Protein AF-0000000068026414 (afdb_homodimer)

Organism: Hordeum vulgare subsp. vulgare (NCBI:txid112509)

Radius of gyration: 39.89 Å; Cα contacts (8 Å, |Δi|>4): 552; chains: 2; bounding box: 56×125×92 Å

Structure (mmCIF, N/CA/C/O backbone):
data_AF-0000000068026414-model_v1
#
loop_
_entity.id
_entity.type
_entity.pdbx_description
1 polymer 'Uncharacterized protein'
#
loop_
_atom_site.group_PDB
_atom_site.id
_atom_site.type_symbol
_atom_site.label_atom_id
_atom_site.label_alt_id
_atom_site.label_comp_id
_atom_site.label_asym_id
_atom_site.label_entity_id
_atom_site.label_seq_id
_atom_site.pdbx_PDB_ins_code
_atom_site.Cartn_x
_atom_site.Cartn_y
_atom_site.Cartn_z
_atom_site.occupancy
_atom_site.B_iso_or_equiv
_atom_site.auth_seq_id
_atom_site.auth_comp_id
_atom_site.auth_asym_id
_atom_site.auth_atom_id
_atom_site.pdbx_PDB_model_num
ATOM 1 N N . MET A 1 1 ? 28.453 11.547 -13.594 1 27.73 1 MET A N 1
ATOM 2 C CA . MET A 1 1 ? 27.922 11.664 -12.25 1 27.73 1 MET A CA 1
ATOM 3 C C . MET A 1 1 ? 26.516 11.078 -12.172 1 27.73 1 MET A C 1
ATOM 5 O O . MET A 1 1 ? 25.609 11.5 -12.906 1 27.73 1 MET A O 1
ATOM 9 N N . VAL A 1 2 ? 26.312 9.836 -11.969 1 38.44 2 VAL A N 1
ATOM 10 C CA . VAL A 1 2 ? 25.062 9.086 -12 1 38.44 2 VAL A CA 1
ATOM 11 C C . VAL A 1 2 ? 23.969 9.852 -11.25 1 38.44 2 VAL A C 1
ATOM 13 O O . VAL A 1 2 ? 24.141 10.18 -10.07 1 38.44 2 VAL A O 1
ATOM 16 N N . ASP A 1 3 ? 23.25 10.727 -11.82 1 49.28 3 ASP A N 1
ATOM 17 C CA . ASP A 1 3 ? 22.219 11.602 -11.289 1 49.28 3 ASP A CA 1
ATOM 18 C C . ASP A 1 3 ? 21.312 10.852 -10.312 1 49.28 3 ASP A C 1
ATOM 20 O O . ASP A 1 3 ? 20.672 9.859 -10.68 1 49.28 3 ASP A O 1
ATOM 24 N N . LYS A 1 4 ? 21.672 10.961 -9.055 1 61.56 4 LYS A N 1
ATOM 25 C CA . LYS A 1 4 ? 21.047 10.344 -7.891 1 61.56 4 LYS A CA 1
ATOM 26 C C . LYS A 1 4 ? 19.516 10.406 -8 1 61.56 4 LYS A C 1
ATOM 28 O O . LYS A 1 4 ? 18.812 9.695 -7.281 1 61.56 4 LYS A O 1
ATOM 33 N N . ARG A 1 5 ? 19.172 11.133 -9.117 1 76.56 5 ARG A N 1
ATOM 34 C CA . ARG A 1 5 ? 17.75 11.391 -9.273 1 76.56 5 ARG A CA 1
ATOM 35 C C . ARG A 1 5 ? 17.141 10.484 -10.344 1 76.56 5 ARG A C 1
ATOM 37 O O . ARG A 1 5 ? 15.93 10.523 -10.586 1 76.56 5 ARG A O 1
ATOM 44 N N . SER A 1 6 ? 18.109 9.672 -10.938 1 84.25 6 SER A N 1
ATOM 45 C CA . SER A 1 6 ? 17.594 8.758 -11.961 1 84.25 6 SER A CA 1
ATOM 46 C C . SER A 1 6 ? 18.266 7.391 -11.859 1 84.25 6 SER A C 1
ATOM 48 O O . SER A 1 6 ? 19.438 7.289 -11.5 1 84.25 6 SER A O 1
ATOM 50 N N . LYS A 1 7 ? 17.547 6.324 -12.078 1 87 7 LYS A N 1
ATOM 51 C CA . LYS A 1 7 ? 18.031 4.945 -12.094 1 87 7 LYS A CA 1
ATOM 52 C C . LYS A 1 7 ? 17.578 4.223 -13.359 1 87 7 LYS A C 1
ATOM 54 O O . LYS A 1 7 ? 16.453 4.426 -13.828 1 87 7 LYS A O 1
ATOM 59 N N . LEU A 1 8 ? 18.5 3.535 -14.016 1 90.88 8 LEU A N 1
ATOM 60 C CA . LEU A 1 8 ? 18.219 2.676 -15.156 1 90.88 8 LEU A CA 1
ATOM 61 C C . LEU A 1 8 ? 18.672 1.245 -14.891 1 90.88 8 LEU A C 1
ATOM 63 O O . LEU A 1 8 ? 19.781 1.022 -14.414 1 90.88 8 LEU A O 1
ATOM 67 N N . THR A 1 9 ? 17.703 0.288 -15.172 1 90.5 9 THR A N 1
ATOM 68 C CA . THR A 1 9 ? 18.078 -1.106 -14.969 1 90.5 9 THR A CA 1
ATOM 69 C C . THR A 1 9 ? 17.344 -2.016 -15.945 1 90.5 9 THR A C 1
ATOM 71 O O . THR A 1 9 ? 16.297 -1.645 -16.469 1 90.5 9 THR A O 1
ATOM 74 N N . GLN A 1 10 ? 18.031 -3.078 -16.281 1 91.75 10 GLN A N 1
ATOM 75 C CA . GLN A 1 10 ? 17.422 -4.191 -17 1 91.75 10 GLN A CA 1
ATOM 76 C C . GLN A 1 10 ? 17.297 -5.426 -16.109 1 91.75 10 GLN A C 1
ATOM 78 O O . GLN A 1 10 ? 18.094 -5.605 -15.188 1 91.75 10 GLN A O 1
ATOM 83 N N . PRO A 1 11 ? 16.219 -6.184 -16.406 1 88.38 11 PRO A N 1
ATOM 84 C CA . PRO A 1 11 ? 16.047 -7.359 -15.555 1 88.38 11 PRO A CA 1
ATOM 85 C C . PRO A 1 11 ? 17.234 -8.305 -15.594 1 88.38 11 PRO A C 1
ATOM 87 O O . PRO A 1 11 ? 17.781 -8.562 -16.672 1 88.38 11 PRO A O 1
ATOM 90 N N . ASP A 1 12 ? 17.688 -8.68 -14.414 1 83.06 12 ASP A N 1
ATOM 91 C CA . ASP A 1 12 ? 18.703 -9.703 -14.25 1 83.06 12 ASP A CA 1
ATOM 92 C C . ASP A 1 12 ? 18.281 -10.742 -13.211 1 83.06 12 ASP A C 1
ATOM 94 O O . ASP A 1 12 ? 17.109 -10.82 -12.844 1 83.06 12 ASP A O 1
ATOM 98 N N . GLU A 1 13 ? 19.203 -11.609 -12.797 1 80.44 13 GLU A N 1
ATOM 99 C CA . GLU A 1 13 ? 18.859 -12.703 -11.898 1 80.44 13 GLU A CA 1
ATOM 100 C C . GLU A 1 13 ? 18.469 -12.18 -10.516 1 80.44 13 GLU A C 1
ATOM 102 O O . GLU A 1 13 ? 17.75 -12.852 -9.781 1 80.44 13 GLU A O 1
ATOM 107 N N . ASP A 1 14 ? 18.859 -10.922 -10.32 1 80.81 14 ASP A N 1
ATOM 108 C CA . ASP A 1 14 ? 18.609 -10.359 -9 1 80.81 14 ASP A CA 1
ATOM 109 C C . ASP A 1 14 ? 17.297 -9.555 -8.992 1 80.81 14 ASP A C 1
ATOM 111 O O . ASP A 1 14 ? 16.797 -9.188 -7.93 1 80.81 14 ASP A O 1
ATOM 115 N N . THR A 1 15 ? 16.828 -9.297 -10.203 1 83.5 15 THR A N 1
ATOM 116 C CA . THR A 1 15 ? 15.555 -8.609 -10.328 1 83.5 15 THR A CA 1
ATOM 117 C C . THR A 1 15 ? 14.391 -9.586 -10.148 1 83.5 15 THR A C 1
ATOM 119 O O . THR A 1 15 ? 14.391 -10.664 -10.742 1 83.5 15 THR A O 1
ATOM 122 N N . PRO A 1 16 ? 13.477 -9.125 -9.32 1 85.25 16 PRO A N 1
ATOM 123 C CA . PRO A 1 16 ? 12.289 -9.977 -9.273 1 85.25 16 PRO A CA 1
ATOM 124 C C . PRO A 1 16 ? 11.742 -10.297 -10.664 1 85.25 16 PRO A C 1
ATOM 126 O O . PRO A 1 16 ? 11.539 -9.398 -11.477 1 85.25 16 PRO A O 1
ATOM 129 N N . PHE A 1 17 ? 11.477 -11.547 -10.883 1 90.12 17 PHE A N 1
ATOM 130 C CA . PHE A 1 17 ? 10.953 -12.07 -12.141 1 90.12 17 PHE A CA 1
ATOM 131 C C . PHE A 1 17 ? 11.984 -11.945 -13.25 1 90.12 17 PHE A C 1
ATOM 133 O O . PHE A 1 17 ? 11.664 -12.125 -14.43 1 90.12 17 PHE A O 1
ATOM 140 N N . GLY A 1 18 ? 13.195 -11.508 -12.906 1 90.75 18 GLY A N 1
ATOM 141 C CA . GLY A 1 18 ? 14.219 -11.25 -13.906 1 90.75 18 GLY A CA 1
ATOM 142 C C . GLY A 1 18 ? 14.531 -12.469 -14.766 1 90.75 18 GLY A C 1
ATOM 143 O O . GLY A 1 18 ? 14.648 -12.359 -15.984 1 90.75 18 GLY A O 1
ATOM 144 N N . ARG A 1 19 ? 14.688 -13.609 -14.203 1 89.25 19 ARG A N 1
ATOM 145 C CA . ARG A 1 19 ? 14.953 -14.852 -14.93 1 89.25 19 ARG A CA 1
ATOM 146 C C . ARG A 1 19 ? 13.828 -15.172 -15.906 1 89.25 19 ARG A C 1
ATOM 148 O O . ARG A 1 19 ? 14.078 -15.562 -17.047 1 89.25 19 ARG A O 1
ATOM 155 N N . HIS A 1 20 ? 12.609 -15.039 -15.461 1 91.31 20 HIS A N 1
ATOM 156 C CA . HIS A 1 20 ? 11.445 -15.336 -16.281 1 91.31 20 HIS A CA 1
ATOM 157 C C . HIS A 1 20 ? 11.352 -14.375 -17.469 1 91.31 20 HIS A C 1
ATOM 159 O O . HIS A 1 20 ? 11.023 -14.789 -18.578 1 91.31 20 HIS A O 1
ATOM 165 N N . LEU A 1 21 ? 11.641 -13.141 -17.172 1 94.06 21 LEU A N 1
ATOM 166 C CA . LEU A 1 21 ? 11.602 -12.141 -18.234 1 94.06 21 LEU A CA 1
ATOM 167 C C . LEU A 1 21 ? 12.672 -12.43 -19.281 1 94.06 21 LEU A C 1
ATOM 169 O O . LEU A 1 21 ? 12.406 -12.312 -20.484 1 94.06 21 LEU A O 1
ATOM 173 N N . LYS A 1 22 ? 13.82 -12.781 -18.891 1 92.94 22 LYS A N 1
ATOM 174 C CA . LYS A 1 22 ? 14.898 -13.133 -19.812 1 92.94 22 LYS A CA 1
ATOM 175 C C . LYS A 1 22 ? 14.508 -14.328 -20.688 1 92.94 22 LYS A C 1
ATOM 177 O O . LYS A 1 22 ? 14.703 -14.305 -21.891 1 92.94 22 LYS A O 1
ATOM 182 N N . GLU A 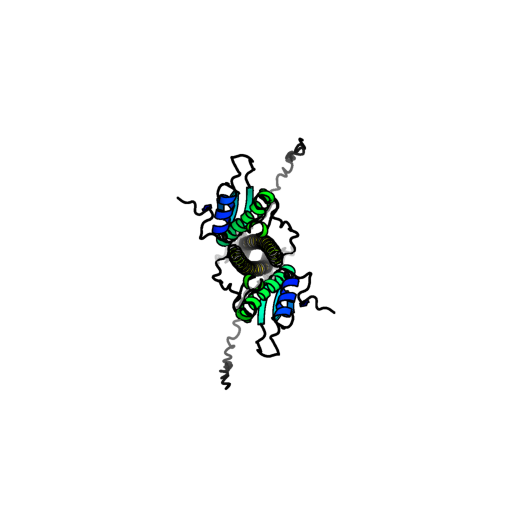1 23 ? 13.961 -15.32 -20.109 1 91.75 23 GLU A N 1
ATOM 183 C CA . GLU A 1 23 ? 13.555 -16.516 -20.828 1 91.75 23 GLU A CA 1
ATOM 184 C C . GLU A 1 23 ? 12.43 -16.219 -21.812 1 91.75 23 GLU A C 1
ATOM 186 O O . GLU A 1 23 ? 12.469 -16.656 -22.969 1 91.75 23 GLU A O 1
ATOM 191 N N . ALA A 1 24 ? 11.43 -15.484 -21.328 1 92.19 24 ALA A N 1
ATOM 192 C CA . ALA A 1 24 ? 10.289 -15.148 -22.188 1 92.19 24 ALA A CA 1
ATOM 193 C C . ALA A 1 24 ? 10.727 -14.328 -23.391 1 92.19 24 ALA A C 1
ATOM 195 O O . ALA A 1 24 ? 10.297 -14.578 -24.516 1 92.19 24 ALA A O 1
ATOM 196 N N . THR A 1 25 ? 11.523 -13.312 -23.156 1 93.88 25 THR A N 1
ATOM 197 C CA . THR A 1 25 ? 11.961 -12.445 -24.25 1 93.88 25 THR A CA 1
ATOM 198 C C . THR A 1 25 ? 12.836 -13.219 -25.234 1 93.88 25 THR A C 1
ATOM 200 O O . THR A 1 25 ? 12.766 -12.992 -26.453 1 93.88 25 THR A O 1
ATOM 203 N N . LYS A 1 26 ? 13.68 -14.078 -24.75 1 92.62 26 LYS A N 1
ATOM 204 C CA . LYS A 1 26 ? 14.484 -14.938 -25.609 1 92.62 26 LYS A CA 1
ATOM 205 C C . LYS A 1 26 ? 13.594 -15.828 -26.469 1 92.62 26 LYS A C 1
ATOM 207 O O . LYS A 1 26 ? 13.812 -15.961 -27.688 1 92.62 26 LYS A O 1
ATOM 212 N N . TYR A 1 27 ? 12.625 -16.422 -25.844 1 92.25 27 TYR A N 1
ATOM 213 C CA . TYR A 1 27 ? 11.68 -17.281 -26.547 1 92.25 27 TYR A CA 1
ATOM 214 C C . TYR A 1 27 ? 10.969 -16.531 -27.656 1 92.25 27 TYR A C 1
ATOM 216 O O . TYR A 1 27 ? 10.75 -17.062 -28.734 1 92.25 27 TYR A O 1
ATOM 224 N N . LEU A 1 28 ? 10.656 -15.32 -27.422 1 93.31 28 LEU A N 1
ATOM 225 C CA . LEU A 1 28 ? 9.867 -14.508 -28.344 1 93.31 28 LEU A CA 1
ATOM 226 C C . LEU A 1 28 ? 10.766 -13.789 -29.344 1 93.31 28 LEU A C 1
ATOM 228 O O . LEU A 1 28 ? 10.281 -13.156 -30.281 1 93.31 28 LEU A O 1
ATOM 232 N N . ASN A 1 29 ? 12.055 -13.852 -29.141 1 92.56 29 ASN A N 1
ATOM 233 C CA . ASN A 1 29 ? 13.031 -13.148 -29.969 1 92.56 29 ASN A CA 1
ATOM 234 C C . ASN A 1 29 ? 12.781 -11.641 -29.953 1 92.56 29 ASN A C 1
ATOM 236 O O . ASN A 1 29 ? 12.703 -11.016 -31.016 1 92.56 29 ASN A O 1
ATOM 240 N N . ILE A 1 30 ? 12.539 -11.102 -28.781 1 94.44 30 ILE A N 1
ATOM 241 C CA . ILE A 1 30 ? 12.438 -9.656 -28.594 1 94.44 30 ILE A CA 1
ATOM 242 C C . ILE A 1 30 ? 13.492 -9.188 -27.594 1 94.44 30 ILE A C 1
ATOM 244 O O . ILE A 1 30 ? 14.141 -10 -26.938 1 94.44 30 ILE A O 1
ATOM 248 N N . GLY A 1 31 ? 13.727 -7.836 -27.562 1 93.38 31 GLY A N 1
ATOM 249 C CA . GLY A 1 31 ? 14.719 -7.281 -26.656 1 93.38 31 GLY A CA 1
ATOM 250 C C . GLY A 1 31 ? 14.297 -7.344 -25.203 1 93.38 31 GLY A C 1
ATOM 251 O O . GLY A 1 31 ? 13.109 -7.445 -24.906 1 93.38 31 GLY A O 1
ATOM 252 N N . LEU A 1 32 ? 15.289 -7.227 -24.312 1 95.25 32 LEU A N 1
ATOM 253 C CA . LEU A 1 32 ? 15.023 -7.168 -22.875 1 95.25 32 LEU A CA 1
ATOM 254 C C . LEU A 1 32 ? 14.344 -5.855 -22.5 1 95.25 32 LEU A C 1
ATOM 256 O O . LEU A 1 32 ? 14.68 -4.801 -23.047 1 95.25 32 LEU A O 1
ATOM 260 N N . PRO A 1 33 ? 13.414 -5.934 -21.531 1 96.25 33 PRO A N 1
ATOM 261 C CA . PRO A 1 33 ? 12.812 -4.691 -21.047 1 96.25 33 PRO A CA 1
ATOM 262 C C . PRO A 1 33 ? 13.82 -3.775 -20.359 1 96.25 33 PRO A C 1
ATOM 264 O O . PRO A 1 33 ? 14.844 -4.246 -19.859 1 96.25 33 PRO A O 1
ATOM 267 N N . SER A 1 34 ? 13.492 -2.469 -20.375 1 96.38 34 SER A N 1
ATOM 268 C CA . SER A 1 34 ? 14.242 -1.467 -19.625 1 96.38 34 SER A CA 1
ATOM 269 C C . SER A 1 34 ? 13.344 -0.739 -18.625 1 96.38 34 SER A C 1
ATOM 271 O O . SER A 1 34 ? 12.211 -0.372 -18.953 1 96.38 34 SER A O 1
ATOM 273 N N . PHE A 1 35 ? 13.875 -0.577 -17.375 1 94.75 35 PHE A N 1
ATOM 274 C CA . PHE A 1 35 ? 13.18 0.153 -16.312 1 94.75 35 PHE A CA 1
ATOM 275 C C . PHE A 1 35 ? 13.93 1.432 -15.969 1 94.75 35 PHE A C 1
ATOM 277 O O . PHE A 1 35 ? 15.086 1.382 -15.531 1 94.75 35 PHE A O 1
ATOM 284 N N . THR A 1 36 ? 13.305 2.596 -16.141 1 94.69 36 THR A N 1
ATOM 285 C CA . THR A 1 36 ? 13.898 3.883 -15.797 1 94.69 36 THR A CA 1
ATOM 286 C C . THR A 1 36 ? 13.133 4.547 -14.656 1 94.69 36 THR A C 1
ATOM 288 O O . THR A 1 36 ? 11.914 4.727 -14.742 1 94.69 36 THR A O 1
ATOM 291 N N . GLY A 1 37 ? 13.859 4.789 -13.594 1 92 37 GLY A N 1
ATOM 292 C CA . GLY A 1 37 ? 13.258 5.5 -12.469 1 92 37 GLY A CA 1
ATOM 293 C C . GLY A 1 37 ? 13.742 6.93 -12.344 1 92 37 GLY A C 1
ATOM 294 O O . GLY A 1 37 ? 14.938 7.203 -12.484 1 92 37 GLY A O 1
ATOM 295 N N . THR A 1 38 ? 12.789 7.891 -12.102 1 89.31 38 THR A N 1
ATOM 296 C CA . THR A 1 38 ? 13.102 9.289 -11.812 1 89.31 38 THR A CA 1
ATOM 297 C C . THR A 1 38 ? 12.586 9.68 -10.43 1 89.31 38 THR A C 1
ATOM 299 O O . THR A 1 38 ? 11.391 9.539 -10.148 1 89.31 38 THR A O 1
ATOM 302 N N . PHE A 1 39 ? 13.492 10.125 -9.617 1 87.12 39 PHE A N 1
ATOM 303 C CA . PHE A 1 39 ? 13.141 10.539 -8.266 1 87.12 39 PHE A CA 1
ATOM 304 C C . PHE A 1 39 ? 12.281 11.789 -8.289 1 87.12 39 PHE A C 1
ATOM 306 O O . PHE A 1 39 ? 12.586 12.75 -9.008 1 87.12 39 PHE A O 1
ATOM 313 N N . ILE A 1 40 ? 11.172 11.734 -7.504 1 74.88 40 ILE A N 1
ATOM 314 C CA . ILE A 1 40 ? 10.289 12.891 -7.379 1 74.88 40 ILE A CA 1
ATOM 315 C C . ILE A 1 40 ? 10.539 13.586 -6.043 1 74.88 40 ILE A C 1
ATOM 317 O O . ILE A 1 40 ? 10.281 13.016 -4.98 1 74.88 40 ILE A O 1
ATOM 321 N N . ALA A 1 41 ? 11.375 14.648 -5.918 1 64.69 41 ALA A N 1
ATOM 322 C CA . ALA A 1 41 ? 11.82 15.375 -4.73 1 64.69 41 ALA A CA 1
ATOM 323 C C . ALA A 1 41 ? 10.648 16.047 -4.023 1 64.69 41 ALA A C 1
ATOM 325 O O . ALA A 1 41 ? 10.766 16.469 -2.869 1 64.69 41 ALA A O 1
ATOM 326 N N . THR A 1 42 ? 9.727 16.312 -4.812 1 55.66 42 THR A N 1
ATOM 327 C CA . THR A 1 42 ? 8.75 17.219 -4.207 1 55.66 42 THR A CA 1
ATOM 328 C C . THR A 1 42 ? 8.391 16.75 -2.797 1 55.66 42 THR A C 1
ATOM 330 O O . THR A 1 42 ? 7.789 17.5 -2.023 1 55.66 42 THR A O 1
ATOM 333 N N . LEU A 1 43 ? 8.484 15.367 -2.662 1 52.84 43 LEU A N 1
ATOM 334 C CA . LEU A 1 43 ? 7.941 15.008 -1.357 1 52.84 43 LEU A CA 1
ATOM 335 C C . LEU A 1 43 ? 9.055 14.82 -0.333 1 52.84 43 LEU A C 1
ATOM 337 O O . LEU A 1 43 ? 10.078 14.203 -0.631 1 52.84 43 LEU A O 1
ATOM 341 N N . GLN A 1 44 ? 9.266 15.836 0.432 1 51.03 44 GLN A N 1
ATOM 342 C CA . GLN A 1 44 ? 10.336 15.789 1.415 1 51.03 44 GLN A CA 1
ATOM 343 C C . GLN A 1 44 ? 10.789 14.352 1.667 1 51.03 44 GLN A C 1
ATOM 345 O O . GLN A 1 44 ? 11.977 14.031 1.535 1 51.03 44 GLN A O 1
ATOM 350 N N . GLU A 1 45 ? 10.219 13.805 2.65 1 51.81 45 GLU A N 1
ATOM 351 C CA . GLU A 1 45 ? 10.75 12.656 3.383 1 51.81 45 GLU A CA 1
ATOM 352 C C . GLU A 1 45 ? 10.531 11.359 2.609 1 51.81 45 GLU A C 1
ATOM 354 O O . GLU A 1 45 ? 11.023 10.305 3.01 1 51.81 45 GLU A O 1
ATOM 359 N N . GLU A 1 46 ? 9.633 11.43 1.496 1 58.91 46 GLU A N 1
ATOM 360 C CA . GLU A 1 46 ? 9.289 10.07 1.093 1 58.91 46 GLU A CA 1
ATOM 361 C C . GLU A 1 46 ? 9.859 9.742 -0.285 1 58.91 46 GLU A C 1
ATOM 363 O O . GLU A 1 46 ? 9.789 10.57 -1.201 1 58.91 46 GLU A O 1
ATOM 368 N N . GLU A 1 47 ? 10.742 8.781 -0.403 1 75.06 47 GLU A N 1
ATOM 369 C CA . GLU A 1 47 ? 11.375 8.242 -1.603 1 75.06 47 GLU A CA 1
ATOM 370 C C . GLU A 1 47 ? 10.336 7.832 -2.641 1 75.06 47 GLU A C 1
ATOM 372 O O . GLU A 1 47 ? 9.898 6.676 -2.672 1 75.06 47 GLU A O 1
ATOM 377 N N . ARG A 1 48 ? 9.742 8.812 -3.404 1 82.56 48 ARG A N 1
ATOM 378 C CA . ARG A 1 48 ? 8.812 8.5 -4.484 1 82.56 48 ARG A CA 1
ATOM 379 C C . ARG A 1 48 ? 9.523 8.523 -5.836 1 82.56 48 ARG A C 1
ATOM 381 O O . ARG A 1 48 ? 10.359 9.391 -6.094 1 82.56 48 ARG A O 1
ATOM 388 N N . TRP A 1 49 ? 9.125 7.52 -6.641 1 88.69 49 TRP A N 1
ATOM 389 C CA . TRP A 1 49 ? 9.773 7.344 -7.938 1 88.69 49 TRP A CA 1
ATOM 390 C C . TRP A 1 49 ? 8.742 7.258 -9.055 1 88.69 49 TRP A C 1
ATOM 392 O O . TRP A 1 49 ? 7.707 6.613 -8.906 1 88.69 49 TRP A O 1
ATOM 402 N N . LYS A 1 50 ? 9.055 8.008 -10.141 1 90.75 50 LYS A N 1
ATOM 403 C CA . LYS A 1 50 ? 8.367 7.719 -11.398 1 90.75 50 LYS A CA 1
ATOM 404 C C . LYS A 1 50 ? 9.094 6.637 -12.188 1 90.75 50 LYS A C 1
ATOM 406 O O . LYS A 1 50 ? 10.266 6.797 -12.531 1 90.75 50 LYS A O 1
ATOM 411 N N . ILE A 1 51 ? 8.422 5.566 -12.453 1 93.38 51 ILE A N 1
ATOM 412 C CA . ILE A 1 51 ? 9.031 4.422 -13.125 1 93.38 51 ILE A CA 1
ATOM 413 C C . ILE A 1 51 ? 8.492 4.312 -14.547 1 93.38 51 ILE A C 1
ATOM 415 O O . ILE A 1 51 ? 7.273 4.277 -14.758 1 93.38 51 ILE A O 1
ATOM 419 N N . ARG A 1 52 ? 9.383 4.305 -15.531 1 95.81 52 ARG A N 1
ATOM 420 C CA . ARG A 1 52 ? 9.047 4.105 -16.938 1 95.81 52 ARG A CA 1
ATOM 421 C C . ARG A 1 52 ? 9.578 2.766 -17.438 1 95.81 52 ARG A C 1
ATOM 423 O O . ARG A 1 52 ? 10.734 2.412 -17.188 1 95.81 52 ARG A O 1
ATOM 430 N N . VAL A 1 53 ? 8.695 2.045 -18.078 1 97 53 VAL A N 1
ATOM 431 C CA . VAL A 1 53 ? 9.055 0.731 -18.609 1 97 53 VAL A CA 1
ATOM 432 C C . VAL A 1 53 ? 8.977 0.74 -20.125 1 97 53 VAL A C 1
ATOM 434 O O . VAL A 1 53 ? 8.023 1.276 -20.703 1 97 53 VAL A O 1
ATOM 437 N N . GLN A 1 54 ? 10.016 0.14 -20.781 1 97.44 54 GLN A N 1
ATOM 438 C CA . GLN A 1 54 ? 10.039 -0.013 -22.234 1 97.44 54 GLN A CA 1
ATOM 439 C C . GLN A 1 54 ? 10.469 -1.424 -22.625 1 97.44 54 GLN A C 1
ATOM 441 O O . GLN A 1 54 ? 11.516 -1.905 -22.203 1 97.44 54 GLN A O 1
ATOM 446 N N . VAL A 1 55 ? 9.594 -2.064 -23.359 1 96.75 55 VAL A N 1
ATOM 447 C CA . VAL A 1 55 ? 9.922 -3.348 -23.984 1 96.75 55 VAL A CA 1
ATOM 448 C C . VAL A 1 55 ? 10.016 -3.184 -25.5 1 96.75 55 VAL A C 1
ATOM 450 O O . VAL A 1 55 ? 9.023 -2.879 -26.156 1 96.75 55 VAL A O 1
ATOM 453 N N . PRO A 1 56 ? 11.211 -3.469 -26.047 1 95.44 56 PRO A N 1
ATOM 454 C CA . PRO A 1 56 ? 11.328 -3.352 -27.5 1 95.44 56 PRO A CA 1
ATOM 455 C C . PRO A 1 56 ? 10.445 -4.352 -28.234 1 95.44 56 PRO A C 1
ATOM 457 O O . PRO A 1 56 ? 10.273 -5.484 -27.781 1 95.44 56 PRO A O 1
ATOM 460 N N . GLY A 1 57 ? 9.852 -3.947 -29.375 1 92.5 57 GLY A N 1
ATOM 461 C CA . GLY A 1 57 ? 9.125 -4.875 -30.234 1 92.5 57 GLY A CA 1
ATOM 462 C C . GLY A 1 57 ? 10.039 -5.719 -31.109 1 92.5 57 GLY A C 1
ATOM 463 O O . GLY A 1 57 ? 11.266 -5.617 -31 1 92.5 57 GLY A O 1
ATOM 464 N N . ARG A 1 58 ? 9.352 -6.656 -31.828 1 89.5 58 ARG A N 1
ATOM 465 C CA . ARG A 1 58 ? 10.086 -7.461 -32.812 1 89.5 58 ARG A CA 1
ATOM 466 C C . ARG A 1 58 ? 10.414 -6.645 -34.062 1 89.5 58 ARG A C 1
ATOM 468 O O . ARG A 1 58 ? 9.555 -5.93 -34.562 1 89.5 58 ARG A O 1
ATOM 475 N N . THR A 1 59 ? 11.688 -6.742 -34.438 1 85.62 59 THR A N 1
ATOM 476 C CA . THR A 1 59 ? 12.117 -6.012 -35.625 1 85.62 59 THR A CA 1
ATOM 477 C C . THR A 1 59 ? 12.008 -6.891 -36.875 1 85.62 59 THR A C 1
ATOM 479 O O . THR A 1 59 ? 12.141 -6.402 -38 1 85.62 59 THR A O 1
ATOM 482 N N . PHE A 1 60 ? 11.812 -8.25 -36.656 1 84.94 60 PHE A N 1
ATOM 483 C CA . PHE A 1 60 ? 11.633 -9.18 -37.75 1 84.94 60 PHE A CA 1
ATOM 484 C C . PHE A 1 60 ? 10.18 -9.625 -37.844 1 84.94 60 PHE A C 1
ATOM 486 O O . PHE A 1 60 ? 9.406 -9.469 -36.906 1 84.94 60 PHE A O 1
ATOM 493 N N . MET A 1 61 ? 9.805 -10.156 -38.969 1 84 61 MET A N 1
ATOM 494 C CA . MET A 1 61 ? 8.414 -10.531 -39.188 1 84 61 MET A CA 1
ATOM 495 C C . MET A 1 61 ? 8.016 -11.711 -38.312 1 84 61 MET A C 1
ATOM 497 O O . MET A 1 61 ? 8.789 -12.656 -38.156 1 84 61 MET A O 1
ATOM 501 N N . PRO A 1 62 ? 6.949 -11.641 -37.688 1 85.06 62 PRO A N 1
ATOM 502 C CA . PRO A 1 62 ? 5.984 -10.539 -37.688 1 85.06 62 PRO A CA 1
ATOM 503 C C . PRO A 1 62 ? 6.406 -9.383 -36.781 1 85.06 62 PRO A C 1
ATOM 505 O O . PRO A 1 62 ? 6.715 -9.586 -35.625 1 85.06 62 PRO A O 1
ATOM 508 N N . VAL A 1 63 ? 6.363 -8.219 -37.281 1 86.69 63 VAL A N 1
ATOM 509 C CA . VAL A 1 63 ? 6.785 -7.02 -36.562 1 86.69 63 VAL A CA 1
ATOM 510 C C . VAL A 1 63 ? 5.742 -6.648 -35.5 1 86.69 63 VAL A C 1
ATOM 512 O O . VAL A 1 63 ? 4.539 -6.711 -35.781 1 86.69 63 VAL A O 1
ATOM 515 N N . THR A 1 64 ? 6.156 -6.375 -34.312 1 89.94 64 THR A N 1
ATOM 516 C CA . THR A 1 64 ? 5.25 -5.945 -33.25 1 89.94 64 THR A CA 1
ATOM 517 C C . THR A 1 64 ? 5.691 -4.605 -32.688 1 89.94 64 THR A C 1
ATOM 519 O O . THR A 1 64 ? 6.875 -4.258 -32.75 1 89.94 64 THR A O 1
ATOM 522 N N . LYS A 1 65 ? 4.77 -3.807 -32.188 1 92.06 65 LYS A N 1
ATOM 523 C CA . LYS A 1 65 ? 5.039 -2.521 -31.531 1 92.06 65 LYS A CA 1
ATOM 524 C C . LYS A 1 65 ? 5.641 -2.709 -30.141 1 92.06 65 LYS A C 1
ATOM 526 O O . LYS A 1 65 ? 5.398 -3.725 -29.5 1 92.06 65 LYS A O 1
ATOM 531 N N . PRO A 1 66 ? 6.441 -1.674 -29.766 1 95.62 66 PRO A N 1
ATOM 532 C CA . PRO A 1 66 ? 6.961 -1.734 -28.391 1 95.62 66 PRO A CA 1
ATOM 533 C C . PRO A 1 66 ? 5.863 -1.626 -27.344 1 95.62 66 PRO A C 1
ATOM 535 O O . PRO A 1 66 ? 4.781 -1.104 -27.625 1 95.62 66 PRO A O 1
ATOM 538 N N . ILE A 1 67 ? 6.113 -2.152 -26.172 1 96.31 67 ILE A N 1
ATOM 539 C CA . ILE A 1 67 ? 5.258 -1.998 -25 1 96.31 67 ILE A CA 1
ATOM 540 C C . ILE A 1 67 ? 5.824 -0.92 -24.078 1 96.31 67 ILE A C 1
ATOM 542 O O . ILE A 1 67 ? 6.977 -1.009 -23.641 1 96.31 67 ILE A O 1
ATOM 546 N N . GLU A 1 68 ? 5.035 0.09 -23.844 1 96.81 68 GLU A N 1
ATOM 547 C CA . GLU A 1 68 ? 5.477 1.175 -22.969 1 96.81 68 GLU A CA 1
ATOM 548 C C . GLU A 1 68 ? 4.398 1.54 -21.953 1 96.81 68 GLU A C 1
ATOM 550 O O . GLU A 1 68 ? 3.215 1.594 -22.281 1 96.81 68 GLU A O 1
ATOM 555 N N . PHE A 1 69 ? 4.793 1.766 -20.688 1 95.81 69 PHE A N 1
ATOM 556 C CA . PHE A 1 69 ? 3.906 2.266 -19.641 1 95.81 69 PHE A CA 1
ATOM 557 C C . PHE A 1 69 ? 4.707 2.902 -18.5 1 95.81 69 PHE A C 1
ATOM 559 O O . PHE A 1 69 ? 5.934 2.789 -18.469 1 95.81 69 PHE A O 1
ATOM 566 N N . SER A 1 70 ? 4.047 3.621 -17.672 1 94.19 70 SER A N 1
ATOM 567 C CA . SER A 1 70 ? 4.684 4.281 -16.531 1 94.19 70 SER A CA 1
ATOM 568 C C . SER A 1 70 ? 3.744 4.348 -15.328 1 94.19 70 SER A C 1
ATOM 570 O O . SER A 1 70 ? 2.525 4.258 -15.484 1 94.19 70 SER A O 1
ATOM 572 N N . PHE A 1 71 ? 4.359 4.48 -14.133 1 90.94 71 PHE A N 1
ATOM 573 C CA . PHE A 1 71 ? 3.613 4.613 -12.883 1 90.94 71 PHE A CA 1
ATOM 574 C C . PHE A 1 71 ? 4.508 5.164 -11.781 1 90.94 71 PHE A C 1
ATOM 576 O O . PHE A 1 71 ? 5.715 5.324 -11.969 1 90.94 71 PHE A O 1
ATOM 583 N N . SER A 1 72 ? 3.916 5.449 -10.734 1 87.81 72 SER A N 1
ATOM 584 C CA . SER A 1 72 ? 4.66 5.902 -9.562 1 87.81 72 SER A CA 1
ATOM 585 C C . SER A 1 72 ? 4.703 4.828 -8.484 1 87.81 72 SER A C 1
ATOM 587 O O . SER A 1 72 ? 3.752 4.059 -8.328 1 87.81 72 SER A O 1
ATOM 589 N N . ALA A 1 73 ? 5.82 4.812 -7.855 1 88.06 73 ALA A N 1
ATOM 590 C CA . ALA A 1 73 ? 5.953 3.846 -6.766 1 88.06 73 ALA A CA 1
ATOM 591 C C . ALA A 1 73 ? 6.859 4.387 -5.66 1 88.06 73 ALA A C 1
ATOM 593 O O . ALA A 1 73 ? 7.672 5.281 -5.898 1 88.06 73 ALA A O 1
ATOM 594 N N . ARG A 1 74 ? 6.652 3.912 -4.512 1 85.25 74 ARG A N 1
ATOM 595 C CA . ARG A 1 74 ? 7.5 4.156 -3.348 1 85.25 74 ARG A CA 1
ATOM 596 C C . ARG A 1 74 ? 7.664 2.887 -2.518 1 85.25 74 ARG A C 1
ATOM 598 O O . ARG A 1 74 ? 6.68 2.252 -2.141 1 85.25 74 ARG A O 1
ATOM 605 N N . PRO A 1 75 ? 8.891 2.402 -2.168 1 85.5 75 PRO A N 1
ATOM 606 C CA . PRO A 1 75 ? 10.195 2.904 -2.607 1 85.5 75 PRO A CA 1
ATOM 607 C C . PRO A 1 75 ? 10.625 2.322 -3.951 1 85.5 75 PRO A C 1
ATOM 609 O O . PRO A 1 75 ? 9.844 1.629 -4.609 1 85.5 75 PRO A O 1
ATOM 612 N N . TRP A 1 76 ? 11.805 2.602 -4.426 1 86.75 76 TRP A N 1
ATOM 613 C CA . TRP A 1 76 ? 12.352 2.152 -5.703 1 86.75 76 TRP A CA 1
ATOM 614 C C . TRP A 1 76 ? 12.281 0.633 -5.82 1 86.75 76 TRP A C 1
ATOM 616 O O . TRP A 1 76 ? 11.898 0.102 -6.867 1 86.75 76 TRP A O 1
ATOM 626 N N . GLY A 1 77 ? 12.633 -0.027 -4.719 1 85.06 77 GLY A N 1
ATOM 627 C CA . GLY A 1 77 ? 12.641 -1.481 -4.723 1 85.06 77 GLY A CA 1
ATOM 628 C C . GLY A 1 77 ? 11.281 -2.082 -5.047 1 85.06 77 GLY A C 1
ATOM 629 O O . GLY A 1 77 ? 11.18 -2.988 -5.875 1 85.06 77 GLY A O 1
ATOM 630 N N . VAL A 1 78 ? 10.258 -1.606 -4.508 1 88.44 78 VAL A N 1
ATOM 631 C CA . VAL A 1 78 ? 8.898 -2.059 -4.781 1 88.44 78 VAL A CA 1
ATOM 632 C C . VAL A 1 78 ? 8.508 -1.7 -6.211 1 88.44 78 VAL A C 1
ATOM 634 O O . VAL A 1 78 ? 7.918 -2.514 -6.926 1 88.44 78 VAL A O 1
ATOM 637 N N . GLY A 1 79 ? 8.906 -0.527 -6.609 1 90.75 79 GLY A N 1
ATOM 638 C CA . GLY A 1 79 ? 8.625 -0.1 -7.973 1 90.75 79 GLY A CA 1
ATOM 639 C C . GLY A 1 79 ? 9.227 -1.014 -9.023 1 90.75 79 GLY A C 1
ATOM 640 O O . GLY A 1 79 ? 8.57 -1.347 -10.016 1 90.75 79 GLY A O 1
ATOM 641 N N . LYS A 1 80 ? 10.406 -1.381 -8.773 1 91.44 80 LYS A N 1
ATOM 642 C CA . LYS A 1 80 ? 11.086 -2.283 -9.695 1 91.44 80 LYS A CA 1
ATOM 643 C C . LYS A 1 80 ? 10.367 -3.629 -9.781 1 91.44 80 LYS A C 1
ATOM 645 O O . LYS A 1 80 ? 10.188 -4.176 -10.867 1 91.44 80 LYS A O 1
ATOM 650 N N . SER A 1 81 ? 10.023 -4.105 -8.664 1 91.81 81 SER A N 1
ATOM 651 C CA . SER A 1 81 ? 9.297 -5.371 -8.609 1 91.81 81 SER A CA 1
ATOM 652 C C . SER A 1 81 ? 7.961 -5.27 -9.336 1 91.81 81 SER A C 1
ATOM 654 O O . SER A 1 81 ? 7.59 -6.168 -10.094 1 91.81 81 SER A O 1
ATOM 656 N N . MET A 1 82 ? 7.293 -4.234 -9.125 1 93.75 82 MET A N 1
ATOM 657 C CA . MET A 1 82 ? 6.023 -3.992 -9.805 1 93.75 82 MET A CA 1
ATOM 658 C C . MET A 1 82 ? 6.223 -3.896 -11.312 1 93.75 82 MET A C 1
ATOM 660 O O . MET A 1 82 ? 5.465 -4.492 -12.078 1 93.75 82 MET A O 1
ATOM 664 N N . ALA A 1 83 ? 7.262 -3.135 -11.633 1 94.69 83 ALA A N 1
ATOM 665 C CA . ALA A 1 83 ? 7.566 -2.984 -13.055 1 94.69 83 ALA A CA 1
ATOM 666 C C . ALA A 1 83 ? 7.773 -4.344 -13.719 1 94.69 83 ALA A C 1
ATOM 668 O O . ALA A 1 83 ? 7.227 -4.605 -14.789 1 94.69 83 ALA A O 1
ATOM 669 N N . ALA A 1 84 ? 8.492 -5.16 -13.07 1 95 84 ALA A N 1
ATOM 670 C CA . ALA A 1 84 ? 8.789 -6.48 -13.625 1 95 84 ALA A CA 1
ATOM 671 C C . ALA A 1 84 ? 7.523 -7.32 -13.75 1 95 84 ALA A C 1
ATOM 673 O O . ALA A 1 84 ? 7.285 -7.945 -14.789 1 95 84 ALA A O 1
ATOM 674 N N . GLN A 1 85 ? 6.73 -7.316 -12.75 1 94.38 85 GLN A N 1
ATOM 675 C CA . GLN A 1 85 ? 5.508 -8.117 -12.75 1 94.38 85 GLN A CA 1
ATOM 676 C C . GLN A 1 85 ? 4.523 -7.617 -13.797 1 94.38 85 GLN A C 1
ATOM 678 O O . GLN A 1 85 ? 3.934 -8.414 -14.531 1 94.38 85 GLN A O 1
ATOM 683 N N . ILE A 1 86 ? 4.344 -6.359 -13.906 1 94.69 86 ILE A N 1
ATOM 684 C CA . ILE A 1 86 ? 3.43 -5.781 -14.883 1 94.69 86 ILE A CA 1
ATOM 685 C C . ILE A 1 86 ? 3.928 -6.086 -16.297 1 94.69 86 ILE A C 1
ATOM 687 O O . ILE A 1 86 ? 3.135 -6.395 -17.188 1 94.69 86 ILE A O 1
ATOM 691 N N . THR A 1 87 ? 5.215 -5.98 -16.422 1 95.62 87 THR A N 1
ATOM 692 C CA . THR A 1 87 ? 5.816 -6.266 -17.719 1 95.62 87 THR A CA 1
ATOM 693 C C . THR A 1 87 ? 5.516 -7.695 -18.156 1 95.62 87 THR A C 1
ATOM 695 O O . THR A 1 87 ? 5.156 -7.938 -19.312 1 95.62 87 THR A O 1
ATOM 698 N N . MET A 1 88 ? 5.664 -8.68 -17.203 1 94.44 88 MET A N 1
ATOM 699 C CA . MET A 1 88 ? 5.32 -10.062 -17.5 1 94.44 88 MET A CA 1
ATOM 700 C C . MET A 1 88 ? 3.879 -10.172 -17.984 1 94.44 88 MET A C 1
ATOM 702 O O . MET A 1 88 ? 3.605 -10.867 -18.969 1 94.44 88 MET A O 1
ATOM 706 N N . GLY A 1 89 ? 3.023 -9.477 -17.312 1 93.69 89 GLY A N 1
ATOM 707 C CA . GLY A 1 89 ? 1.623 -9.508 -17.703 1 93.69 89 GLY A CA 1
ATOM 708 C C . GLY A 1 89 ? 1.37 -8.898 -19.078 1 93.69 89 GLY A C 1
ATOM 709 O O . GLY A 1 89 ? 0.596 -9.438 -19.875 1 93.69 89 GLY A O 1
ATOM 710 N N . ARG A 1 90 ? 1.979 -7.832 -19.375 1 95.5 90 ARG A N 1
ATOM 711 C CA . ARG A 1 90 ? 1.817 -7.148 -20.641 1 95.5 90 ARG A CA 1
ATOM 712 C C . ARG A 1 90 ? 2.355 -7.992 -21.797 1 95.5 90 ARG A C 1
ATOM 714 O O . ARG A 1 90 ? 1.717 -8.102 -22.844 1 95.5 90 ARG A O 1
ATOM 721 N N . ILE A 1 91 ? 3.482 -8.539 -21.625 1 95.19 91 ILE A N 1
ATOM 722 C CA . ILE A 1 91 ? 4.047 -9.445 -22.625 1 95.19 91 ILE A CA 1
ATOM 723 C C . ILE A 1 91 ? 3.098 -10.617 -22.844 1 95.19 91 ILE A C 1
ATOM 725 O O . ILE A 1 91 ? 2.846 -11.008 -23.984 1 95.19 91 ILE A O 1
ATOM 729 N N . GLY A 1 92 ? 2.596 -11.164 -21.734 1 93.12 92 GLY A N 1
ATOM 730 C CA . GLY A 1 92 ? 1.635 -12.25 -21.828 1 93.12 92 GLY A CA 1
ATOM 731 C C . GLY A 1 92 ? 0.426 -11.906 -22.672 1 93.12 92 GLY A C 1
ATOM 732 O O . GLY A 1 92 ? -0.113 -12.758 -23.375 1 93.12 92 GLY A O 1
ATOM 733 N N . GLU A 1 93 ? -0.001 -10.703 -22.609 1 93.12 93 GLU A N 1
ATOM 734 C CA . GLU A 1 93 ? -1.179 -10.266 -23.344 1 93.12 93 GLU A CA 1
ATOM 735 C C . GLU A 1 93 ? -0.839 -9.992 -24.812 1 93.12 93 GLU A C 1
ATOM 737 O O . GLU A 1 93 ? -1.507 -10.5 -25.703 1 93.12 93 GLU A O 1
ATOM 742 N N . VAL A 1 94 ? 0.151 -9.234 -25.094 1 93.19 94 VAL A N 1
ATOM 743 C CA . VAL A 1 94 ? 0.518 -8.797 -26.438 1 93.19 94 VAL A CA 1
ATOM 744 C C . VAL A 1 94 ? 0.943 -10 -27.281 1 93.19 94 VAL A C 1
ATOM 746 O O . VAL A 1 94 ? 0.613 -10.086 -28.453 1 93.19 94 VAL A O 1
ATOM 749 N N . TYR A 1 95 ? 1.595 -10.992 -26.688 1 93.81 95 TYR A N 1
ATOM 750 C CA . TYR A 1 95 ? 2.121 -12.148 -27.422 1 93.81 95 TYR A CA 1
ATOM 751 C C . TYR A 1 95 ? 1.391 -13.422 -27.016 1 93.81 95 TYR A C 1
ATOM 753 O O . TYR A 1 95 ? 1.99 -14.5 -26.984 1 93.81 95 TYR A O 1
ATOM 761 N N . HIS A 1 96 ? 0.15 -13.32 -26.656 1 91.31 96 HIS A N 1
ATOM 762 C CA . HIS A 1 96 ? -0.604 -14.438 -26.109 1 91.31 96 HIS A CA 1
ATOM 763 C C . HIS A 1 96 ? -0.675 -15.594 -27.109 1 91.31 96 HIS A C 1
ATOM 765 O O . HIS A 1 96 ? -0.652 -16.766 -26.719 1 91.31 96 HIS A O 1
ATOM 771 N N . GLN A 1 97 ? -0.659 -15.391 -28.438 1 90.5 97 GLN A N 1
ATOM 772 C CA . GLN A 1 97 ? -0.728 -16.438 -29.438 1 90.5 97 GLN A CA 1
ATOM 773 C C . GLN A 1 97 ? 0.602 -17.188 -29.562 1 90.5 97 GLN A C 1
ATOM 775 O O . GLN A 1 97 ? 0.625 -18.406 -29.719 1 90.5 97 GLN A O 1
ATOM 780 N N . ASP A 1 98 ? 1.7 -16.438 -29.375 1 92 98 ASP A N 1
ATOM 781 C CA . ASP A 1 98 ? 3.031 -17.031 -29.469 1 92 98 ASP A CA 1
ATOM 782 C C . ASP A 1 98 ? 3.361 -17.859 -28.234 1 92 98 ASP A C 1
ATOM 784 O O . ASP A 1 98 ? 4.199 -18.766 -28.297 1 92 98 ASP A O 1
ATOM 788 N N . LEU A 1 99 ? 2.762 -17.484 -27.141 1 90.75 99 LEU A N 1
ATOM 789 C CA . LEU A 1 99 ? 3.094 -18.109 -25.859 1 90.75 99 LEU A CA 1
ATOM 790 C C . LEU A 1 99 ? 2.135 -19.25 -25.547 1 90.75 99 LEU A C 1
ATOM 792 O O . LEU A 1 99 ? 2.15 -19.781 -24.438 1 90.75 99 LEU A O 1
ATOM 796 N N . GLU A 1 100 ? 1.43 -19.578 -26.562 1 83.19 100 GLU A N 1
ATOM 797 C CA . GLU A 1 100 ? 0.483 -20.672 -26.391 1 83.19 100 GLU A CA 1
ATOM 798 C C . GLU A 1 100 ? 1.197 -21.953 -25.984 1 83.19 100 GLU A C 1
ATOM 800 O O . GLU A 1 100 ? 2.238 -22.297 -26.547 1 83.19 100 GLU A O 1
ATOM 805 N N . ASP A 1 101 ? 0.869 -22.672 -24.859 1 79.5 101 ASP A N 1
ATOM 806 C CA . ASP A 1 101 ? 1.368 -23.969 -24.391 1 79.5 101 ASP A CA 1
ATOM 807 C C . ASP A 1 101 ? 2.65 -23.797 -23.578 1 79.5 101 ASP A C 1
ATOM 809 O O . ASP A 1 101 ? 3.422 -24.75 -23.422 1 79.5 101 ASP A O 1
ATOM 813 N N . THR A 1 102 ? 3.01 -22.562 -23.297 1 83.25 102 THR A N 1
ATOM 814 C CA . THR A 1 102 ? 4.133 -22.312 -22.406 1 83.25 102 THR A CA 1
ATOM 815 C C . THR A 1 102 ? 3.645 -21.984 -21 1 83.25 102 THR A C 1
ATOM 817 O O . THR A 1 102 ? 2.469 -21.672 -20.812 1 83.25 102 THR A O 1
ATOM 820 N N . ILE A 1 103 ? 4.543 -22.094 -20.078 1 78.31 103 ILE A N 1
ATOM 821 C CA . ILE A 1 103 ? 4.211 -21.75 -18.688 1 78.31 103 ILE A CA 1
ATOM 822 C C . ILE A 1 103 ? 3.881 -20.266 -18.609 1 78.31 103 ILE A C 1
ATOM 824 O O . ILE A 1 103 ? 3.148 -19.828 -17.719 1 78.31 103 ILE A O 1
ATOM 828 N N . TYR A 1 104 ? 4.379 -19.469 -19.516 1 83.12 104 TYR A N 1
ATOM 829 C CA . TYR A 1 104 ? 4.238 -18.016 -19.438 1 83.12 104 TYR A CA 1
ATOM 830 C C . TYR A 1 104 ? 2.838 -17.578 -19.844 1 83.12 104 TYR A C 1
ATOM 832 O O . TYR A 1 104 ? 2.416 -16.453 -19.547 1 83.12 104 TYR A O 1
ATOM 840 N N . GLN A 1 105 ? 2.191 -18.484 -20.5 1 81.25 105 GLN A N 1
ATOM 841 C CA . GLN A 1 105 ? 0.792 -18.203 -20.797 1 81.25 105 GLN A CA 1
ATOM 842 C C . GLN A 1 105 ? -0.059 -18.219 -19.531 1 81.25 105 GLN A C 1
ATOM 844 O O . GLN A 1 105 ? -1.073 -17.516 -19.453 1 81.25 105 GLN A O 1
ATOM 849 N N . ILE A 1 106 ? 0.435 -18.922 -18.594 1 75.62 106 ILE A N 1
ATOM 850 C CA . ILE A 1 106 ? -0.352 -19.109 -17.391 1 75.62 106 ILE A CA 1
ATOM 851 C C . ILE A 1 106 ? 0.011 -18.031 -16.375 1 75.62 106 ILE A C 1
ATOM 853 O O . ILE A 1 106 ? -0.729 -17.797 -15.406 1 75.62 106 ILE A O 1
ATOM 857 N N . CYS A 1 107 ? 1.174 -17.297 -16.516 1 77.69 107 CYS A N 1
ATOM 858 C CA . CYS A 1 107 ? 1.718 -16.328 -15.57 1 77.69 107 CYS A CA 1
ATOM 859 C C . CYS A 1 107 ? 0.813 -15.109 -15.453 1 77.69 107 CYS A C 1
ATOM 861 O O . CYS A 1 107 ? 0.925 -14.336 -14.5 1 77.69 107 CYS A O 1
ATOM 863 N N . GLY A 1 108 ? -0.188 -15 -16.281 1 81.75 108 GLY A N 1
ATOM 864 C CA . GLY A 1 108 ? -1.138 -13.898 -16.234 1 81.75 108 GLY A CA 1
ATOM 865 C C . GLY A 1 108 ? -0.983 -12.93 -17.391 1 81.75 108 GLY A C 1
ATOM 866 O O . GLY A 1 108 ? 0.044 -12.922 -18.078 1 81.75 108 GLY A O 1
ATOM 867 N N . ARG A 1 109 ? -2.1 -12.258 -17.625 1 89.5 109 ARG A N 1
ATOM 868 C CA . ARG A 1 109 ? -2.15 -11.258 -18.688 1 89.5 109 ARG A CA 1
ATOM 869 C C . ARG A 1 109 ? -2.725 -9.938 -18.172 1 89.5 109 ARG A C 1
ATOM 871 O O . ARG A 1 109 ? -3.604 -9.938 -17.312 1 89.5 109 ARG A O 1
ATOM 878 N N . ARG A 1 110 ? -2.111 -8.883 -18.703 1 91.5 110 ARG A N 1
ATOM 879 C CA . ARG A 1 110 ? -2.631 -7.547 -18.406 1 91.5 110 ARG A CA 1
ATOM 880 C C . ARG A 1 110 ? -2.809 -6.746 -19.703 1 91.5 110 ARG A C 1
ATOM 882 O O . ARG A 1 110 ? -1.974 -6.816 -20.594 1 91.5 110 ARG A O 1
ATOM 889 N N . ASP A 1 111 ? -3.895 -6.012 -19.781 1 92.56 111 ASP A N 1
ATOM 890 C CA . ASP A 1 111 ? -4.145 -5.207 -20.984 1 92.56 111 ASP A CA 1
ATOM 891 C C . ASP A 1 111 ? -3.396 -3.877 -20.906 1 92.56 111 ASP A C 1
ATOM 893 O O . ASP A 1 111 ? -2.527 -3.689 -20.062 1 92.56 111 ASP A O 1
ATOM 897 N N . ASN A 1 112 ? -3.705 -2.986 -21.875 1 90.44 112 ASN A N 1
ATOM 898 C CA . ASN A 1 112 ? -2.961 -1.74 -22.016 1 90.44 112 ASN A CA 1
ATOM 899 C C . ASN A 1 112 ? -3.252 -0.779 -20.859 1 90.44 112 ASN A C 1
ATOM 901 O O . ASN A 1 112 ? -2.5 0.17 -20.641 1 90.44 112 ASN A O 1
ATOM 905 N N . GLN A 1 113 ? -4.332 -1.078 -20.109 1 87.88 113 GLN A N 1
ATOM 906 C CA . GLN A 1 113 ? -4.68 -0.24 -18.969 1 87.88 113 GLN A CA 1
ATOM 907 C C . GLN A 1 113 ? -4.152 -0.841 -17.672 1 87.88 113 GLN A C 1
ATOM 909 O O . GLN A 1 113 ? -4.367 -0.285 -16.594 1 87.88 113 GLN A O 1
ATOM 914 N N . GLY A 1 114 ? -3.467 -1.951 -17.797 1 85.12 114 GLY A N 1
ATOM 915 C CA . GLY A 1 114 ? -2.906 -2.59 -16.609 1 85.12 114 GLY A CA 1
ATOM 916 C C . GLY A 1 114 ? -3.883 -3.521 -15.914 1 85.12 114 GLY A C 1
ATOM 917 O O . GLY A 1 114 ? -3.568 -4.09 -14.867 1 85.12 114 GLY A O 1
ATOM 918 N N . GLU A 1 115 ? -4.996 -3.723 -16.547 1 87.06 115 GLU A N 1
ATOM 919 C CA . GLU A 1 115 ? -6.023 -4.566 -15.938 1 87.06 115 GLU A CA 1
ATOM 920 C C . GLU A 1 115 ? -5.801 -6.035 -16.281 1 87.06 115 GLU A C 1
ATOM 922 O O . GLU A 1 115 ? -5.344 -6.359 -17.375 1 87.06 115 GLU A O 1
ATOM 927 N N . ILE A 1 116 ? -6.152 -6.867 -15.273 1 87.31 116 ILE A N 1
ATOM 928 C CA . ILE A 1 116 ? -5.98 -8.305 -15.461 1 87.31 116 ILE A CA 1
ATOM 929 C C . ILE A 1 116 ? -6.965 -8.812 -16.516 1 87.31 116 ILE A C 1
ATOM 931 O O . ILE A 1 116 ? -8.148 -8.453 -16.484 1 87.31 116 ILE A O 1
ATOM 935 N N . VAL A 1 117 ? -6.406 -9.625 -17.453 1 86.12 117 VAL A N 1
ATOM 936 C CA . VAL A 1 117 ? -7.227 -10.312 -18.438 1 86.12 117 VAL A CA 1
ATOM 937 C C . VAL A 1 117 ? -7.461 -11.758 -18.016 1 86.12 117 VAL A C 1
ATOM 939 O O . VAL A 1 117 ? -6.512 -12.539 -17.906 1 86.12 117 VAL A O 1
ATOM 942 N N . ILE A 1 118 ? -8.742 -12.125 -17.734 1 77.38 118 ILE A N 1
ATOM 943 C CA . ILE A 1 118 ? -9.094 -13.438 -17.203 1 77.38 118 ILE A CA 1
ATOM 944 C C . ILE A 1 118 ? -9.023 -14.484 -18.312 1 77.38 118 ILE A C 1
ATOM 946 O O . ILE A 1 118 ? -9.508 -14.258 -19.422 1 77.38 118 ILE A O 1
ATOM 950 N N . THR A 1 119 ? -8.188 -15.555 -18.062 1 72.75 119 THR A N 1
ATOM 951 C CA . THR A 1 119 ? -8.148 -16.688 -18.984 1 72.75 119 THR A CA 1
ATOM 952 C C . THR A 1 119 ? -8.961 -17.859 -18.438 1 72.75 119 THR A C 1
ATOM 954 O O . THR A 1 119 ? -8.93 -18.141 -17.234 1 72.75 119 THR A O 1
ATOM 957 N N . ARG A 1 120 ? -9.977 -18.297 -19.109 1 64.81 120 ARG A N 1
ATOM 958 C CA . ARG A 1 120 ? -10.867 -19.375 -18.703 1 64.81 120 ARG A CA 1
ATOM 959 C C . ARG A 1 120 ? -10.156 -20.719 -18.781 1 64.81 120 ARG A C 1
ATOM 961 O O . ARG A 1 120 ? -10.023 -21.297 -19.859 1 64.81 120 ARG A O 1
ATOM 968 N N . ARG A 1 121 ? -9.148 -20.906 -18.047 1 61.91 121 ARG A N 1
ATOM 969 C CA . ARG A 1 121 ? -8.609 -22.266 -18.031 1 61.91 121 ARG A CA 1
ATOM 970 C C . ARG A 1 121 ? -8.883 -22.938 -16.703 1 61.91 121 ARG A C 1
ATOM 972 O O . ARG A 1 121 ? -8.758 -22.328 -15.641 1 61.91 121 ARG A O 1
ATOM 979 N N . ASP A 1 122 ? -9.477 -24.062 -16.859 1 62.38 122 ASP A N 1
ATOM 980 C CA . ASP A 1 122 ? -10.102 -24.797 -15.758 1 62.38 122 ASP A CA 1
ATOM 981 C C . ASP A 1 122 ? -9.062 -25.562 -14.93 1 62.38 122 ASP A C 1
ATOM 983 O O . ASP A 1 122 ? -9.414 -26.344 -14.055 1 62.38 122 ASP A O 1
ATOM 987 N N . ARG A 1 123 ? -7.805 -25.297 -15.094 1 72.75 123 ARG A N 1
ATOM 988 C CA . ARG A 1 123 ? -6.914 -26.031 -14.211 1 72.75 123 ARG A CA 1
ATOM 989 C C . ARG A 1 123 ? -6.691 -25.297 -12.898 1 72.75 123 ARG A C 1
ATOM 991 O O . ARG A 1 123 ? -6.652 -24.062 -12.883 1 72.75 123 ARG A O 1
ATOM 998 N N . SER A 1 124 ? -6.652 -26.109 -11.82 1 76.19 124 SER A N 1
ATOM 999 C CA . SER A 1 124 ? -6.566 -25.594 -10.461 1 76.19 124 SER A CA 1
ATOM 1000 C C . SER A 1 124 ? -5.383 -24.641 -10.305 1 76.19 124 SER A C 1
ATOM 1002 O O . SER A 1 124 ? -5.52 -23.562 -9.727 1 76.19 124 SER A O 1
ATOM 1004 N N . ILE A 1 125 ? -4.227 -25.016 -10.906 1 80.5 125 ILE A N 1
ATOM 1005 C CA . ILE A 1 125 ? -3.029 -24.188 -10.742 1 80.5 125 ILE A CA 1
ATOM 1006 C C . ILE A 1 125 ? -3.191 -22.875 -11.5 1 80.5 125 ILE A C 1
ATOM 1008 O O . ILE A 1 125 ? -2.746 -21.828 -11.039 1 80.5 125 ILE A O 1
ATOM 1012 N N . VAL A 1 126 ? -3.836 -22.984 -12.609 1 81.5 126 VAL A N 1
ATOM 1013 C CA . VAL A 1 126 ? -4.07 -21.797 -13.43 1 81.5 126 VAL A CA 1
ATOM 1014 C C . VAL A 1 126 ? -5.027 -20.859 -12.711 1 81.5 126 VAL A C 1
ATOM 1016 O O . VAL A 1 126 ? -4.797 -19.641 -12.664 1 81.5 126 VAL A O 1
ATOM 1019 N N . SER A 1 127 ? -6.035 -21.469 -12.164 1 84 127 SER A N 1
ATOM 1020 C CA . SER A 1 127 ? -6.996 -20.656 -11.414 1 84 127 SER A CA 1
ATOM 1021 C C . SER A 1 127 ? -6.332 -19.984 -10.227 1 84 127 SER A C 1
ATOM 1023 O O . SER A 1 127 ? -6.621 -18.812 -9.93 1 84 127 SER A O 1
ATOM 1025 N N . TYR A 1 128 ? -5.477 -20.656 -9.633 1 87.19 128 TYR A N 1
ATOM 1026 C CA . TYR A 1 128 ? -4.777 -20.094 -8.477 1 87.19 128 TYR A CA 1
ATOM 1027 C C . TYR A 1 128 ? -3.896 -18.922 -8.898 1 87.19 128 TYR A C 1
ATOM 1029 O O . TYR A 1 128 ? -3.902 -17.875 -8.258 1 87.19 128 TYR A O 1
ATOM 1037 N N . ILE A 1 129 ? -3.168 -19.078 -9.93 1 88.12 129 ILE A N 1
ATOM 1038 C CA . ILE A 1 129 ? -2.279 -18.031 -10.414 1 88.12 129 ILE A CA 1
ATOM 1039 C C . ILE A 1 129 ? -3.098 -16.812 -10.828 1 88.12 129 ILE A C 1
ATOM 1041 O O . ILE A 1 129 ? -2.691 -15.672 -10.586 1 88.12 129 ILE A O 1
ATOM 1045 N N . GLN A 1 130 ? -4.266 -17 -11.344 1 86.69 130 GLN A N 1
ATOM 1046 C CA . GLN A 1 130 ? -5.148 -15.906 -11.719 1 86.69 130 GLN A CA 1
ATOM 1047 C C . GLN A 1 130 ? -5.621 -15.141 -10.484 1 86.69 130 GLN A C 1
ATOM 1049 O O . GLN A 1 130 ? -5.684 -13.906 -10.508 1 86.69 130 GLN A O 1
ATOM 1054 N N . GLU A 1 131 ? -5.926 -15.82 -9.508 1 87.75 131 GLU A N 1
ATOM 1055 C CA . GLU A 1 131 ? -6.352 -15.172 -8.266 1 87.75 131 GLU A CA 1
ATOM 1056 C C . GLU A 1 131 ? -5.203 -14.398 -7.625 1 87.75 131 GLU A C 1
ATOM 1058 O O . GLU A 1 131 ? -5.41 -13.32 -7.07 1 87.75 131 GLU A O 1
ATOM 1063 N N . LEU A 1 132 ? -3.984 -14.977 -7.723 1 91.56 132 LEU A N 1
ATOM 1064 C CA . LEU A 1 132 ? -2.818 -14.25 -7.227 1 91.56 132 LEU A CA 1
ATOM 1065 C C . LEU A 1 132 ? -2.633 -12.945 -7.984 1 91.56 132 LEU A C 1
ATOM 1067 O O . LEU A 1 132 ? -2.387 -11.898 -7.375 1 91.56 132 LEU A O 1
ATOM 1071 N N . ASN A 1 133 ? -2.783 -13.07 -9.242 1 90.88 133 ASN A N 1
ATOM 1072 C CA . ASN A 1 133 ? -2.635 -11.867 -10.062 1 90.88 133 ASN A CA 1
ATOM 1073 C C . ASN A 1 133 ? -3.689 -10.82 -9.719 1 90.88 133 ASN A C 1
ATOM 1075 O O . ASN A 1 133 ? -3.391 -9.625 -9.664 1 90.88 133 ASN A O 1
ATOM 1079 N N . GLN A 1 134 ? -4.875 -11.219 -9.523 1 89.31 134 GLN A N 1
ATOM 1080 C CA . GLN A 1 134 ? -5.93 -10.297 -9.125 1 89.31 134 GLN A CA 1
ATOM 1081 C C . GLN A 1 134 ? -5.629 -9.664 -7.77 1 89.31 134 GLN A C 1
ATOM 1083 O O . GLN A 1 134 ? -5.855 -8.469 -7.57 1 89.31 134 GLN A O 1
ATOM 1088 N N . HIS A 1 135 ? -5.176 -10.469 -6.895 1 92.38 135 HIS A N 1
ATOM 1089 C CA . HIS A 1 135 ? -4.77 -9.984 -5.582 1 92.38 135 HIS A CA 1
ATOM 1090 C C . HIS A 1 135 ? -3.672 -8.93 -5.695 1 92.38 135 HIS A C 1
ATOM 1092 O O . HIS A 1 135 ? -3.742 -7.883 -5.051 1 92.38 135 HIS A O 1
ATOM 1098 N N . ILE A 1 136 ? -2.725 -9.203 -6.441 1 93.19 136 ILE A N 1
ATOM 1099 C CA . ILE A 1 136 ? -1.624 -8.281 -6.676 1 93.19 136 ILE A CA 1
ATOM 1100 C C . ILE A 1 136 ? -2.168 -6.961 -7.219 1 93.19 136 ILE A C 1
ATOM 1102 O O . ILE A 1 136 ? -1.813 -5.887 -6.73 1 93.19 136 ILE A O 1
ATOM 1106 N N . ARG A 1 137 ? -3.021 -7.051 -8.164 1 91.88 137 ARG A N 1
ATOM 1107 C CA . ARG A 1 137 ? -3.6 -5.852 -8.766 1 91.88 137 ARG A CA 1
ATOM 1108 C C . ARG A 1 137 ? -4.371 -5.039 -7.734 1 91.88 137 ARG A C 1
ATOM 1110 O O . ARG A 1 137 ? -4.301 -3.809 -7.723 1 91.88 137 ARG A O 1
ATOM 1117 N N . LEU A 1 138 ? -5.102 -5.648 -6.934 1 90 138 LEU A N 1
ATOM 1118 C CA . LEU A 1 138 ? -5.84 -4.965 -5.875 1 90 138 LEU A CA 1
ATOM 1119 C C . LEU A 1 138 ? -4.887 -4.234 -4.934 1 90 138 LEU A C 1
ATOM 1121 O O . LEU A 1 138 ? -5.141 -3.092 -4.547 1 90 138 LEU A O 1
ATOM 1125 N N . GLN A 1 139 ? -3.842 -4.879 -4.609 1 91.31 139 GLN A N 1
ATOM 1126 C CA . GLN A 1 139 ? -2.848 -4.266 -3.734 1 91.31 139 GLN A CA 1
ATOM 1127 C C . GLN A 1 139 ? -2.182 -3.072 -4.41 1 91.31 139 GLN A C 1
ATOM 1129 O O . GLN A 1 139 ? -1.945 -2.043 -3.773 1 91.31 139 GLN A O 1
ATOM 1134 N N . GLU A 1 140 ? -1.901 -3.242 -5.645 1 90.88 140 GLU A N 1
ATOM 1135 C CA . GLU A 1 140 ? -1.334 -2.133 -6.402 1 90.88 140 GLU A CA 1
ATOM 1136 C C . GLU A 1 140 ? -2.252 -0.913 -6.367 1 90.88 140 GLU A C 1
ATOM 1138 O O . GLU A 1 140 ? -1.799 0.203 -6.102 1 90.88 140 GLU A O 1
ATOM 1143 N N . ASN A 1 141 ? -3.494 -1.165 -6.582 1 89 141 ASN A N 1
ATOM 1144 C CA . ASN A 1 141 ? -4.465 -0.076 -6.566 1 89 141 ASN A CA 1
ATOM 1145 C C . ASN A 1 141 ? -4.523 0.605 -5.203 1 89 141 ASN A C 1
ATOM 1147 O O . ASN A 1 141 ? -4.57 1.834 -5.121 1 89 141 ASN A O 1
ATOM 1151 N N . GLN A 1 142 ? -4.52 -0.188 -4.262 1 88.5 142 GLN A N 1
ATOM 1152 C CA . GLN A 1 142 ? -4.543 0.356 -2.906 1 88.5 142 GLN A CA 1
ATOM 1153 C C . GLN A 1 142 ? -3.281 1.165 -2.619 1 88.5 142 GLN A C 1
ATOM 1155 O O . GLN A 1 142 ? -3.34 2.205 -1.959 1 88.5 142 GLN A O 1
ATOM 1160 N N . MET A 1 143 ? -2.219 0.695 -3.027 1 88.19 143 MET A N 1
ATOM 1161 C CA . MET A 1 143 ? -0.957 1.402 -2.832 1 88.19 143 MET A CA 1
ATOM 1162 C C . MET A 1 143 ? -0.983 2.764 -3.52 1 88.19 143 MET A C 1
ATOM 1164 O O . MET A 1 143 ? -0.542 3.762 -2.947 1 88.19 143 MET A O 1
ATOM 1168 N N . TYR A 1 144 ? -1.509 2.76 -4.656 1 86.5 144 TYR A N 1
ATOM 1169 C CA . TYR A 1 144 ? -1.599 4.02 -5.387 1 86.5 144 TYR A CA 1
ATOM 1170 C C . TYR A 1 144 ? -2.516 5 -4.664 1 86.5 144 TYR A C 1
ATOM 1172 O O . TYR A 1 144 ? -2.186 6.184 -4.527 1 86.5 144 TYR A O 1
ATOM 1180 N N . GLU A 1 145 ? -3.562 4.547 -4.25 1 86.44 145 GLU A N 1
ATOM 1181 C CA . GLU A 1 145 ? -4.5 5.391 -3.514 1 86.44 145 GLU A CA 1
ATOM 1182 C C . GLU A 1 145 ? -3.873 5.926 -2.232 1 86.44 145 GLU A C 1
ATOM 1184 O O . GLU A 1 145 ? -4.02 7.109 -1.913 1 86.44 145 GLU A O 1
ATOM 1189 N N . SER A 1 146 ? -3.205 5.07 -1.582 1 84.5 146 SER A N 1
ATOM 1190 C CA . SER A 1 146 ? -2.561 5.469 -0.335 1 84.5 146 SER A CA 1
ATOM 1191 C C . SER A 1 146 ? -1.478 6.512 -0.583 1 84.5 146 SER A C 1
ATOM 1193 O O . SER A 1 146 ? -1.309 7.438 0.213 1 84.5 146 SER A O 1
ATOM 1195 N N . MET A 1 147 ? -0.816 6.289 -1.577 1 85 147 MET A N 1
ATOM 1196 C CA . MET A 1 147 ? 0.233 7.246 -1.915 1 85 147 MET A CA 1
ATOM 1197 C C . MET A 1 147 ? -0.363 8.617 -2.232 1 85 147 MET A C 1
ATOM 1199 O O . MET A 1 147 ? 0.187 9.641 -1.833 1 85 147 MET A O 1
ATOM 1203 N N . ASP A 1 148 ? -1.437 8.609 -2.877 1 86.5 148 ASP A N 1
ATOM 1204 C CA . ASP A 1 148 ? -2.125 9.859 -3.193 1 86.5 148 ASP A CA 1
ATOM 1205 C C . ASP A 1 148 ? -2.629 10.547 -1.927 1 86.5 148 ASP A C 1
ATOM 1207 O O . ASP A 1 148 ? -2.438 11.75 -1.749 1 86.5 148 ASP A O 1
ATOM 1211 N N . THR A 1 149 ? -3.178 9.781 -1.123 1 87.06 149 THR A N 1
ATOM 1212 C CA . THR A 1 149 ? -3.693 10.328 0.129 1 87.06 149 THR A CA 1
ATOM 1213 C C . THR A 1 149 ? -2.555 10.852 0.999 1 87.06 149 THR A C 1
ATOM 1215 O O . THR A 1 149 ? -2.695 11.891 1.651 1 87.06 149 THR A O 1
ATOM 1218 N N . LEU A 1 150 ? -1.567 10.125 1.02 1 86.44 150 LEU A N 1
ATOM 1219 C CA . LEU A 1 150 ? -0.409 10.555 1.798 1 86.44 150 LEU A CA 1
ATOM 1220 C C . LEU A 1 150 ? 0.16 11.859 1.257 1 86.44 150 LEU A C 1
ATOM 1222 O O . LEU A 1 150 ? 0.508 12.758 2.029 1 86.44 150 LEU A O 1
ATOM 1226 N N . GLN A 1 151 ? 0.253 11.922 0.044 1 85.62 151 GLN A N 1
ATOM 1227 C CA . GLN A 1 151 ? 0.73 13.164 -0.57 1 85.62 151 GLN A CA 1
ATOM 1228 C C . GLN A 1 151 ? -0.162 14.344 -0.194 1 85.62 151 GLN A C 1
ATOM 1230 O O . GLN A 1 151 ? 0.334 15.414 0.144 1 85.62 151 GLN A O 1
ATOM 1235 N N . LYS A 1 152 ? -1.382 14.195 -0.244 1 89.19 152 LYS A N 1
ATOM 1236 C CA . LYS A 1 152 ? -2.326 15.242 0.122 1 89.19 152 LYS A CA 1
ATOM 1237 C C . LYS A 1 152 ? -2.178 15.633 1.591 1 89.19 152 LYS A C 1
ATOM 1239 O O . LYS A 1 152 ? -2.23 16.812 1.936 1 89.19 152 LYS A O 1
ATOM 1244 N N . ALA A 1 153 ? -1.986 14.664 2.334 1 89 153 ALA A N 1
ATOM 1245 C CA . ALA A 1 153 ? -1.806 14.93 3.758 1 89 153 ALA A CA 1
ATOM 1246 C C . ALA A 1 153 ? -0.533 15.727 4.012 1 89 153 ALA A C 1
ATOM 1248 O O . ALA A 1 153 ? -0.534 16.672 4.801 1 89 153 ALA A O 1
ATOM 1249 N N . MET A 1 154 ? 0.41 15.344 3.357 1 87.88 154 MET A N 1
ATOM 1250 C CA . MET A 1 154 ? 1.684 16.031 3.523 1 87.88 154 MET A CA 1
ATOM 1251 C C . MET A 1 154 ? 1.58 17.484 3.055 1 87.88 154 MET A C 1
ATOM 1253 O O . MET A 1 154 ? 2.145 18.391 3.678 1 87.88 154 MET A O 1
ATOM 1257 N N . MET A 1 155 ? 0.908 17.719 2.062 1 90.19 155 MET A N 1
ATOM 1258 C CA . MET A 1 155 ? 0.683 19.078 1.576 1 90.19 155 MET A CA 1
ATOM 1259 C C . MET A 1 155 ? -0.145 19.875 2.572 1 90.19 155 MET A C 1
ATOM 1261 O O . MET A 1 155 ? 0.129 21.062 2.805 1 90.19 155 MET A O 1
ATOM 1265 N N . ARG A 1 156 ? -1.074 19.281 3.098 1 92.94 156 ARG A N 1
ATOM 1266 C CA . ARG A 1 156 ? -1.916 19.938 4.094 1 92.94 156 ARG A CA 1
ATOM 1267 C C . ARG A 1 156 ? -1.104 20.328 5.324 1 92.94 156 ARG A C 1
ATOM 1269 O O . ARG A 1 156 ? -1.304 21.406 5.891 1 92.94 156 ARG A O 1
ATOM 1276 N N . ILE A 1 157 ? -0.257 19.516 5.668 1 92.25 157 ILE A N 1
ATOM 1277 C CA . ILE A 1 157 ? 0.603 19.812 6.809 1 92.25 157 ILE A CA 1
ATOM 1278 C C . ILE A 1 157 ? 1.429 21.062 6.516 1 92.25 157 ILE A C 1
ATOM 1280 O O . ILE A 1 157 ? 1.499 21.969 7.344 1 92.25 157 ILE A O 1
ATOM 1284 N N . GLU A 1 158 ? 1.992 21.078 5.418 1 91.19 158 GLU A N 1
ATOM 1285 C CA . GLU A 1 158 ? 2.789 22.234 5.027 1 91.19 158 GLU A CA 1
ATOM 1286 C C . GLU A 1 158 ? 1.944 23.516 5.012 1 91.19 158 GLU A C 1
ATOM 1288 O O . GLU A 1 158 ? 2.379 24.562 5.5 1 91.19 158 GLU A O 1
ATOM 1293 N N . GLU A 1 159 ? 0.821 23.359 4.512 1 93.81 159 GLU A N 1
ATOM 1294 C CA . GLU A 1 159 ? -0.085 24.5 4.418 1 93.81 159 GLU A CA 1
ATOM 1295 C C . GLU A 1 159 ? -0.459 25.016 5.805 1 93.81 159 GLU A C 1
ATOM 1297 O O . GLU A 1 159 ? -0.413 26.234 6.051 1 93.81 159 GLU A O 1
ATOM 1302 N N . VAL A 1 160 ? -0.794 24.109 6.598 1 95.38 160 VAL A N 1
ATOM 1303 C CA . VAL A 1 160 ? -1.253 24.531 7.922 1 95.38 160 VAL A CA 1
ATOM 1304 C C . VAL A 1 160 ? -0.076 25.062 8.734 1 95.38 160 VAL A C 1
ATOM 1306 O O . VAL A 1 160 ? -0.229 26.016 9.5 1 95.38 160 VAL A O 1
ATOM 1309 N N . GLU A 1 161 ? 1.01 24.547 8.578 1 94.06 161 GLU A N 1
ATOM 1310 C CA . GLU A 1 161 ? 2.199 25.047 9.258 1 94.06 161 GLU A CA 1
ATOM 1311 C C . GLU A 1 161 ? 2.557 26.453 8.773 1 94.06 161 GLU A C 1
ATOM 1313 O O . GLU A 1 161 ? 2.951 27.312 9.562 1 94.06 161 GLU A O 1
ATOM 1318 N N . GLU A 1 162 ? 2.428 26.641 7.547 1 94.88 162 GLU A N 1
ATOM 1319 C CA . GLU A 1 162 ? 2.666 27.984 7 1 94.88 162 GLU A CA 1
ATOM 1320 C C . GLU A 1 162 ? 1.642 28.984 7.527 1 94.88 162 GLU A C 1
ATOM 1322 O O . GLU A 1 162 ? 1.989 30.125 7.852 1 94.88 162 GLU A O 1
ATOM 1327 N N . LYS A 1 163 ? 0.477 28.609 7.598 1 95.12 163 LYS A N 1
ATOM 1328 C CA . LYS A 1 163 ? -0.567 29.469 8.156 1 95.12 163 LYS A CA 1
ATOM 1329 C C . LYS A 1 163 ? -0.294 29.797 9.617 1 95.12 163 LYS A C 1
ATOM 1331 O O . LYS A 1 163 ? -0.507 30.922 10.062 1 95.12 163 LYS A O 1
ATOM 1336 N N . LEU A 1 164 ? 0.1 28.797 10.297 1 95.75 164 LEU A N 1
ATOM 1337 C CA . LEU A 1 164 ? 0.439 29 11.695 1 95.75 164 LEU A CA 1
ATOM 1338 C C . LEU A 1 164 ? 1.566 30.031 11.844 1 95.75 164 LEU A C 1
ATOM 1340 O O . LEU A 1 164 ? 1.485 30.938 12.672 1 95.75 164 LEU A O 1
ATOM 1344 N N . LYS A 1 165 ? 2.504 29.828 11.086 1 94.88 165 LYS A N 1
ATOM 1345 C CA . LYS A 1 165 ? 3.627 30.75 11.109 1 94.88 165 LYS A CA 1
ATOM 1346 C C . LYS A 1 165 ? 3.178 32.156 10.742 1 94.88 165 LYS A C 1
ATOM 1348 O O . LYS A 1 165 ? 3.523 33.125 11.43 1 94.88 165 LYS A O 1
ATOM 1353 N N . SER A 1 166 ? 2.455 32.312 9.758 1 94.56 166 SER A N 1
ATOM 1354 C CA . SER A 1 166 ? 1.963 33.625 9.305 1 94.56 166 SER A CA 1
ATOM 1355 C C . SER A 1 166 ? 1.068 34.281 10.359 1 94.56 166 SER A C 1
ATOM 1357 O O . SER A 1 166 ? 1.121 35.469 10.562 1 94.56 166 SER A O 1
ATOM 1359 N N . THR A 1 167 ? 0.263 33.438 10.93 1 93.19 167 THR A N 1
ATOM 1360 C CA . THR A 1 167 ? -0.61 33.938 11.984 1 93.19 167 THR A CA 1
ATOM 1361 C C . THR A 1 167 ? 0.209 34.438 13.164 1 93.19 167 THR A C 1
ATOM 1363 O O . THR A 1 167 ? -0.064 35.531 13.688 1 93.19 167 THR A O 1
ATOM 1366 N N . ARG A 1 168 ? 1.188 33.844 13.523 1 92.94 168 ARG A N 1
ATOM 1367 C CA . ARG A 1 168 ? 2.057 34.25 14.617 1 92.94 168 ARG A CA 1
ATOM 1368 C C . ARG A 1 168 ? 2.768 35.562 14.289 1 92.94 168 ARG A C 1
ATOM 1370 O O . ARG A 1 168 ? 2.787 36.5 15.102 1 92.94 168 ARG A O 1
ATOM 1377 N N . ASP A 1 169 ? 3.301 35.656 13.172 1 93.62 169 ASP A N 1
ATOM 1378 C CA . ASP A 1 169 ? 4.02 36.844 12.75 1 93.62 169 ASP A CA 1
ATOM 1379 C C . ASP A 1 169 ? 3.092 38.062 12.703 1 93.62 169 ASP A C 1
ATOM 1381 O O . ASP A 1 169 ? 3.459 39.125 13.148 1 93.62 169 ASP A O 1
ATOM 1385 N N . GLY A 1 170 ? 1.945 37.844 12.18 1 91.94 170 GLY A N 1
ATOM 1386 C CA . GLY A 1 170 ? 0.977 38.938 12.102 1 91.94 170 GLY A CA 1
ATOM 1387 C C . GLY A 1 170 ? 0.547 39.438 13.469 1 91.94 170 GLY A C 1
ATOM 1388 O O . GLY A 1 170 ? 0.476 40.656 13.688 1 91.94 170 GLY A O 1
ATOM 1389 N N . TYR A 1 171 ? 0.356 38.562 14.344 1 91.06 171 TYR A N 1
ATOM 1390 C CA . TYR A 1 171 ? -0.061 38.969 15.688 1 91.06 171 TYR A CA 1
ATOM 1391 C C . TYR A 1 171 ? 1.077 39.625 16.438 1 91.06 171 TYR A C 1
ATOM 1393 O O . TYR A 1 171 ? 0.854 40.594 17.172 1 91.06 171 TYR A O 1
ATOM 1401 N N . GLU A 1 172 ? 2.236 39.156 16.297 1 90.88 172 GLU A N 1
ATOM 1402 C CA . GLU A 1 172 ? 3.389 39.781 16.953 1 90.88 172 GLU A CA 1
ATOM 1403 C C . GLU A 1 172 ? 3.584 41.219 16.5 1 90.88 172 GLU A C 1
ATOM 1405 O O . GLU A 1 172 ? 3.855 42.094 17.312 1 90.88 172 GLU A O 1
ATOM 1410 N N . GLU A 1 173 ? 3.363 41.469 15.273 1 92.56 173 GLU A N 1
ATOM 1411 C CA . GLU A 1 173 ? 3.48 42.844 14.734 1 92.56 173 GLU A CA 1
ATOM 1412 C C . GLU A 1 173 ? 2.396 43.75 15.305 1 92.56 173 GLU A C 1
ATOM 1414 O O . GLU A 1 173 ? 2.682 44.875 15.727 1 92.56 173 GLU A O 1
ATOM 1419 N N . GLU A 1 174 ? 1.205 43.25 15.328 1 90.75 174 GLU A N 1
ATOM 1420 C CA . GLU A 1 174 ? 0.087 44.031 15.844 1 90.75 174 GLU A CA 1
ATOM 1421 C C . GLU A 1 174 ? 0.261 44.312 17.328 1 90.75 174 GLU A C 1
ATOM 1423 O O . GLU A 1 174 ? 0.009 45.438 17.781 1 90.75 174 GLU A O 1
ATOM 1428 N N . MET A 1 175 ? 0.716 43.344 18.031 1 90.31 175 MET A N 1
ATOM 1429 C CA . MET A 1 175 ? 0.94 43.5 19.469 1 90.31 175 MET A CA 1
ATOM 1430 C C . MET A 1 175 ? 2.031 44.531 19.734 1 90.31 175 MET A C 1
ATOM 1432 O O . MET A 1 175 ? 1.898 45.375 20.641 1 90.31 175 MET A O 1
ATOM 1436 N N . THR A 1 176 ? 3.041 44.469 18.953 1 92.19 176 THR A N 1
ATOM 1437 C CA . THR A 1 176 ? 4.129 45.406 19.109 1 92.19 176 THR A CA 1
ATOM 1438 C C . THR A 1 176 ? 3.635 46.844 18.859 1 92.19 176 THR A C 1
ATOM 1440 O O . THR A 1 176 ? 3.947 47.75 19.625 1 92.19 176 THR A O 1
ATOM 1443 N N . THR A 1 177 ? 2.783 47.031 17.891 1 92.56 177 THR A N 1
ATOM 1444 C CA . THR A 1 177 ? 2.229 48.344 17.547 1 92.56 177 THR A CA 1
ATOM 1445 C C . THR A 1 177 ? 1.335 48.875 18.672 1 92.56 177 THR A C 1
ATOM 1447 O O . THR A 1 177 ? 1.416 50.031 19.062 1 92.56 177 THR A O 1
ATOM 1450 N N . LEU A 1 178 ? 0.562 48 19.281 1 91 178 LEU A N 1
ATOM 1451 C CA . LEU A 1 178 ? -0.349 48.375 20.344 1 91 178 LEU A CA 1
ATOM 1452 C C . LEU A 1 178 ? 0.419 48.719 21.625 1 91 178 LEU A C 1
ATOM 1454 O O . LEU A 1 178 ? 0.072 49.656 22.344 1 91 178 LEU A O 1
ATOM 1458 N N . LEU A 1 179 ? 1.434 48.062 21.844 1 91.25 179 LEU A N 1
ATOM 1459 C CA . LEU A 1 179 ? 2.262 48.312 23.016 1 91.25 179 LEU A CA 1
ATOM 1460 C C . LEU A 1 179 ? 2.99 49.625 22.906 1 91.25 179 LEU A C 1
ATOM 1462 O O . LEU A 1 179 ? 3.082 50.375 23.875 1 91.25 179 LEU A O 1
ATOM 1466 N N . GLU A 1 180 ? 3.426 49.969 21.719 1 91.75 180 GLU A N 1
ATOM 1467 C CA . GLU A 1 180 ? 4.074 51.25 21.484 1 91.75 180 GLU A CA 1
ATOM 1468 C C . GLU A 1 180 ? 3.09 52.406 21.656 1 91.75 180 GLU A C 1
ATOM 1470 O O . GLU A 1 180 ? 3.428 53.438 22.25 1 91.75 180 GLU A O 1
ATOM 1475 N N . LYS A 1 181 ? 1.921 52.219 21.266 1 90.44 181 LYS A N 1
ATOM 1476 C CA . LYS A 1 181 ? 0.877 53.219 21.438 1 90.44 181 LYS A CA 1
ATOM 1477 C C . LYS A 1 181 ? 0.54 53.438 22.922 1 90.44 181 LYS A C 1
ATOM 1479 O O . LYS A 1 181 ? 0.377 54.562 23.375 1 90.44 181 LYS A O 1
ATOM 1484 N N . ASN A 1 182 ? 0.447 52.375 23.578 1 86.75 182 ASN A N 1
ATOM 1485 C CA . ASN A 1 182 ? 0.177 52.438 25.016 1 86.75 182 ASN A CA 1
ATOM 1486 C C . ASN A 1 182 ? 1.303 53.125 25.766 1 86.75 182 ASN A C 1
ATOM 1488 O O . ASN A 1 182 ? 1.047 53.969 26.656 1 86.75 182 ASN A O 1
ATOM 1492 N N . ASP A 1 183 ? 2.508 52.875 25.406 1 89.94 183 ASP A N 1
ATOM 1493 C CA . ASP A 1 183 ? 3.662 53.531 26.016 1 89.94 183 ASP A CA 1
ATOM 1494 C C . ASP A 1 183 ? 3.652 55.031 25.766 1 89.94 183 ASP A C 1
ATOM 1496 O O . ASP A 1 183 ? 3.928 55.812 26.672 1 89.94 183 ASP A O 1
ATOM 1500 N N . ASP A 1 184 ? 3.211 55.406 24.578 1 90.69 184 ASP A N 1
ATOM 1501 C CA . ASP A 1 184 ? 3.117 56.812 24.219 1 90.69 184 ASP A CA 1
ATOM 1502 C C . ASP A 1 184 ? 2.023 57.5 25.016 1 90.69 184 ASP A C 1
ATOM 1504 O O . ASP A 1 184 ? 2.215 58.625 25.5 1 90.69 184 ASP A O 1
ATOM 1508 N N . LEU A 1 185 ? 1.017 56.781 25.266 1 89.5 185 LEU A N 1
ATOM 1509 C CA . LEU A 1 185 ? -0.093 57.344 26.031 1 89.5 185 LEU A CA 1
ATOM 1510 C C . LEU A 1 185 ? 0.268 57.469 27.516 1 89.5 185 LEU A C 1
ATOM 1512 O O . LEU A 1 185 ? -0.056 58.469 28.156 1 89.5 185 LEU A O 1
ATOM 1516 N N . ILE A 1 186 ? 1.02 56.5 27.906 1 88 186 ILE A N 1
ATOM 1517 C CA . ILE A 1 186 ? 1.454 56.531 29.297 1 88 186 ILE A CA 1
ATOM 1518 C C . ILE A 1 186 ? 2.432 57.688 29.516 1 88 186 ILE A C 1
ATOM 1520 O O . ILE A 1 186 ? 2.324 58.438 30.5 1 88 186 ILE A O 1
ATOM 1524 N N . LYS A 1 187 ? 3.27 58 28.562 1 89.56 187 LYS A N 1
ATOM 1525 C CA . LYS A 1 187 ? 4.215 59.125 28.641 1 89.56 187 LYS A CA 1
ATOM 1526 C C . LYS A 1 187 ? 3.494 60.469 28.609 1 89.56 187 LYS A C 1
ATOM 1528 O O . LYS A 1 187 ? 3.826 61.375 29.375 1 89.56 187 LYS A O 1
ATOM 1533 N N . LYS A 1 188 ? 2.51 60.562 27.891 1 87 188 LYS A N 1
ATOM 1534 C CA . LYS A 1 188 ? 1.72 61.781 27.797 1 87 188 LYS A CA 1
ATOM 1535 C C . LYS A 1 188 ? 0.962 62.062 29.094 1 87 188 LYS A C 1
ATOM 1537 O O . LYS A 1 188 ? 0.913 63.188 29.578 1 87 188 LYS A O 1
ATOM 1542 N N . LEU A 1 189 ? 0.529 61.031 29.688 1 84.88 189 LEU A N 1
ATOM 1543 C CA . LEU A 1 189 ? -0.194 61.156 30.938 1 84.88 189 LEU A CA 1
ATOM 1544 C C . LEU A 1 189 ? 0.749 61.562 32.062 1 84.88 189 LEU A C 1
ATOM 1546 O O . LEU A 1 189 ? 0.388 62.375 32.938 1 84.88 189 LEU A O 1
ATOM 1550 N N . GLU A 1 190 ? 1.919 61.062 32 1 83.19 190 GLU A N 1
ATOM 1551 C CA . GLU A 1 190 ? 2.916 61.375 33.031 1 83.19 190 GLU A CA 1
ATOM 1552 C C . GLU A 1 190 ? 3.299 62.875 32.938 1 83.19 190 GLU A C 1
ATOM 1554 O O . GLU A 1 190 ? 3.48 63.5 33.969 1 83.19 190 GLU A O 1
ATOM 1559 N N . VAL A 1 191 ? 3.318 63.469 31.844 1 80.31 191 VAL A N 1
ATOM 1560 C CA . VAL A 1 191 ? 3.643 64.875 31.641 1 80.31 191 VAL A CA 1
ATOM 1561 C C . VAL A 1 191 ? 2.539 65.75 32.25 1 80.31 191 VAL A C 1
ATOM 1563 O O . VAL A 1 191 ? 2.818 66.75 32.844 1 80.31 191 VAL A O 1
ATOM 1566 N N . PHE A 1 192 ? 1.365 65.375 32.25 1 75.06 192 PHE A N 1
ATOM 1567 C CA . PHE A 1 192 ? 0.242 66.125 32.75 1 75.06 192 PHE A CA 1
ATOM 1568 C C . PHE A 1 192 ? 0.158 66 34.281 1 75.06 192 PHE A C 1
ATOM 1570 O O . PHE A 1 192 ? -0.25 66.938 34.969 1 75.06 192 PHE A O 1
ATOM 1577 N N . MET A 1 193 ? 0.549 65 34.781 1 70.12 193 MET A N 1
ATOM 1578 C CA . MET A 1 193 ? 0.43 64.75 36.219 1 70.12 193 MET A CA 1
ATOM 1579 C C . MET A 1 193 ? 1.614 65.312 36.969 1 70.12 193 MET A C 1
ATOM 1581 O O . MET A 1 193 ? 1.527 65.562 38.188 1 70.12 193 MET A O 1
ATOM 1585 N N . THR A 1 194 ? 2.693 65.625 36.438 1 69.19 194 THR A N 1
ATOM 1586 C CA . THR A 1 194 ? 3.84 66.25 37.094 1 69.19 194 THR A CA 1
ATOM 1587 C C . THR A 1 194 ? 3.66 67.75 37.219 1 69.19 194 THR A C 1
ATOM 1589 O O . THR A 1 194 ? 3.389 68.438 36.219 1 69.19 194 THR A O 1
ATOM 1592 N N . GLU A 1 195 ? 3.137 68.312 38.469 1 55.22 195 GLU A N 1
ATOM 1593 C CA . GLU A 1 195 ? 3.021 69.75 38.844 1 55.22 195 GLU A CA 1
ATOM 1594 C C . GLU A 1 195 ? 4.156 70.562 38.25 1 55.22 195 GLU A C 1
ATOM 1596 O O . GLU A 1 195 ? 5.309 70.125 38.219 1 55.22 195 GLU A O 1
ATOM 1601 N N . PRO A 1 196 ? 3.783 71.625 37.531 1 49.91 196 PRO A N 1
ATOM 1602 C CA . PRO A 1 196 ? 4.902 72.5 37.25 1 49.91 196 PRO A CA 1
ATOM 1603 C C . PRO A 1 196 ? 5.703 72.875 38.5 1 49.91 196 PRO A C 1
ATOM 1605 O O . PRO A 1 196 ? 5.125 73.188 39.531 1 49.91 196 PRO A O 1
ATOM 1608 N N . THR A 1 197 ? 6.602 72.25 38.844 1 43.69 197 THR A N 1
ATOM 1609 C CA . THR A 1 197 ? 7.41 72.875 39.875 1 43.69 197 THR A CA 1
ATOM 1610 C C . THR A 1 197 ? 7.418 74.375 39.719 1 43.69 197 THR A C 1
ATOM 1612 O O . THR A 1 197 ? 7.891 74.938 38.719 1 43.69 197 THR A O 1
ATOM 1615 N N . ILE A 1 198 ? 6.5 75.125 40.375 1 44.97 198 ILE A N 1
ATOM 1616 C CA . ILE A 1 198 ? 6.66 76.562 40.625 1 44.97 198 ILE A CA 1
ATOM 1617 C C . ILE A 1 198 ? 8.078 76.812 41.125 1 44.97 198 ILE A C 1
ATOM 1619 O O . ILE A 1 198 ? 8.461 76.375 42.188 1 44.97 198 ILE A O 1
ATOM 1623 N N . GLY A 1 199 ? 9.008 76.875 40.375 1 42.16 199 GLY A N 1
ATOM 1624 C CA . GLY A 1 199 ? 10.18 77.562 40.906 1 42.16 199 GLY A CA 1
ATOM 1625 C C . GLY A 1 199 ? 9.828 78.75 41.812 1 42.16 199 GLY A C 1
ATOM 1626 O O . GLY A 1 199 ? 8.883 79.5 41.531 1 42.16 199 GLY A O 1
ATOM 1627 N N . GLY A 1 200 ? 10.039 78.625 43.062 1 42.56 200 GLY A N 1
ATOM 1628 C CA . GLY A 1 200 ? 9.922 79.625 44.125 1 42.56 200 GLY A CA 1
ATOM 1629 C C . GLY A 1 200 ? 10.281 81.062 43.688 1 42.56 200 GLY A C 1
ATOM 1630 O O . GLY A 1 200 ? 10.531 81.938 44.531 1 42.56 200 GLY A O 1
ATOM 1631 N N . ASP A 1 201 ? 10.93 81.375 42.594 1 42.34 201 ASP A N 1
ATOM 1632 C CA . ASP A 1 201 ? 11.086 82.812 42.594 1 42.34 201 ASP A CA 1
ATOM 1633 C C . ASP A 1 201 ? 9.742 83.5 42.406 1 42.34 201 ASP A C 1
ATOM 1635 O O . ASP A 1 201 ? 8.945 83.125 41.562 1 42.34 201 ASP A O 1
ATOM 1639 N N . GLU A 1 202 ? 9.258 84.375 43.375 1 45.94 202 GLU A N 1
ATOM 1640 C CA . GLU A 1 202 ? 8.094 85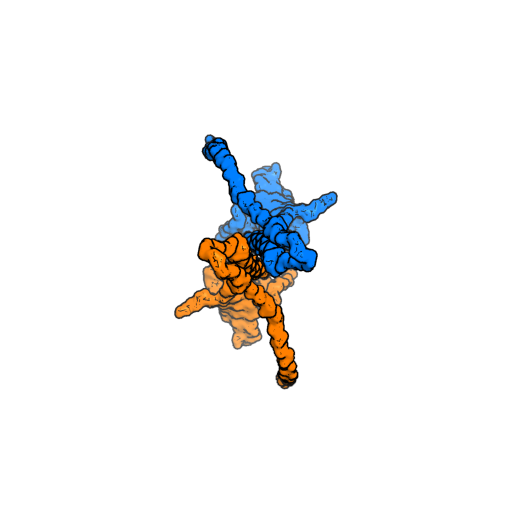.188 43.719 1 45.94 202 GLU A CA 1
ATOM 1641 C C . GLU A 1 202 ? 7.402 85.75 42.469 1 45.94 202 GLU A C 1
ATOM 1643 O O . GLU A 1 202 ? 6.203 86 42.469 1 45.94 202 GLU A O 1
ATOM 1648 N N . ASP A 1 203 ? 8.062 86.5 41.562 1 41.81 203 ASP A N 1
ATOM 1649 C CA . ASP A 1 203 ? 7.367 87.562 40.844 1 41.81 203 ASP A CA 1
ATOM 1650 C C . ASP A 1 203 ? 6.742 87 39.562 1 41.81 203 ASP A C 1
ATOM 1652 O O . ASP A 1 203 ? 6.238 87.812 38.75 1 41.81 203 ASP A O 1
ATOM 1656 N N . VAL A 1 204 ? 7.301 86 38.969 1 40.5 204 VAL A N 1
ATOM 1657 C CA . VAL A 1 204 ? 6.746 85.938 37.625 1 40.5 204 VAL A CA 1
ATOM 1658 C C . VAL A 1 204 ? 5.559 84.938 37.625 1 40.5 204 VAL A C 1
ATOM 1660 O O . VAL A 1 204 ? 5.645 83.875 38.156 1 40.5 204 VAL A O 1
ATOM 1663 N N . PRO A 1 205 ? 4.395 85.438 37.312 1 40.72 205 PRO A N 1
ATOM 1664 C CA . PRO A 1 205 ? 3.184 84.625 37.188 1 40.72 205 PRO A CA 1
ATOM 1665 C C . PRO A 1 205 ? 3.414 83.312 36.375 1 40.72 205 PRO A C 1
ATOM 1667 O O . PRO A 1 205 ? 4.219 83.312 35.438 1 40.72 205 PRO A O 1
ATOM 1670 N N . PRO A 1 206 ? 3.379 82.25 36.969 1 39.47 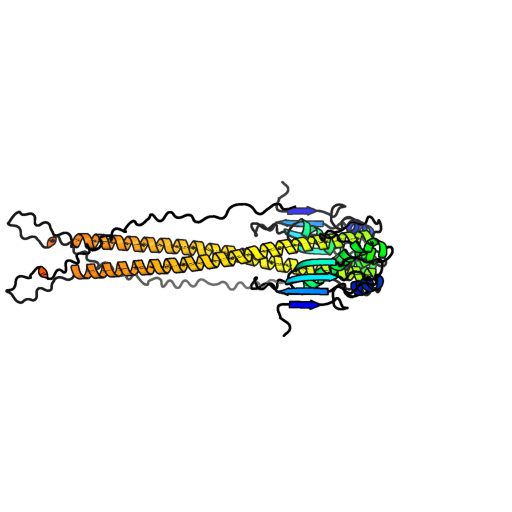206 PRO A N 1
ATOM 1671 C CA . PRO A 1 206 ? 3.559 81 36.219 1 39.47 206 PRO A CA 1
ATOM 1672 C C . PRO A 1 206 ? 2.826 81.062 34.875 1 39.47 206 PRO A C 1
ATOM 1674 O O . PRO A 1 206 ? 1.606 81.25 34.844 1 39.47 206 PRO A O 1
ATOM 1677 N N . SER A 1 207 ? 3.43 81.625 33.781 1 32.5 207 SER A N 1
ATOM 1678 C CA . SER A 1 207 ? 2.809 81.562 32.469 1 32.5 207 SER A CA 1
ATOM 1679 C C . SER A 1 207 ? 2.396 80.125 32.125 1 32.5 207 SER A C 1
ATOM 1681 O O . SER A 1 207 ? 3.191 79.188 32.25 1 32.5 207 SER A O 1
ATOM 1683 N N . LEU A 1 208 ? 1.152 79.812 32.219 1 35.19 208 LEU A N 1
ATOM 1684 C CA . LEU A 1 208 ? 0.477 78.688 31.609 1 35.19 208 LEU A CA 1
ATOM 1685 C C . LEU A 1 208 ? 1.163 78.25 30.312 1 35.19 208 LEU A C 1
ATOM 1687 O O . LEU A 1 208 ? 0.691 77.375 29.609 1 35.19 208 LEU A O 1
ATOM 1691 N N . LYS A 1 209 ? 2.164 79 29.891 1 35.38 209 LYS A N 1
ATOM 1692 C CA . LYS A 1 209 ? 2.705 78.812 28.547 1 35.38 209 LYS A CA 1
ATOM 1693 C C . LYS A 1 209 ? 3.393 77.438 28.438 1 35.38 209 LYS A C 1
ATOM 1695 O O . LYS A 1 209 ? 3.762 77.062 27.328 1 35.38 209 LYS A O 1
ATOM 1700 N N . SER A 1 210 ? 3.791 76.938 29.531 1 35.28 210 SER A N 1
ATOM 1701 C CA . 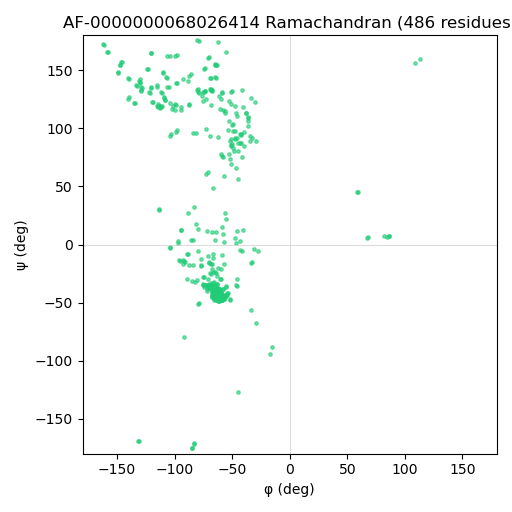SER A 1 210 ? 4.648 75.812 29.219 1 35.28 210 SER A CA 1
ATOM 1702 C C . SER A 1 210 ? 3.826 74.562 28.984 1 35.28 210 SER A C 1
ATOM 1704 O O . SER A 1 210 ? 4.352 73.438 29.078 1 35.28 210 SER A O 1
ATOM 1706 N N . PHE A 1 211 ? 2.502 74.75 29.031 1 34.53 211 PHE A N 1
ATOM 1707 C CA . PHE A 1 211 ? 1.784 73.562 28.578 1 34.53 211 PHE A CA 1
ATOM 1708 C C . PHE A 1 211 ? 1.947 73.312 27.078 1 34.53 211 PHE A C 1
ATOM 1710 O O . PHE A 1 211 ? 1.701 74.25 26.297 1 34.53 211 PHE A O 1
ATOM 1717 N N . ILE A 1 212 ? 2.846 72.562 26.672 1 31.81 212 ILE A N 1
ATOM 1718 C CA . ILE A 1 212 ? 2.836 72.125 25.281 1 31.81 212 ILE A CA 1
ATOM 1719 C C . ILE A 1 212 ? 1.445 71.562 24.922 1 31.81 212 ILE A C 1
ATOM 1721 O O . ILE A 1 212 ? 0.953 70.625 25.516 1 31.81 212 ILE A O 1
ATOM 1725 N N . ILE A 1 213 ? 0.543 72.438 24.516 1 30 213 ILE A N 1
ATOM 1726 C CA . ILE A 1 213 ? -0.609 71.938 23.781 1 30 213 ILE A CA 1
ATOM 1727 C C . ILE A 1 213 ? -0.138 71.062 22.641 1 30 213 ILE A C 1
ATOM 1729 O O . ILE A 1 213 ? 0.545 71.5 21.719 1 30 213 ILE A O 1
ATOM 1733 N N . ILE A 1 214 ? 0.112 69.812 22.875 1 31.27 214 ILE A N 1
ATOM 1734 C CA . ILE A 1 214 ? 0.231 68.875 21.75 1 31.27 214 ILE A CA 1
ATOM 1735 C C . ILE A 1 214 ? -1.05 68.875 20.922 1 31.27 214 ILE A C 1
ATOM 1737 O O . ILE A 1 214 ? -2.117 68.5 21.406 1 31.27 214 ILE A O 1
ATOM 1741 N N . ASP A 1 215 ? -1.306 69.938 20.078 1 30.92 215 ASP A N 1
ATOM 1742 C CA . ASP A 1 215 ? -2.32 69.938 19.031 1 30.92 215 ASP A CA 1
ATOM 1743 C C . ASP A 1 215 ? -2.166 68.688 18.156 1 30.92 215 ASP A C 1
ATOM 1745 O O . ASP A 1 215 ? -1.227 68.562 17.359 1 30.92 215 ASP A O 1
ATOM 1749 N N . ASP A 1 216 ? -2.451 67.562 18.672 1 33.34 216 ASP A N 1
ATOM 1750 C CA . ASP A 1 216 ? -2.598 66.438 17.812 1 33.34 216 ASP A CA 1
ATOM 1751 C C . ASP A 1 216 ? -3.68 66.625 16.75 1 33.34 216 ASP A C 1
ATOM 1753 O O . ASP A 1 216 ? -4.27 65.688 16.234 1 33.34 216 ASP A O 1
ATOM 1757 N N . THR A 1 217 ? -4.133 67.875 16.531 1 33.22 217 THR A N 1
ATOM 1758 C CA . THR A 1 217 ? -5.094 67.938 15.43 1 33.22 217 THR A CA 1
ATOM 1759 C C . THR A 1 217 ? -4.469 67.375 14.141 1 33.22 217 THR A C 1
ATOM 1761 O O . THR A 1 217 ? -5.086 67.438 13.078 1 33.22 217 THR A O 1
ATOM 1764 N N . ASP A 1 218 ? -3.191 67.25 14.07 1 35.12 218 ASP A N 1
ATOM 1765 C CA . ASP A 1 218 ? -2.795 66.875 12.727 1 35.12 218 ASP A CA 1
ATOM 1766 C C . ASP A 1 218 ? -3.348 65.5 12.375 1 35.12 218 ASP A C 1
ATOM 1768 O O . ASP A 1 218 ? -2.686 64.688 11.688 1 35.12 218 ASP A O 1
ATOM 1772 N N . PHE A 1 219 ? -4.234 65 13.211 1 33.59 219 PHE A N 1
ATOM 1773 C CA . PHE A 1 219 ? -4.785 63.781 12.648 1 33.59 219 PHE A CA 1
ATOM 1774 C C . PHE A 1 219 ? -5.633 64.062 11.414 1 33.59 219 PHE A C 1
ATOM 1776 O O . PHE A 1 219 ? -6.758 63.594 11.297 1 33.59 219 PHE A O 1
ATOM 1783 N N . GLY A 1 220 ? -5.578 65.312 10.891 1 27.81 220 GLY A N 1
ATOM 1784 C CA . GLY A 1 220 ? -6.453 65.312 9.734 1 27.81 220 GLY A CA 1
ATOM 1785 C C . GLY A 1 220 ? -6.141 64.188 8.766 1 27.81 220 GLY A C 1
ATOM 1786 O O . GLY A 1 220 ? -4.973 63.906 8.492 1 27.81 220 GLY A O 1
ATOM 1787 N N . PRO A 1 221 ? -7.051 63.156 8.766 1 31.05 221 PRO A N 1
ATOM 1788 C CA . PRO A 1 221 ? -6.828 62.281 7.629 1 31.05 221 PRO A CA 1
ATOM 1789 C C . PRO A 1 221 ? -6.477 63.031 6.344 1 31.05 221 PRO A C 1
ATOM 1791 O O . PRO A 1 221 ? -6.965 64.125 6.117 1 31.05 221 PRO A O 1
ATOM 1794 N N . ASP A 1 222 ? -5.246 63.188 5.957 1 30.48 222 ASP A N 1
ATOM 1795 C CA . ASP A 1 222 ? -5.082 63.531 4.547 1 30.48 222 ASP A CA 1
ATOM 1796 C C . ASP A 1 222 ? -6.148 62.844 3.695 1 30.48 222 ASP A C 1
ATOM 1798 O O . ASP A 1 222 ? -6.289 61.625 3.734 1 30.48 222 ASP A O 1
ATOM 1802 N N . GLU A 1 223 ? -7.27 63.531 3.436 1 26.98 223 GLU A N 1
ATOM 1803 C CA . GLU A 1 223 ? -8.211 63.094 2.4 1 26.98 223 GLU A CA 1
ATOM 1804 C C . GLU A 1 223 ? -7.484 62.5 1.199 1 26.98 223 GLU A C 1
ATOM 1806 O O . GLU A 1 223 ? -6.559 63.125 0.663 1 26.98 223 GLU A O 1
ATOM 1811 N N . LYS A 1 224 ? -7.637 61.25 1.075 1 30.25 224 LYS A N 1
ATOM 1812 C CA . LYS A 1 224 ? -7.199 60.406 -0.029 1 30.25 224 LYS A CA 1
ATOM 1813 C C . LYS A 1 224 ? -7.562 61 -1.376 1 30.25 224 LYS A C 1
ATOM 1815 O O . LYS A 1 224 ? -8.656 61.562 -1.54 1 30.25 224 LYS A O 1
ATOM 1820 N N . ASP A 1 225 ? -6.723 61.844 -2.09 1 25.5 225 ASP A N 1
ATOM 1821 C CA . ASP A 1 225 ? -7.176 61.875 -3.477 1 25.5 225 ASP A CA 1
ATOM 1822 C C . ASP A 1 225 ? -7.699 60.5 -3.918 1 25.5 225 ASP A C 1
ATOM 1824 O O . ASP A 1 225 ? -7.008 59.5 -3.771 1 25.5 225 ASP A O 1
ATOM 1828 N N . ASP A 1 226 ? -9.039 60.312 -3.961 1 26 226 ASP A N 1
ATOM 1829 C CA . ASP A 1 226 ? -9.906 59.281 -4.531 1 26 226 ASP A CA 1
ATOM 1830 C C . ASP A 1 226 ? -9.406 58.844 -5.902 1 26 226 ASP A C 1
ATOM 1832 O O . ASP A 1 226 ? -10.156 58.25 -6.688 1 26 226 ASP A O 1
ATOM 1836 N N . ASP A 1 227 ? -8.18 59.188 -6.352 1 24.42 227 ASP A N 1
ATOM 1837 C CA . ASP A 1 227 ? -8.188 58.781 -7.754 1 24.42 227 ASP A CA 1
ATOM 1838 C C . ASP A 1 227 ? -8.5 57.281 -7.887 1 24.42 227 ASP A C 1
ATOM 1840 O O . ASP A 1 227 ? -7.637 56.438 -7.66 1 24.42 227 ASP A O 1
ATOM 1844 N N . TYR A 1 228 ? -9.703 56.812 -7.379 1 25.08 228 TYR A N 1
ATOM 1845 C CA . TYR A 1 228 ? -10.141 55.469 -7.652 1 25.08 228 TYR A CA 1
ATOM 1846 C C . TYR A 1 228 ? -9.969 55.125 -9.125 1 25.08 228 TYR A C 1
ATOM 1848 O O . TYR A 1 228 ? -9.906 53.938 -9.492 1 25.08 228 TYR A O 1
ATOM 1856 N N . VAL A 1 229 ? -10.164 56.031 -10.102 1 23.05 229 VAL A N 1
ATOM 1857 C CA . VAL A 1 229 ? -11.055 55.406 -11.086 1 23.05 229 VAL A CA 1
ATOM 1858 C C . VAL A 1 229 ? -10.32 54.312 -11.844 1 23.05 229 VAL A C 1
ATOM 1860 O O . VAL A 1 229 ? -10.938 53.5 -12.539 1 23.05 229 VAL A O 1
ATOM 1863 N N . ASP A 1 230 ? -9.047 54.125 -11.758 1 21.28 230 ASP A N 1
ATOM 1864 C CA . ASP A 1 230 ? -8.719 53.594 -13.078 1 21.28 230 ASP A CA 1
ATOM 1865 C C . ASP A 1 230 ? -9.461 52.281 -13.344 1 21.28 230 ASP A C 1
ATOM 1867 O O . ASP A 1 230 ? -9.445 51.375 -12.508 1 21.28 230 ASP A O 1
ATOM 1871 N N . GLU A 1 231 ? -10.414 52.188 -14.391 1 20.47 231 GLU A N 1
ATOM 1872 C CA . GLU A 1 231 ? -11.305 51.219 -15.031 1 20.47 231 GLU A CA 1
ATOM 1873 C C . GLU A 1 231 ? -10.555 49.969 -15.438 1 20.47 231 GLU A C 1
ATOM 1875 O O . GLU A 1 231 ? -11.125 48.844 -15.422 1 20.47 231 GLU A O 1
ATOM 1880 N N . ALA A 1 232 ? -9.336 50.156 -16.109 1 20.88 232 ALA A N 1
ATOM 1881 C CA . ALA A 1 232 ? -9.234 49.469 -17.406 1 20.88 232 ALA A CA 1
ATOM 1882 C C . ALA A 1 232 ? -9.328 47.969 -17.219 1 20.88 232 ALA A C 1
ATOM 1884 O O . ALA A 1 232 ? -9.109 47.438 -16.125 1 20.88 232 ALA A O 1
ATOM 1885 N N . GLY A 1 233 ? -9.375 47.25 -18.438 1 19.14 233 GLY A N 1
ATOM 1886 C CA . GLY A 1 233 ? -9.844 46.188 -19.312 1 19.14 233 GLY A CA 1
ATOM 1887 C C . GLY A 1 233 ? -9.094 44.875 -19.094 1 19.14 233 GLY A C 1
ATOM 1888 O O . GLY A 1 233 ? -8.078 44.625 -19.75 1 19.14 233 GLY A O 1
ATOM 1889 N N . ALA A 1 234 ? -8.672 44.594 -17.891 1 19.12 234 ALA A N 1
ATOM 1890 C CA . ALA A 1 234 ? -7.922 43.344 -18 1 19.12 234 ALA A CA 1
ATOM 1891 C C . ALA A 1 234 ? -8.703 42.312 -18.797 1 19.12 234 ALA A C 1
ATOM 1893 O O . ALA A 1 234 ? -9.836 41.969 -18.438 1 19.12 234 ALA A O 1
ATOM 1894 N N . ASP A 1 235 ? -8.367 42.219 -20.094 1 19 235 ASP A N 1
ATOM 1895 C CA . ASP A 1 235 ? -8.805 41.281 -21.125 1 19 235 ASP A CA 1
ATOM 1896 C C . ASP A 1 235 ? -8.758 39.844 -20.625 1 19 235 ASP A C 1
ATOM 1898 O O . ASP A 1 235 ? -7.68 39.312 -20.344 1 19 235 ASP A O 1
ATOM 1902 N N . ILE A 1 236 ? -9.516 39.469 -19.719 1 20.08 236 ILE A N 1
ATOM 1903 C CA . ILE A 1 236 ? -9.562 38.031 -19.5 1 20.08 236 ILE A CA 1
ATOM 1904 C C . ILE A 1 236 ? -9.766 37.312 -20.828 1 20.08 236 ILE A C 1
ATOM 1906 O O . ILE A 1 236 ? -10.789 37.5 -21.484 1 20.08 236 ILE A O 1
ATOM 1910 N N . MET A 1 237 ? -8.656 37.062 -21.641 1 19.52 237 MET A N 1
ATOM 1911 C CA . MET A 1 237 ? -8.656 36.219 -22.844 1 19.52 237 MET A CA 1
ATOM 1912 C C . MET A 1 237 ? -9.555 35 -22.641 1 19.52 237 MET A C 1
ATOM 1914 O O . MET A 1 237 ? -9.461 34.344 -21.625 1 19.52 237 MET A O 1
ATOM 1918 N N . GLU A 1 238 ? -10.648 35.031 -23.453 1 18.75 238 GLU A N 1
ATOM 1919 C CA . GLU A 1 238 ? -11.758 34.156 -23.766 1 18.75 238 GLU A CA 1
ATOM 1920 C C . GLU A 1 238 ? -11.273 32.719 -23.969 1 18.75 238 GLU A C 1
ATOM 1922 O O . GLU A 1 238 ? -11.734 31.797 -23.297 1 18.75 238 GLU A O 1
ATOM 1927 N N . SER A 1 239 ? -11.719 32.312 -25.125 1 18.81 239 SER A N 1
ATOM 1928 C CA . SER A 1 239 ? -12.609 31.281 -25.656 1 18.81 239 SER A CA 1
ATOM 1929 C C . SER A 1 239 ? -11.844 30 -26.016 1 18.81 239 SER A C 1
ATOM 1931 O O . SER A 1 239 ? -12.227 28.906 -25.609 1 18.81 239 SER A O 1
ATOM 1933 N N . SER A 1 240 ? -11.211 30.078 -27.203 1 19.23 240 SER A N 1
ATOM 1934 C CA . SER A 1 240 ? -11.539 29.188 -28.312 1 19.23 240 SER A CA 1
ATOM 1935 C C . SER A 1 240 ? -10.711 27.906 -28.234 1 19.23 240 SER A C 1
ATOM 1937 O O . SER A 1 240 ? -9.547 27.891 -28.625 1 19.23 240 SER A O 1
ATOM 1939 N N . ALA A 1 241 ? -10.25 27.438 -27.078 1 21.03 241 ALA A N 1
ATOM 1940 C CA . ALA A 1 241 ? -9.438 26.297 -27.5 1 21.03 241 ALA A CA 1
ATOM 1941 C C . ALA A 1 241 ? -10.203 25.391 -28.469 1 21.03 241 ALA A C 1
ATOM 1943 O O . ALA A 1 241 ? -11.312 24.938 -28.156 1 21.03 241 ALA A O 1
ATOM 1944 N N . ASP A 1 242 ? -10 25.531 -29.875 1 20.09 242 ASP A N 1
ATOM 1945 C CA . ASP A 1 242 ? -10.367 24.875 -31.125 1 20.09 242 ASP A CA 1
ATOM 1946 C C . ASP A 1 242 ? -10.312 23.344 -30.969 1 20.09 242 ASP A C 1
ATOM 1948 O O . ASP A 1 242 ? -9.352 22.812 -30.406 1 20.09 242 ASP A O 1
ATOM 1952 N N . GLN A 1 243 ? -11.453 22.734 -31.156 1 21.19 243 GLN A N 1
ATOM 1953 C CA . GLN A 1 243 ? -12.008 21.406 -31.422 1 21.19 243 GLN A CA 1
ATOM 1954 C C . GLN A 1 243 ? -11.25 20.719 -32.531 1 21.19 243 GLN A C 1
ATOM 1956 O O . GLN A 1 243 ? -11.617 19.609 -32.969 1 21.19 243 GLN A O 1
ATOM 1961 N N . ASN A 1 244 ? -10.156 21.25 -33.188 1 18.81 244 ASN A N 1
ATOM 1962 C CA . ASN A 1 244 ? -9.828 20.672 -34.469 1 18.81 244 ASN A CA 1
ATOM 1963 C C . ASN A 1 244 ? -9.469 19.203 -34.375 1 18.81 244 ASN A C 1
ATOM 1965 O O . ASN A 1 244 ? -8.484 18.844 -33.719 1 18.81 244 ASN A O 1
ATOM 1969 N N . PHE A 1 245 ? -10.672 18.438 -34.594 1 18.08 245 PHE A N 1
ATOM 1970 C CA . PHE A 1 245 ? -10.562 17.484 -35.719 1 18.08 245 PHE A CA 1
ATOM 1971 C C . PHE A 1 245 ? -10.406 18.219 -37.031 1 18.08 245 PHE A C 1
ATOM 1973 O O . PHE A 1 245 ? -11 19.281 -37.25 1 18.08 245 PHE A O 1
ATOM 1980 N N . MET B 1 1 ? -28.547 -6.086 15.398 1 27.27 1 MET B N 1
ATOM 1981 C CA . MET B 1 1 ? -28.016 -4.879 14.773 1 27.27 1 MET B CA 1
ATOM 1982 C C . MET B 1 1 ? -26.562 -5.07 14.359 1 27.27 1 MET B C 1
ATOM 1984 O O . MET B 1 1 ? -25.719 -5.379 15.203 1 27.27 1 MET B O 1
ATOM 1988 N N . VAL B 1 2 ? -26.25 -5.645 13.266 1 37.81 2 VAL B N 1
ATOM 1989 C CA . VAL B 1 2 ? -24.922 -6 12.766 1 37.81 2 VAL B CA 1
ATOM 1990 C C . VAL B 1 2 ? -23.938 -4.852 13.023 1 37.81 2 VAL B C 1
ATOM 1992 O O . VAL B 1 2 ? -24.172 -3.725 12.578 1 37.81 2 VAL B O 1
ATOM 1995 N N . ASP B 1 3 ? -23.281 -4.723 14.102 1 48.78 3 ASP B N 1
ATOM 1996 C CA . ASP B 1 3 ? -22.359 -3.686 14.562 1 48.78 3 ASP B CA 1
ATOM 1997 C C . ASP B 1 3 ? -21.406 -3.268 13.445 1 48.78 3 ASP B C 1
ATOM 1999 O O . ASP B 1 3 ? -20.656 -4.094 12.922 1 48.78 3 ASP B O 1
ATOM 2003 N N . LYS B 1 4 ? -21.781 -2.213 12.766 1 61.31 4 LYS B N 1
ATOM 2004 C CA . LYS B 1 4 ? -21.125 -1.597 11.617 1 61.31 4 LYS B CA 1
ATOM 2005 C C . LYS B 1 4 ? -19.609 -1.513 11.828 1 61.31 4 LYS B C 1
ATOM 2007 O O . LYS B 1 4 ? -18.859 -1.289 10.875 1 61.31 4 LYS B O 1
ATOM 2012 N N . ARG B 1 5 ? -19.281 -1.951 13.102 1 77.31 5 ARG B N 1
ATOM 2013 C CA . ARG B 1 5 ? -17.891 -1.791 13.508 1 77.31 5 ARG B CA 1
ATOM 2014 C C . ARG B 1 5 ? -17.156 -3.125 13.469 1 77.31 5 ARG B C 1
ATOM 2016 O O . ARG B 1 5 ? -15.945 -3.18 13.711 1 77.31 5 ARG B O 1
ATOM 2023 N N . SER B 1 6 ? -18 -4.191 13.125 1 84.38 6 SER B N 1
ATOM 2024 C CA . SER B 1 6 ? -17.359 -5.5 13.047 1 84.38 6 SER B CA 1
ATOM 2025 C C . SER B 1 6 ? -17.891 -6.316 11.883 1 84.38 6 SER B C 1
ATOM 2027 O O . SER B 1 6 ? -19.062 -6.191 11.523 1 84.38 6 SER B O 1
ATOM 2029 N N . LYS B 1 7 ? -17.094 -7.082 11.203 1 86.75 7 LYS B N 1
ATOM 2030 C CA . LYS B 1 7 ? -17.438 -7.98 10.102 1 86.75 7 LYS B CA 1
ATOM 2031 C C . LYS B 1 7 ? -16.875 -9.375 10.328 1 86.75 7 LYS B C 1
ATOM 2033 O O . LYS B 1 7 ? -15.75 -9.516 10.828 1 86.75 7 LYS B O 1
ATOM 2038 N N . LEU B 1 8 ? -17.672 -10.398 10.156 1 90.5 8 LEU B N 1
ATOM 2039 C CA . LEU B 1 8 ? -17.25 -11.797 10.195 1 90.5 8 LEU B CA 1
ATOM 2040 C C . LEU B 1 8 ? -17.594 -12.508 8.891 1 90.5 8 LEU B C 1
ATOM 2042 O O . LEU B 1 8 ? -18.703 -12.367 8.375 1 90.5 8 LEU B O 1
ATOM 2046 N N . THR B 1 9 ? -16.547 -13.234 8.352 1 90.19 9 THR B N 1
ATOM 2047 C CA . THR B 1 9 ? -16.797 -13.961 7.113 1 90.19 9 THR B CA 1
ATOM 2048 C C . THR B 1 9 ? -15.938 -15.219 7.043 1 90.19 9 THR B C 1
ATOM 2050 O O . THR B 1 9 ? -14.898 -15.312 7.699 1 90.19 9 THR B O 1
ATOM 2053 N N . GLN B 1 10 ? -16.5 -16.203 6.406 1 91.56 10 GLN B N 1
ATOM 2054 C CA . GLN B 1 10 ? -15.773 -17.406 6.012 1 91.56 10 GLN B CA 1
ATOM 2055 C C . GLN B 1 10 ? -15.586 -17.469 4.5 1 91.56 10 GLN B C 1
ATOM 2057 O O . GLN B 1 10 ? -16.406 -16.938 3.748 1 91.56 10 GLN B O 1
ATOM 2062 N N . PRO B 1 11 ? -14.438 -18.062 4.125 1 88.38 11 PRO B N 1
ATOM 2063 C CA . PRO B 1 11 ? -14.195 -18.094 2.68 1 88.38 11 PRO B CA 1
ATOM 2064 C C . PRO B 1 11 ? -15.305 -18.812 1.915 1 88.38 11 PRO B C 1
ATOM 2066 O O . PRO B 1 11 ? -15.766 -19.875 2.348 1 88.38 11 PRO B O 1
ATOM 2069 N N . ASP B 1 12 ? -15.758 -18.156 0.886 1 82.69 12 ASP B N 1
ATOM 2070 C CA . ASP B 1 12 ? -16.688 -18.75 -0.067 1 82.69 12 ASP B CA 1
ATOM 2071 C C . ASP B 1 12 ? -16.219 -18.516 -1.504 1 82.69 12 ASP B C 1
ATOM 2073 O O . ASP B 1 12 ? -15.07 -18.156 -1.74 1 82.69 12 ASP B O 1
ATOM 2077 N N . GLU B 1 13 ? -17.094 -18.81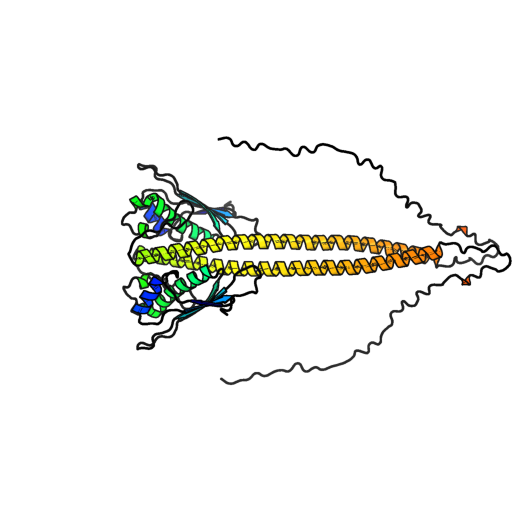2 -2.475 1 79.81 13 GLU B N 1
ATOM 2078 C CA . GLU B 1 13 ? -16.703 -18.734 -3.879 1 79.81 13 GLU B CA 1
ATOM 2079 C C . GLU B 1 13 ? -16.453 -17.297 -4.297 1 79.81 13 GLU B C 1
ATOM 2081 O O . GLU B 1 13 ? -15.703 -17.031 -5.246 1 79.81 13 GLU B O 1
ATOM 2086 N N . ASP B 1 14 ? -16.984 -16.406 -3.439 1 80.06 14 ASP B N 1
ATOM 2087 C CA . ASP B 1 14 ? -16.844 -14.992 -3.791 1 80.06 14 ASP B CA 1
ATOM 2088 C C . ASP B 1 14 ? -15.633 -14.375 -3.113 1 80.06 14 ASP B C 1
ATOM 2090 O O . ASP B 1 14 ? -15.227 -13.258 -3.457 1 80.06 14 ASP B O 1
ATOM 2094 N N . THR B 1 15 ? -15.133 -15.117 -2.148 1 83.25 15 THR B N 1
ATOM 2095 C CA . THR B 1 15 ? -13.922 -14.664 -1.474 1 83.25 15 THR B CA 1
ATOM 2096 C C . THR B 1 15 ? -12.688 -14.984 -2.309 1 83.25 15 THR B C 1
ATOM 2098 O O . THR B 1 15 ? -12.547 -16.094 -2.811 1 83.25 15 THR B O 1
ATOM 2101 N N . PRO B 1 16 ? -11.867 -13.953 -2.395 1 84.5 16 PRO B N 1
ATOM 2102 C CA . PRO B 1 16 ? -10.602 -14.305 -3.047 1 84.5 16 PRO B CA 1
ATOM 2103 C C . PRO B 1 16 ? -9.938 -15.539 -2.432 1 84.5 16 PRO B C 1
ATOM 2105 O O . PRO B 1 16 ? -9.781 -15.609 -1.211 1 84.5 16 PRO B O 1
ATOM 2108 N N . PHE B 1 17 ? -9.547 -16.453 -3.271 1 89.69 17 PHE B N 1
ATOM 2109 C CA . PHE B 1 17 ? -8.906 -17.703 -2.9 1 89.69 17 PHE B CA 1
ATOM 2110 C C . PHE B 1 17 ? -9.883 -18.609 -2.16 1 89.69 17 PHE B C 1
ATOM 2112 O O . PHE B 1 17 ? -9.477 -19.625 -1.574 1 89.69 17 PHE B O 1
ATOM 2119 N N . GLY B 1 18 ? -11.133 -18.203 -2.09 1 90.5 18 GLY B N 1
ATOM 2120 C CA . GLY B 1 18 ? -12.125 -18.938 -1.317 1 90.5 18 GLY B CA 1
ATOM 2121 C C . GLY B 1 18 ? -12.266 -20.391 -1.759 1 90.5 18 GLY B C 1
ATOM 2122 O O . GLY B 1 18 ? -12.32 -21.297 -0.924 1 90.5 18 GLY B O 1
ATOM 2123 N N . ARG B 1 19 ? -12.344 -20.656 -2.99 1 89.12 19 ARG B N 1
ATOM 2124 C CA . ARG B 1 19 ? -12.453 -22.016 -3.531 1 89.12 19 ARG B CA 1
ATOM 2125 C C . ARG B 1 19 ? -11.25 -22.859 -3.133 1 89.12 19 ARG B C 1
ATOM 2127 O O . ARG B 1 19 ? -11.406 -24.016 -2.742 1 89.12 19 ARG B O 1
ATOM 2134 N N . HIS B 1 20 ? -10.07 -22.312 -3.252 1 91.12 20 HIS B N 1
ATOM 2135 C CA . HIS B 1 20 ? -8.836 -23.016 -2.928 1 91.12 20 HIS B CA 1
ATOM 2136 C C . HIS B 1 20 ? -8.766 -23.359 -1.441 1 91.12 20 HIS B C 1
ATOM 2138 O O . HIS B 1 20 ? -8.352 -24.453 -1.063 1 91.12 20 HIS B O 1
ATOM 2144 N N . LEU B 1 21 ? -9.188 -22.406 -0.674 1 94.19 21 LEU B N 1
ATOM 2145 C CA . LEU B 1 21 ? -9.188 -22.625 0.769 1 94.19 21 LEU B CA 1
ATOM 2146 C C . LEU B 1 21 ? -10.164 -23.734 1.149 1 94.19 21 LEU B C 1
ATOM 2148 O O . LEU B 1 21 ? -9.859 -24.578 1.985 1 94.19 21 LEU B O 1
ATOM 2152 N N . LYS B 1 22 ? -11.297 -23.734 0.594 1 93 22 LYS B N 1
ATOM 2153 C CA . LYS B 1 22 ? -12.289 -24.781 0.842 1 93 22 LYS B CA 1
ATOM 2154 C C . LYS B 1 22 ? -11.75 -26.156 0.459 1 93 22 LYS B C 1
ATOM 2156 O O . LYS B 1 22 ? -11.891 -27.125 1.217 1 93 22 LYS B O 1
ATOM 2161 N N . GLU B 1 23 ? -11.148 -26.266 -0.664 1 91.75 23 GLU B N 1
ATOM 2162 C CA . GLU B 1 23 ? -10.594 -27.531 -1.142 1 91.75 23 GLU B CA 1
ATOM 2163 C C . GLU B 1 23 ? -9.453 -28.016 -0.251 1 91.75 23 GLU B C 1
ATOM 2165 O O . GLU B 1 23 ? -9.383 -29.188 0.11 1 91.75 23 GLU B O 1
ATOM 2170 N N . ALA B 1 24 ? -8.547 -27.078 0.046 1 92.31 24 ALA B N 1
ATOM 2171 C CA . ALA B 1 24 ? -7.395 -27.422 0.875 1 92.31 24 ALA B CA 1
ATOM 2172 C C . ALA B 1 24 ? -7.84 -27.922 2.25 1 92.31 24 ALA B C 1
ATOM 2174 O O . ALA B 1 24 ? -7.328 -28.922 2.754 1 92.31 24 ALA B O 1
ATOM 2175 N N . THR B 1 25 ? -8.742 -27.219 2.867 1 94.06 25 THR B N 1
ATOM 2176 C CA . THR B 1 25 ? -9.195 -27.594 4.203 1 94.06 25 THR B CA 1
ATOM 2177 C C . THR B 1 25 ? -9.938 -28.922 4.164 1 94.06 25 THR B C 1
ATOM 2179 O O . THR B 1 25 ? -9.812 -29.734 5.086 1 94.06 25 THR B O 1
ATOM 2182 N N . LYS B 1 26 ? -10.727 -29.141 3.164 1 92.69 26 LYS B N 1
ATOM 2183 C CA . LYS B 1 26 ? -11.391 -30.438 2.99 1 92.69 26 LYS B CA 1
ATOM 2184 C C . LYS B 1 26 ? -10.375 -31.562 2.85 1 92.69 26 LYS B C 1
ATOM 2186 O O . LYS B 1 26 ? -10.516 -32.625 3.482 1 92.69 26 LYS B O 1
ATOM 2191 N N . TYR B 1 27 ? -9.406 -31.328 2.031 1 92.25 27 TYR B N 1
ATOM 2192 C CA . TYR B 1 27 ? -8.352 -32.312 1.818 1 92.25 27 TYR B CA 1
ATOM 2193 C C . TYR B 1 27 ? -7.652 -32.656 3.129 1 92.25 27 TYR B C 1
ATOM 2195 O O . TYR B 1 27 ? -7.328 -33.812 3.381 1 92.25 27 TYR B O 1
ATOM 2203 N N . LEU B 1 28 ? -7.445 -31.719 3.959 1 93.56 28 LEU B N 1
ATOM 2204 C CA . LEU B 1 28 ? -6.684 -31.875 5.191 1 93.56 28 LEU B CA 1
ATOM 2205 C C . LEU B 1 28 ? -7.586 -32.312 6.34 1 93.56 28 LEU B C 1
ATOM 2207 O O . LEU B 1 28 ? -7.105 -32.625 7.43 1 93.56 28 LEU B O 1
ATOM 2211 N N . ASN B 1 29 ? -8.867 -32.312 6.109 1 92.75 29 ASN B N 1
ATOM 2212 C CA . ASN B 1 29 ? -9.859 -32.625 7.133 1 92.75 29 ASN B CA 1
ATOM 2213 C C . ASN B 1 29 ? -9.75 -31.656 8.328 1 92.75 29 ASN B C 1
ATOM 2215 O O . ASN B 1 29 ? -9.68 -32.094 9.469 1 92.75 29 ASN B O 1
ATOM 2219 N N . ILE B 1 30 ? -9.625 -30.391 8.023 1 94.62 30 ILE B N 1
ATOM 2220 C CA . ILE B 1 30 ? -9.664 -29.344 9.055 1 94.62 30 ILE B CA 1
ATOM 2221 C C . ILE B 1 30 ? -10.812 -28.391 8.766 1 94.62 30 ILE B C 1
ATOM 2223 O O . ILE B 1 30 ? -11.422 -28.438 7.695 1 94.62 30 ILE B O 1
ATOM 2227 N N . GLY B 1 31 ? -11.164 -27.562 9.805 1 93.56 31 GLY B N 1
ATOM 2228 C CA . GLY B 1 31 ? -12.258 -26.609 9.641 1 93.56 31 GLY B CA 1
ATOM 2229 C C . GLY B 1 31 ? -11.914 -25.469 8.711 1 93.56 31 GLY B C 1
ATOM 2230 O O . GLY B 1 31 ? -10.734 -25.156 8.492 1 93.56 31 GLY B O 1
ATOM 2231 N N . LEU B 1 32 ? -12.961 -24.797 8.203 1 95.31 32 LEU B N 1
ATOM 2232 C CA . LEU B 1 32 ? -12.789 -23.594 7.379 1 95.31 32 LEU B CA 1
ATOM 2233 C C . LEU B 1 32 ? -12.258 -22.438 8.211 1 95.31 32 LEU B C 1
ATOM 2235 O O . LEU B 1 32 ? -12.672 -22.25 9.359 1 95.31 32 LEU B O 1
ATOM 2239 N N . PRO B 1 33 ? -11.391 -21.641 7.59 1 96.31 33 PRO B N 1
ATOM 2240 C CA . PRO B 1 33 ? -10.93 -20.438 8.289 1 96.31 33 PRO B CA 1
ATOM 2241 C C . PRO B 1 33 ? -12.055 -19.422 8.539 1 96.31 33 PRO B C 1
ATOM 2243 O O . PRO B 1 33 ? -13.047 -19.422 7.809 1 96.31 33 PRO B O 1
ATOM 2246 N N . SER B 1 34 ? -11.844 -18.609 9.586 1 96.5 34 SER B N 1
ATOM 2247 C CA . SER B 1 34 ? -12.719 -17.469 9.875 1 96.5 34 SER B CA 1
ATOM 2248 C C . SER B 1 34 ? -11.945 -16.156 9.867 1 96.5 34 SER B C 1
ATOM 2250 O O . SER B 1 34 ? -10.836 -16.094 10.414 1 96.5 34 SER B O 1
ATOM 2252 N N . PHE B 1 35 ? -12.547 -15.133 9.203 1 94.81 35 PHE B N 1
ATOM 2253 C CA . PHE B 1 35 ? -11.984 -13.797 9.148 1 94.81 35 PHE B CA 1
ATOM 2254 C C . PHE B 1 35 ? -12.867 -12.805 9.906 1 94.81 35 PHE B C 1
ATOM 2256 O O . PHE B 1 35 ? -14.023 -12.602 9.547 1 94.81 35 PHE B O 1
ATOM 2263 N N . THR B 1 36 ? -12.328 -12.164 10.945 1 94.69 36 THR B N 1
ATOM 2264 C CA . THR B 1 36 ? -13.055 -11.172 11.727 1 94.69 36 THR B CA 1
ATOM 2265 C C . THR B 1 36 ? -12.414 -9.797 11.586 1 94.69 36 THR B C 1
ATOM 2267 O O . THR B 1 36 ? -11.219 -9.625 11.859 1 94.69 36 THR B O 1
ATOM 2270 N N . GLY B 1 37 ? -13.211 -8.891 11.07 1 92.19 37 GLY B N 1
ATOM 2271 C CA . GLY B 1 37 ? -12.742 -7.516 10.961 1 92.19 37 GLY B CA 1
ATOM 2272 C C . GLY B 1 37 ? -13.359 -6.59 11.992 1 92.19 37 GLY B C 1
ATOM 2273 O O . GLY B 1 37 ? -14.562 -6.648 12.242 1 92.19 37 GLY B O 1
ATOM 2274 N N . THR B 1 38 ? -12.516 -5.707 12.641 1 89.25 38 THR B N 1
ATOM 2275 C CA . THR B 1 38 ? -12.961 -4.66 13.547 1 89.25 38 THR B CA 1
ATOM 2276 C C . THR B 1 38 ? -12.539 -3.285 13.031 1 89.25 38 THR B C 1
ATOM 2278 O O . THR B 1 38 ? -11.352 -3.037 12.805 1 89.25 38 THR B O 1
ATOM 2281 N N . PHE B 1 39 ? -13.516 -2.455 12.859 1 86.88 39 PHE B N 1
ATOM 2282 C CA . PHE B 1 39 ? -13.266 -1.107 12.367 1 86.88 39 PHE B CA 1
ATOM 2283 C C . PHE B 1 39 ? -12.508 -0.286 13.398 1 86.88 39 PHE B C 1
ATOM 2285 O O . PHE B 1 39 ? -12.844 -0.301 14.586 1 86.88 39 PHE B O 1
ATOM 2292 N N . ILE B 1 40 ? -11.43 0.405 12.898 1 74.75 40 ILE B N 1
ATOM 2293 C CA . ILE B 1 40 ? -10.648 1.291 13.766 1 74.75 40 ILE B CA 1
ATOM 2294 C C . ILE B 1 40 ? -11.016 2.744 13.469 1 74.75 40 ILE B C 1
ATOM 2296 O O . ILE B 1 40 ? -10.758 3.244 12.367 1 74.75 40 ILE B O 1
ATOM 2300 N N . ALA B 1 41 ? -11.953 3.418 14.148 1 64.56 41 ALA B N 1
ATOM 2301 C CA . ALA B 1 41 ? -12.5 4.758 13.953 1 64.56 41 ALA B CA 1
ATOM 2302 C C . ALA B 1 41 ? -11.422 5.824 14.109 1 64.56 41 ALA B C 1
ATOM 2304 O O . ALA B 1 41 ? -11.641 6.992 13.789 1 64.56 41 ALA B O 1
ATOM 2305 N N . THR B 1 42 ? -10.422 5.418 14.742 1 55.59 42 THR B N 1
ATOM 2306 C CA . THR B 1 42 ? -9.555 6.531 15.117 1 55.59 42 THR B CA 1
ATOM 2307 C C . THR B 1 42 ? -9.328 7.461 13.93 1 55.59 42 THR B C 1
ATOM 2309 O O . THR B 1 42 ? -8.906 8.602 14.102 1 55.59 42 THR B O 1
ATOM 2312 N N . LEU B 1 43 ? -9.266 6.789 12.703 1 52.78 43 LEU B N 1
ATOM 2313 C CA . LEU B 1 43 ? -8.836 7.719 11.664 1 52.78 43 LEU B CA 1
ATOM 2314 C C . LEU B 1 43 ? -10.031 8.25 10.875 1 52.78 43 LEU B C 1
ATOM 2316 O O . LEU B 1 43 ? -10.922 7.488 10.516 1 52.78 43 LEU B O 1
ATOM 2320 N N . GLN B 1 44 ? -10.461 9.391 11.281 1 50.84 44 GLN B N 1
ATOM 2321 C CA . GLN B 1 44 ? -11.633 9.992 10.648 1 50.84 44 GLN B CA 1
ATOM 2322 C C . GLN B 1 44 ? -11.953 9.305 9.32 1 50.84 44 GLN B C 1
ATOM 2324 O O . GLN B 1 44 ? -13.078 8.844 9.109 1 50.84 44 GLN B O 1
ATOM 2329 N N . GLU B 1 45 ? -11.359 9.805 8.336 1 53.44 45 GLU B N 1
ATOM 2330 C CA . GLU B 1 45 ? -11.797 9.617 6.957 1 53.44 45 GLU B CA 1
ATOM 2331 C C . GLU B 1 45 ? -11.359 8.258 6.418 1 53.44 45 GLU B C 1
ATOM 2333 O O . GLU B 1 45 ? -11.727 7.879 5.305 1 53.44 45 GLU B O 1
ATOM 2338 N N . GLU B 1 46 ? -10.508 7.488 7.301 1 59.16 46 GLU B N 1
ATOM 2339 C CA . GLU B 1 46 ? -9.93 6.387 6.539 1 59.16 46 GLU B CA 1
ATOM 2340 C C . GLU B 1 46 ? -10.438 5.039 7.051 1 59.16 46 GLU B C 1
ATOM 2342 O O . GLU B 1 46 ? -10.492 4.812 8.266 1 59.16 46 GLU B O 1
ATOM 2347 N N . GLU B 1 47 ? -11.102 4.285 6.246 1 75.25 47 GLU B N 1
ATOM 2348 C CA . GLU B 1 47 ? -11.617 2.945 6.508 1 75.25 47 GLU B CA 1
ATOM 2349 C C . GLU B 1 47 ? -10.5 1.977 6.863 1 75.25 47 GLU B C 1
ATOM 2351 O O . GLU B 1 47 ? -9.945 1.304 5.988 1 75.25 47 GLU B O 1
ATOM 2356 N N . ARG B 1 48 ? -9.969 2.002 8.117 1 82.31 48 ARG B N 1
ATOM 2357 C CA . ARG B 1 48 ? -8.969 1.048 8.578 1 82.31 48 ARG B CA 1
ATOM 2358 C C . ARG B 1 48 ? -9.609 -0.066 9.398 1 82.31 48 ARG B C 1
ATOM 2360 O O . ARG B 1 48 ? -10.5 0.19 10.211 1 82.31 48 ARG B O 1
ATOM 2367 N N . TRP B 1 49 ? -9.102 -1.294 9.148 1 88.5 49 TRP B N 1
ATOM 2368 C CA . TRP B 1 49 ? -9.672 -2.475 9.789 1 88.5 49 TRP B CA 1
ATOM 2369 C C . TRP B 1 49 ? -8.586 -3.312 10.453 1 88.5 49 TRP B C 1
ATOM 2371 O O . TRP B 1 49 ? -7.5 -3.496 9.898 1 88.5 49 TRP B O 1
ATOM 2381 N N . LYS B 1 50 ? -8.906 -3.744 11.688 1 90.81 50 LYS B N 1
ATOM 2382 C CA . LYS B 1 50 ? -8.133 -4.844 12.266 1 90.81 50 LYS B CA 1
ATOM 2383 C C . LYS B 1 50 ? -8.727 -6.195 11.875 1 90.81 50 LYS B C 1
ATOM 2385 O O . LYS B 1 50 ? -9.883 -6.484 12.18 1 90.81 50 LYS B O 1
ATOM 2390 N N . ILE B 1 51 ? -7.965 -6.988 11.227 1 93.44 51 ILE B N 1
ATOM 2391 C CA . ILE B 1 51 ? -8.43 -8.273 10.711 1 93.44 51 ILE B CA 1
ATOM 2392 C C . ILE B 1 51 ? -7.816 -9.406 11.523 1 93.44 51 ILE B C 1
ATOM 2394 O O . ILE B 1 51 ? -6.598 -9.477 11.68 1 93.44 51 ILE B O 1
ATOM 2398 N N . ARG B 1 52 ? -8.625 -10.281 12.086 1 95.81 52 ARG B N 1
ATOM 2399 C CA . ARG B 1 52 ? -8.211 -11.477 12.812 1 95.81 52 ARG B CA 1
ATOM 2400 C C . ARG B 1 52 ? -8.586 -12.742 12.047 1 95.81 52 ARG B C 1
ATOM 2402 O O . ARG B 1 52 ? -9.711 -12.867 11.562 1 95.81 52 ARG B O 1
ATOM 2409 N N . VAL B 1 53 ? -7.625 -13.594 11.922 1 97 53 VAL B N 1
ATOM 2410 C CA . VAL B 1 53 ? -7.832 -14.844 11.195 1 97 53 VAL B CA 1
ATOM 2411 C C . VAL B 1 53 ? -7.688 -16.016 12.156 1 97 53 VAL B C 1
ATOM 2413 O O . VAL B 1 53 ? -6.77 -16.047 12.977 1 97 53 VAL B O 1
ATOM 2416 N N . GLN B 1 54 ? -8.609 -17 12.031 1 97.5 54 GLN B N 1
ATOM 2417 C CA . GLN B 1 54 ? -8.555 -18.234 12.812 1 97.5 54 GLN B CA 1
ATOM 2418 C C . GLN B 1 54 ? -8.828 -19.453 11.93 1 97.5 54 GLN B C 1
ATOM 2420 O O . GLN B 1 54 ? -9.844 -19.5 11.234 1 97.5 54 GLN B O 1
ATOM 2425 N N . VAL B 1 55 ? -7.887 -20.328 11.922 1 97 55 VAL B N 1
ATOM 2426 C CA . VAL B 1 55 ? -8.055 -21.625 11.281 1 97 55 VAL B CA 1
ATOM 2427 C C . VAL B 1 55 ? -8.086 -22.734 12.336 1 97 55 VAL B C 1
ATOM 2429 O O . VAL B 1 55 ? -7.094 -22.969 13.023 1 97 55 VAL B O 1
ATOM 2432 N N . PRO B 1 56 ? -9.188 -23.438 12.398 1 95.56 56 PRO B N 1
ATOM 2433 C CA . PRO B 1 56 ? -9.242 -24.516 13.383 1 95.56 56 PRO B CA 1
ATOM 2434 C C . PRO B 1 56 ? -8.234 -25.625 13.094 1 95.56 56 PRO B C 1
ATOM 2436 O O . PRO B 1 56 ? -7.977 -25.938 11.93 1 95.56 56 PRO B O 1
ATOM 2439 N N . GLY B 1 57 ? -7.637 -26.234 14.133 1 92.69 57 GLY B N 1
ATOM 2440 C CA . GLY B 1 57 ? -6.781 -27.391 13.961 1 92.69 57 GLY B CA 1
ATOM 2441 C C . GLY B 1 57 ? -7.562 -28.688 13.797 1 92.69 57 GLY B C 1
ATOM 2442 O O . GLY B 1 57 ? -8.797 -28.672 13.758 1 92.69 57 GLY B O 1
ATOM 2443 N N . ARG B 1 58 ? -6.75 -29.766 13.547 1 90 58 ARG B N 1
ATOM 2444 C CA . ARG B 1 58 ? -7.348 -31.094 13.484 1 90 58 ARG B CA 1
ATOM 2445 C C . ARG B 1 58 ? -7.695 -31.609 14.883 1 90 58 ARG B C 1
ATOM 2447 O O . ARG B 1 58 ? -6.891 -31.484 15.812 1 90 58 ARG B O 1
ATOM 2454 N N . THR B 1 59 ? -8.938 -32.094 14.992 1 86.31 59 THR B N 1
ATOM 2455 C CA . THR B 1 59 ? -9.375 -32.625 16.281 1 86.31 59 THR B CA 1
ATOM 2456 C C . THR B 1 59 ? -9.109 -34.125 16.359 1 86.31 59 THR B C 1
ATOM 2458 O O . THR B 1 59 ? -9.242 -34.75 17.422 1 86.31 59 THR B O 1
ATOM 2461 N N . PHE B 1 60 ? -8.812 -34.781 15.156 1 85.25 60 PHE B N 1
ATOM 2462 C CA . PHE B 1 60 ? -8.477 -36.188 15.102 1 85.25 60 PHE B CA 1
ATOM 2463 C C . PHE B 1 60 ? -6.984 -36.406 14.891 1 85.25 60 PHE B C 1
ATOM 2465 O O . PHE B 1 60 ? -6.281 -35.469 14.477 1 85.25 60 PHE B O 1
ATOM 2472 N N . MET B 1 61 ? -6.484 -37.594 15.172 1 84.75 61 MET B N 1
ATOM 2473 C CA . MET B 1 61 ? -5.051 -37.844 15.078 1 84.75 61 MET B CA 1
ATOM 2474 C C . MET B 1 61 ? -4.582 -37.812 13.633 1 84.75 61 MET B C 1
ATOM 2476 O O . MET B 1 61 ? -5.266 -38.312 12.742 1 84.75 61 MET B O 1
ATOM 2480 N N . PRO B 1 62 ? -3.58 -37.188 13.352 1 85.81 62 PRO B N 1
ATOM 2481 C CA . PRO B 1 62 ? -2.727 -36.406 14.266 1 85.81 62 PRO B CA 1
ATOM 2482 C C . PRO B 1 62 ? -3.301 -35.031 14.602 1 85.81 62 PRO B C 1
ATOM 2484 O O . PRO B 1 62 ? -3.635 -34.281 13.703 1 85.81 62 PRO B O 1
ATOM 2487 N N . VAL B 1 63 ? -3.354 -34.719 15.82 1 87.19 63 VAL B N 1
ATOM 2488 C CA . VAL B 1 63 ? -3.93 -33.469 16.312 1 87.19 63 VAL B CA 1
ATOM 2489 C C . VAL B 1 63 ? -2.984 -32.312 16 1 87.19 63 VAL B C 1
ATOM 2491 O O . VAL B 1 63 ? -1.768 -32.438 16.172 1 87.19 63 VAL B O 1
ATOM 2494 N N . THR B 1 64 ? -3.486 -31.25 15.461 1 90.31 64 THR B N 1
ATOM 2495 C CA . THR B 1 64 ? -2.684 -30.062 15.18 1 90.31 64 THR B CA 1
ATOM 2496 C C . THR B 1 64 ? -3.281 -28.828 15.859 1 90.31 64 THR B C 1
ATOM 2498 O O . THR B 1 64 ? -4.488 -28.781 16.109 1 90.31 64 THR B O 1
ATOM 2501 N N . LYS B 1 65 ? -2.451 -27.844 16.219 1 92.5 65 LYS B N 1
ATOM 2502 C CA . LYS B 1 65 ? -2.877 -26.578 16.828 1 92.5 65 LYS B CA 1
ATOM 2503 C C . LYS B 1 65 ? -3.525 -25.672 15.797 1 92.5 65 LYS B C 1
ATOM 2505 O O . LYS B 1 65 ? -3.219 -25.75 14.602 1 92.5 65 LYS B O 1
ATOM 2510 N N . PRO B 1 66 ? -4.449 -24.828 16.328 1 95.88 66 PRO B N 1
ATOM 2511 C CA . PRO B 1 66 ? -5.027 -23.828 15.414 1 95.88 66 PRO B CA 1
ATOM 2512 C C . PRO B 1 66 ? -3.992 -22.844 14.891 1 95.88 66 PRO B C 1
ATOM 2514 O O . PRO B 1 66 ? -2.949 -22.641 15.516 1 95.88 66 PRO B O 1
ATOM 2517 N N . ILE B 1 67 ? -4.242 -22.266 13.719 1 96.56 67 ILE B N 1
ATOM 2518 C CA . ILE B 1 67 ? -3.467 -21.156 13.156 1 96.56 67 ILE B CA 1
ATOM 2519 C C . ILE B 1 67 ? -4.184 -19.828 13.414 1 96.56 67 ILE B C 1
ATOM 2521 O O . ILE B 1 67 ? -5.344 -19.672 13.023 1 96.56 67 ILE B O 1
ATOM 2525 N N . GLU B 1 68 ? -3.516 -18.953 14.109 1 97 68 GLU B N 1
ATOM 2526 C CA . GLU B 1 68 ? -4.098 -17.641 14.406 1 97 68 GLU B CA 1
ATOM 2527 C C . GLU B 1 68 ? -3.105 -16.516 14.117 1 97 68 GLU B C 1
ATOM 2529 O O . GLU B 1 68 ? -1.918 -16.641 14.422 1 97 68 GLU B O 1
ATOM 2534 N N . PHE B 1 69 ? -3.572 -15.422 13.484 1 96.06 69 PHE B N 1
ATOM 2535 C CA . PHE B 1 69 ? -2.789 -14.211 13.273 1 96.06 69 PHE B CA 1
ATOM 2536 C C . PHE B 1 69 ? -3.697 -13.008 13.039 1 96.06 69 PHE B C 1
ATOM 2538 O O . PHE B 1 69 ? -4.906 -13.172 12.859 1 96.06 69 PHE B O 1
ATOM 2545 N N . SER B 1 70 ? -3.166 -11.852 13.125 1 94.38 70 SER B N 1
ATOM 2546 C CA . SER B 1 70 ? -3.912 -10.617 12.906 1 94.38 70 SER B CA 1
ATOM 2547 C C . SER B 1 70 ? -3.039 -9.555 12.25 1 94.38 70 SER B C 1
ATOM 2549 O O . SER B 1 70 ? -1.812 -9.609 12.336 1 94.38 70 SER B O 1
ATOM 2551 N N . PHE B 1 71 ? -3.725 -8.609 11.578 1 91.06 71 PHE B N 1
ATOM 2552 C CA . PHE B 1 71 ? -3.053 -7.484 10.938 1 91.06 71 PHE B CA 1
ATOM 2553 C C . PHE B 1 71 ? -4.035 -6.352 10.648 1 91.06 71 PHE B C 1
ATOM 2555 O O . PHE B 1 71 ? -5.238 -6.5 10.867 1 91.06 71 PHE B O 1
ATOM 2562 N N . SER B 1 72 ? -3.512 -5.301 10.258 1 87.69 72 SER B N 1
ATOM 2563 C CA . SER B 1 72 ? -4.34 -4.164 9.867 1 87.69 72 SER B CA 1
ATOM 2564 C C . SER B 1 72 ? -4.348 -3.979 8.352 1 87.69 72 SER B C 1
ATOM 2566 O O . SER B 1 72 ? -3.338 -4.227 7.688 1 87.69 72 SER B O 1
ATOM 2568 N N . ALA B 1 73 ? -5.488 -3.602 7.91 1 88.19 73 ALA B N 1
ATOM 2569 C CA . ALA B 1 73 ? -5.59 -3.35 6.477 1 88.19 73 ALA B CA 1
ATOM 2570 C C . ALA B 1 73 ? -6.582 -2.227 6.188 1 88.19 73 ALA B C 1
ATOM 2572 O O . ALA B 1 73 ? -7.453 -1.931 7.008 1 88.19 73 ALA B O 1
ATOM 2573 N N . ARG B 1 74 ? -6.402 -1.582 5.094 1 84.88 74 ARG B N 1
ATOM 2574 C CA . ARG B 1 74 ? -7.301 -0.581 4.531 1 84.88 74 ARG B CA 1
ATOM 2575 C C . ARG B 1 74 ? -7.395 -0.721 3.014 1 84.88 74 ARG B C 1
ATOM 2577 O O . ARG B 1 74 ? -6.375 -0.724 2.32 1 84.88 74 ARG B O 1
ATOM 2584 N N . PRO B 1 75 ? -8.57 -0.866 2.369 1 84.38 75 PRO B N 1
ATOM 2585 C CA . PRO B 1 75 ? -9.906 -1.019 2.965 1 84.38 75 PRO B CA 1
ATOM 2586 C C . PRO B 1 75 ? -10.227 -2.467 3.322 1 84.38 75 PRO B C 1
ATOM 2588 O O . PRO B 1 75 ? -9.359 -3.342 3.209 1 84.38 75 PRO B O 1
ATOM 2591 N N . TRP B 1 76 ? -11.414 -2.771 3.773 1 86.75 76 TRP B N 1
ATOM 2592 C CA . TRP B 1 76 ? -11.859 -4.098 4.188 1 86.75 76 TRP B CA 1
ATOM 2593 C C . TRP B 1 76 ? -11.648 -5.113 3.066 1 86.75 76 TRP B C 1
ATOM 2595 O O . TRP B 1 76 ? -11.18 -6.227 3.311 1 86.75 76 TRP B O 1
ATOM 2605 N N . GLY B 1 77 ? -11.992 -4.691 1.854 1 84.88 77 GLY B N 1
ATOM 2606 C CA . GLY B 1 77 ? -11.867 -5.586 0.713 1 84.88 77 GLY B CA 1
ATOM 2607 C C . GLY B 1 77 ? -10.453 -6.086 0.5 1 84.88 77 GLY B C 1
ATOM 2608 O O . GLY B 1 77 ? -10.234 -7.281 0.303 1 84.88 77 GLY B O 1
ATOM 2609 N N . VAL B 1 78 ? -9.492 -5.277 0.579 1 88.31 78 VAL B N 1
ATOM 2610 C CA . VAL B 1 78 ? -8.086 -5.645 0.448 1 88.31 78 VAL B CA 1
ATOM 2611 C C . VAL B 1 78 ? -7.668 -6.512 1.635 1 88.31 78 VAL B C 1
ATOM 2613 O O . VAL B 1 78 ? -6.973 -7.516 1.465 1 88.31 78 VAL B O 1
ATOM 2616 N N . GLY B 1 79 ? -8.156 -6.148 2.781 1 90.88 79 GLY B N 1
ATOM 2617 C CA . GLY B 1 79 ? -7.848 -6.922 3.973 1 90.88 79 GLY B CA 1
ATOM 2618 C C . GLY B 1 79 ? -8.32 -8.367 3.883 1 90.88 79 GLY B C 1
ATOM 2619 O O . GLY B 1 79 ? -7.594 -9.281 4.266 1 90.88 79 GLY B O 1
ATOM 2620 N N . LYS B 1 80 ? -9.461 -8.508 3.396 1 91.5 80 LYS B N 1
ATOM 2621 C CA . LYS B 1 80 ? -10.016 -9.852 3.23 1 91.5 80 LYS B CA 1
ATOM 2622 C C . LYS B 1 80 ? -9.172 -10.672 2.262 1 91.5 80 LYS B C 1
ATOM 2624 O O . LYS B 1 80 ? -8.891 -11.852 2.518 1 91.5 80 LYS B O 1
ATOM 2629 N N . SER B 1 81 ? -8.844 -10.055 1.206 1 91.75 81 SER B N 1
ATOM 2630 C CA . SER B 1 81 ? -8 -10.727 0.22 1 91.75 81 SER B CA 1
ATOM 2631 C C . SER B 1 81 ? -6.648 -11.102 0.812 1 91.75 81 SER B C 1
ATOM 2633 O O . SER B 1 81 ? -6.156 -12.211 0.596 1 91.75 81 SER B O 1
ATOM 2635 N N . MET B 1 82 ? -6.098 -10.242 1.526 1 94 82 MET B N 1
ATOM 2636 C CA . MET B 1 82 ? -4.828 -10.5 2.197 1 94 82 MET B CA 1
ATOM 2637 C C . MET B 1 82 ? -4.965 -11.648 3.193 1 94 82 MET B C 1
ATOM 2639 O O . MET B 1 82 ? -4.121 -12.547 3.229 1 94 82 MET B O 1
ATOM 2643 N N . ALA B 1 83 ? -6.055 -11.539 3.938 1 94.75 83 ALA B N 1
ATOM 2644 C CA . ALA B 1 83 ? -6.305 -12.594 4.918 1 94.75 83 ALA B CA 1
ATOM 2645 C C . ALA B 1 83 ? -6.344 -13.961 4.25 1 94.75 83 ALA B C 1
ATOM 2647 O O . ALA B 1 83 ? -5.719 -14.914 4.727 1 94.75 83 ALA B O 1
ATOM 2648 N N . ALA B 1 84 ? -7 -14.031 3.189 1 95.12 84 ALA B N 1
ATOM 2649 C CA . ALA B 1 84 ? -7.141 -15.297 2.475 1 95.12 84 ALA B CA 1
ATOM 2650 C C . ALA B 1 84 ? -5.793 -15.781 1.949 1 95.12 84 ALA B C 1
ATOM 2652 O O . ALA B 1 84 ? -5.445 -16.953 2.105 1 95.12 84 ALA B O 1
ATOM 2653 N N . GLN B 1 85 ? -5.062 -14.906 1.366 1 94.69 85 GLN B N 1
ATOM 2654 C CA . GLN B 1 85 ? -3.775 -15.266 0.786 1 94.69 85 GLN B CA 1
ATOM 2655 C C . GLN B 1 85 ? -2.781 -15.688 1.866 1 94.69 85 GLN B C 1
ATOM 2657 O O . GLN B 1 85 ? -2.08 -16.688 1.719 1 94.69 85 GLN B O 1
ATOM 2662 N N . ILE B 1 86 ? -2.719 -14.984 2.936 1 95.06 86 ILE B N 1
ATOM 2663 C CA . ILE B 1 86 ? -1.813 -15.312 4.031 1 95.06 86 ILE B CA 1
ATOM 2664 C C . ILE B 1 86 ? -2.207 -16.656 4.641 1 95.06 86 ILE B C 1
ATOM 2666 O O . ILE B 1 86 ? -1.342 -17.469 4.973 1 95.06 86 ILE B O 1
ATOM 2670 N N . THR B 1 87 ? -3.48 -16.828 4.742 1 95.94 87 THR B N 1
ATOM 2671 C CA . THR B 1 87 ? -3.984 -18.094 5.293 1 95.94 87 THR B CA 1
ATOM 2672 C C . THR B 1 87 ? -3.527 -19.266 4.445 1 95.94 87 THR B C 1
ATOM 2674 O O . THR B 1 87 ? -3.088 -20.297 4.98 1 95.94 87 THR B O 1
ATOM 2677 N N . MET B 1 88 ? -3.635 -19.125 3.092 1 94.81 88 MET B N 1
ATOM 2678 C CA . MET B 1 88 ? -3.145 -20.172 2.195 1 94.81 88 MET B CA 1
ATOM 2679 C C . MET B 1 88 ? -1.678 -20.484 2.471 1 94.81 88 MET B C 1
ATOM 2681 O O . MET B 1 88 ? -1.287 -21.641 2.543 1 94.81 88 MET B O 1
ATOM 2685 N N . GLY B 1 89 ? -0.932 -19.453 2.633 1 94.12 89 GLY B N 1
ATOM 2686 C CA . GLY B 1 89 ? 0.482 -19.641 2.916 1 94.12 89 GLY B CA 1
ATOM 2687 C C . GLY B 1 89 ? 0.741 -20.312 4.25 1 94.12 89 GLY B C 1
ATOM 2688 O O . GLY B 1 89 ? 1.596 -21.188 4.352 1 94.12 89 GLY B O 1
ATOM 2689 N N . ARG B 1 90 ? 0.051 -19.953 5.254 1 95.94 90 ARG B N 1
ATOM 2690 C CA . ARG B 1 90 ? 0.21 -20.516 6.59 1 95.94 90 ARG B CA 1
ATOM 2691 C C . ARG B 1 90 ? -0.186 -21.984 6.609 1 95.94 90 ARG B C 1
ATOM 2693 O O . ARG B 1 90 ? 0.512 -22.812 7.199 1 95.94 90 ARG B O 1
ATOM 2700 N N . ILE B 1 91 ? -1.273 -22.297 6.016 1 95.56 91 ILE B N 1
ATOM 2701 C CA . ILE B 1 91 ? -1.694 -23.688 5.898 1 95.56 91 ILE B CA 1
ATOM 2702 C C . ILE B 1 91 ? -0.625 -24.484 5.16 1 95.56 91 ILE B C 1
ATOM 2704 O O . ILE B 1 91 ? -0.279 -25.594 5.57 1 95.56 91 ILE B O 1
ATOM 2708 N N . GLY B 1 92 ? -0.116 -23.891 4.074 1 93.56 92 GLY B N 1
ATOM 2709 C CA . GLY B 1 92 ? 0.949 -24.531 3.322 1 93.56 92 GLY B CA 1
ATOM 2710 C C . GLY B 1 92 ? 2.162 -24.875 4.168 1 93.56 92 GLY B C 1
ATOM 2711 O O . GLY B 1 92 ? 2.82 -25.891 3.951 1 93.56 92 GLY B O 1
ATOM 2712 N N . GLU B 1 93 ? 2.449 -24.031 5.082 1 93.62 93 GLU B N 1
ATOM 2713 C CA . GLU B 1 93 ? 3.617 -24.219 5.938 1 93.62 93 GLU B CA 1
ATOM 2714 C C . GLU B 1 93 ? 3.334 -25.234 7.039 1 93.62 93 GLU B C 1
ATOM 2716 O O . GLU B 1 93 ? 4.098 -26.188 7.23 1 93.62 93 GLU B O 1
ATOM 2721 N N . VAL B 1 94 ? 2.293 -25.109 7.758 1 93.88 94 VAL B N 1
ATOM 2722 C CA . VAL B 1 94 ? 1.958 -25.938 8.914 1 93.88 94 VAL B CA 1
ATOM 2723 C C . VAL B 1 94 ? 1.701 -27.375 8.469 1 93.88 94 VAL B C 1
ATOM 2725 O O . VAL B 1 94 ? 2.104 -28.328 9.141 1 93.88 94 VAL B O 1
ATOM 2728 N N . TYR B 1 95 ? 1.119 -27.594 7.309 1 94.19 95 TYR B N 1
ATOM 2729 C CA . TYR B 1 95 ? 0.748 -28.922 6.828 1 94.19 95 TYR B CA 1
ATOM 2730 C C . TYR B 1 95 ? 1.579 -29.312 5.613 1 94.19 95 TYR B C 1
ATOM 2732 O O . TYR B 1 95 ? 1.088 -30 4.715 1 94.19 95 TYR B O 1
ATOM 2740 N N . HIS B 1 96 ? 2.768 -28.828 5.523 1 91.69 96 HIS B N 1
ATOM 2741 C CA . HIS B 1 96 ? 3.594 -29 4.336 1 91.69 96 HIS B CA 1
ATOM 2742 C C . HIS B 1 96 ? 3.836 -30.469 4.043 1 91.69 96 HIS B C 1
ATOM 2744 O O . HIS B 1 96 ? 3.912 -30.875 2.879 1 91.69 96 HIS B O 1
ATOM 2750 N N . GLN B 1 97 ? 3.869 -31.391 5.004 1 90.94 97 GLN B N 1
ATOM 2751 C CA . GLN B 1 97 ? 4.098 -32.812 4.805 1 90.94 97 GLN B CA 1
ATOM 2752 C C . GLN B 1 97 ? 2.855 -33.5 4.234 1 90.94 97 GLN B C 1
ATOM 2754 O O . GLN B 1 97 ? 2.961 -34.375 3.365 1 90.94 97 GLN B O 1
ATOM 2759 N N . ASP B 1 98 ? 1.682 -33.031 4.66 1 92.19 98 ASP B N 1
ATOM 2760 C CA . ASP B 1 98 ? 0.423 -33.594 4.203 1 92.19 98 ASP B CA 1
ATOM 2761 C C . ASP B 1 98 ? 0.107 -33.156 2.773 1 92.19 98 ASP B C 1
ATOM 2763 O O . ASP B 1 98 ? -0.631 -33.844 2.062 1 92.19 98 ASP B O 1
ATOM 2767 N N . LEU B 1 99 ? 0.614 -32 2.436 1 90.88 99 LEU B N 1
ATOM 2768 C CA . LEU B 1 99 ? 0.276 -31.406 1.147 1 90.88 99 LEU B CA 1
ATOM 2769 C C . LEU B 1 99 ? 1.33 -31.75 0.099 1 90.88 99 LEU B C 1
ATOM 2771 O O . LEU B 1 99 ? 1.303 -31.219 -1.012 1 90.88 99 LEU B O 1
ATOM 2775 N N . GLU B 1 100 ? 2.117 -32.656 0.473 1 83.5 100 GLU B N 1
ATOM 2776 C CA . GLU B 1 100 ? 3.162 -33.062 -0.458 1 83.5 100 GLU B CA 1
ATOM 2777 C C . GLU B 1 100 ? 2.562 -33.625 -1.751 1 83.5 100 GLU B C 1
ATOM 2779 O O . GLU B 1 100 ? 1.601 -34.375 -1.721 1 83.5 100 GLU B O 1
ATOM 2784 N N . ASP B 1 101 ? 2.936 -33.156 -3 1 79.44 101 ASP B N 1
ATOM 2785 C CA . ASP B 1 101 ? 2.553 -33.625 -4.328 1 79.44 101 ASP B CA 1
ATOM 2786 C C . ASP B 1 101 ? 1.2 -33.062 -4.746 1 79.44 101 ASP B C 1
ATOM 2788 O O . ASP B 1 101 ? 0.538 -33.625 -5.633 1 79.44 101 ASP B O 1
ATOM 2792 N N . THR B 1 102 ? 0.678 -32.156 -3.949 1 83.25 102 THR B N 1
ATOM 2793 C CA . THR B 1 102 ? -0.531 -31.438 -4.352 1 83.25 102 THR B CA 1
ATOM 2794 C C . THR B 1 102 ? -0.185 -30.078 -4.938 1 83.25 102 THR B C 1
ATOM 2796 O O . THR B 1 102 ? 0.932 -29.578 -4.762 1 83.25 102 THR B O 1
ATOM 2799 N N . ILE B 1 103 ? -1.137 -29.531 -5.621 1 78.19 103 ILE B N 1
ATOM 2800 C CA . ILE B 1 103 ? -0.946 -28.203 -6.18 1 78.19 103 ILE B CA 1
ATOM 2801 C C . ILE B 1 103 ? -0.791 -27.172 -5.055 1 78.19 103 ILE B C 1
ATOM 2803 O O . ILE B 1 103 ? -0.191 -26.125 -5.242 1 78.19 103 ILE B O 1
ATOM 2807 N N . TYR B 1 104 ? -1.3 -27.469 -3.891 1 83.75 104 TYR B N 1
ATOM 2808 C CA . TYR B 1 104 ? -1.323 -26.516 -2.797 1 83.75 104 TYR B CA 1
ATOM 2809 C C . TYR B 1 104 ? 0.048 -26.391 -2.143 1 83.75 104 TYR B C 1
ATOM 2811 O O . TYR B 1 104 ? 0.324 -25.422 -1.434 1 83.75 104 TYR B O 1
ATOM 2819 N N . GLN B 1 105 ? 0.825 -27.375 -2.404 1 81.81 105 GLN B N 1
ATOM 2820 C CA . GLN B 1 105 ? 2.207 -27.266 -1.947 1 81.81 105 GLN B CA 1
ATOM 2821 C C . GLN B 1 105 ? 2.957 -26.188 -2.715 1 81.81 105 GLN B C 1
ATOM 2823 O O . GLN B 1 105 ? 3.885 -25.562 -2.186 1 81.81 105 GLN B O 1
ATOM 2828 N N . ILE B 1 106 ? 2.48 -25.953 -3.895 1 76.75 106 ILE B N 1
ATOM 2829 C CA . ILE B 1 106 ? 3.189 -25.031 -4.766 1 76.75 106 ILE B CA 1
ATOM 2830 C C . ILE B 1 106 ? 2.648 -23.609 -4.559 1 76.75 106 ILE B C 1
ATOM 2832 O O . ILE B 1 106 ? 3.287 -22.641 -4.949 1 76.75 106 ILE B O 1
ATOM 2836 N N . CYS B 1 107 ? 1.451 -23.438 -3.9 1 79.88 107 CYS B N 1
ATOM 2837 C CA . CYS B 1 107 ? 0.769 -22.156 -3.715 1 79.88 107 CYS B CA 1
ATOM 2838 C C . CYS B 1 107 ? 1.575 -21.234 -2.809 1 79.88 107 CYS B C 1
ATOM 2840 O O . CYS B 1 107 ? 1.388 -20.016 -2.832 1 79.88 107 CYS B O 1
ATOM 2842 N N . GLY B 1 108 ? 2.582 -21.734 -2.148 1 83.88 108 GLY B N 1
ATOM 2843 C CA . GLY B 1 108 ? 3.436 -20.938 -1.283 1 83.88 108 GLY B CA 1
ATOM 2844 C C . GLY B 1 108 ? 3.307 -21.312 0.183 1 83.88 108 GLY B C 1
ATOM 2845 O O . GLY B 1 108 ? 2.361 -22 0.575 1 83.88 108 GLY B O 1
ATOM 2846 N N . ARG B 1 109 ? 4.367 -20.922 0.899 1 90.38 109 ARG B N 1
ATOM 2847 C CA . ARG B 1 109 ? 4.426 -21.141 2.342 1 90.38 109 ARG B CA 1
ATOM 2848 C C . ARG B 1 109 ? 4.824 -19.859 3.072 1 90.38 109 ARG B C 1
ATOM 2850 O O . ARG B 1 109 ? 5.641 -19.078 2.576 1 90.38 109 ARG B O 1
ATOM 2857 N N . ARG B 1 110 ? 4.137 -19.703 4.215 1 92.62 110 ARG B N 1
ATOM 2858 C CA . ARG B 1 110 ? 4.504 -18.609 5.102 1 92.62 110 ARG B CA 1
ATOM 2859 C C . ARG B 1 110 ? 4.68 -19.094 6.535 1 92.62 110 ARG B C 1
ATOM 2861 O O . ARG B 1 110 ? 3.912 -19.938 7.008 1 92.62 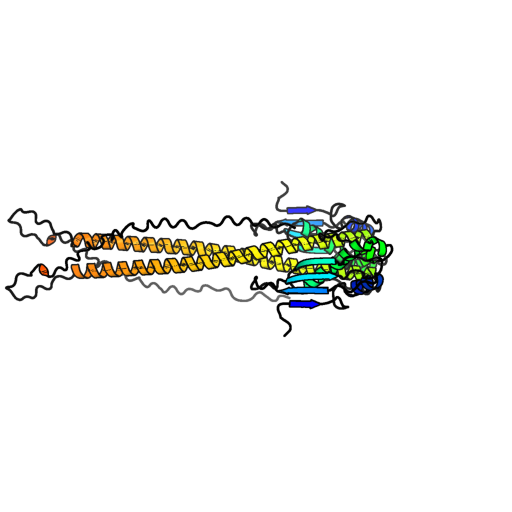110 ARG B O 1
ATOM 2868 N N . ASP B 1 111 ? 5.684 -18.594 7.215 1 93.38 111 ASP B N 1
ATOM 2869 C CA . ASP B 1 111 ? 5.926 -19 8.594 1 93.38 111 ASP B CA 1
ATOM 2870 C C . ASP B 1 111 ? 5.043 -18.203 9.562 1 93.38 111 ASP B C 1
ATOM 2872 O O . ASP B 1 111 ? 4.109 -17.531 9.141 1 93.38 111 ASP B O 1
ATOM 2876 N N . ASN B 1 112 ? 5.312 -18.344 10.875 1 91.12 112 ASN B N 1
ATOM 2877 C CA . ASN B 1 112 ? 4.457 -17.766 11.906 1 91.12 112 ASN B CA 1
ATOM 2878 C C . ASN B 1 112 ? 4.566 -16.25 11.938 1 91.12 112 ASN B C 1
ATOM 2880 O O . ASN B 1 112 ? 3.703 -15.57 12.5 1 91.12 112 ASN B O 1
ATOM 2884 N N . GLN B 1 113 ? 5.625 -15.719 11.297 1 88.38 113 GLN B N 1
ATOM 2885 C CA . GLN B 1 113 ? 5.805 -14.273 11.242 1 88.38 113 GLN B CA 1
ATOM 2886 C C . GLN B 1 113 ? 5.27 -13.703 9.93 1 88.38 113 GLN B C 1
ATOM 2888 O O . GLN B 1 113 ? 5.359 -12.492 9.688 1 88.38 113 GLN B O 1
ATOM 2893 N N . GLY B 1 114 ? 4.691 -14.555 9.117 1 86.12 114 GLY B N 1
ATOM 2894 C CA . GLY B 1 114 ? 4.125 -14.102 7.855 1 86.12 114 GLY B CA 1
ATOM 2895 C C . GLY B 1 114 ? 5.145 -14.016 6.738 1 86.12 114 GLY B C 1
ATOM 2896 O O . GLY B 1 114 ? 4.824 -13.586 5.625 1 86.12 114 GLY B O 1
ATOM 2897 N N . GLU B 1 115 ? 6.336 -14.484 7.012 1 89.19 115 GLU B N 1
ATOM 2898 C CA . GLU B 1 115 ? 7.402 -14.414 6.02 1 89.19 115 GLU B CA 1
ATOM 2899 C C . GLU B 1 115 ? 7.359 -15.609 5.074 1 89.19 115 GLU B C 1
ATOM 2901 O O . GLU B 1 115 ? 6.984 -16.719 5.48 1 89.19 115 GLU B O 1
ATOM 2906 N N . ILE B 1 116 ? 7.758 -15.312 3.834 1 89.44 116 ILE B N 1
ATOM 2907 C CA . ILE B 1 116 ? 7.738 -16.359 2.818 1 89.44 116 ILE B CA 1
ATOM 2908 C C . ILE B 1 116 ? 8.82 -17.391 3.123 1 89.44 116 ILE B C 1
ATOM 2910 O O . ILE B 1 116 ? 9.961 -17.031 3.432 1 89.44 116 ILE B O 1
ATOM 2914 N N . VAL B 1 117 ? 8.422 -18.688 3.029 1 88.5 117 VAL B N 1
ATOM 2915 C CA . VAL B 1 117 ? 9.359 -19.797 3.146 1 88.5 117 VAL B CA 1
ATOM 2916 C C . VAL B 1 117 ? 9.68 -20.344 1.76 1 88.5 117 VAL B C 1
ATOM 2918 O O . VAL B 1 117 ? 8.797 -20.859 1.062 1 88.5 117 VAL B O 1
ATOM 2921 N N . ILE B 1 118 ? 10.938 -20.234 1.359 1 80.44 118 ILE B N 1
ATOM 2922 C CA . ILE B 1 118 ? 11.359 -20.609 0.013 1 80.44 118 ILE B CA 1
ATOM 2923 C C . ILE B 1 118 ? 11.445 -22.141 -0.098 1 80.44 118 ILE B C 1
ATOM 2925 O O . ILE B 1 118 ? 11.984 -22.797 0.792 1 80.44 118 ILE B O 1
ATOM 2929 N N . THR B 1 119 ? 10.75 -22.688 -1.15 1 75.38 119 THR B N 1
ATOM 2930 C CA . THR B 1 119 ? 10.844 -24.109 -1.436 1 75.38 119 THR B CA 1
ATOM 2931 C C . THR B 1 119 ? 11.742 -24.359 -2.645 1 75.38 119 THR B C 1
ATOM 2933 O O . THR B 1 119 ? 11.734 -23.594 -3.604 1 75.38 119 THR B O 1
ATOM 2936 N N . ARG B 1 120 ? 12.789 -25.125 -2.502 1 68.31 120 ARG B N 1
ATOM 2937 C CA . ARG B 1 120 ? 13.75 -25.422 -3.553 1 68.31 120 ARG B CA 1
ATOM 2938 C C . ARG B 1 120 ? 13.156 -26.375 -4.59 1 68.31 120 ARG B C 1
ATOM 2940 O O . ARG B 1 120 ? 13.148 -27.594 -4.395 1 68.31 120 ARG B O 1
ATOM 2947 N N . ARG B 1 121 ? 12.141 -25.969 -5.203 1 63.62 121 ARG B N 1
ATOM 2948 C CA . ARG B 1 121 ? 11.703 -26.844 -6.289 1 63.62 121 ARG B CA 1
ATOM 2949 C C . ARG B 1 121 ? 11.977 -26.203 -7.648 1 63.62 121 ARG B C 1
ATOM 2951 O O . ARG B 1 121 ? 11.758 -25 -7.832 1 63.62 121 ARG B O 1
ATOM 2958 N N . ASP B 1 122 ? 12.648 -26.984 -8.414 1 63.25 122 ASP B N 1
ATOM 2959 C CA . ASP B 1 122 ? 13.312 -26.531 -9.641 1 63.25 122 ASP B CA 1
ATOM 2960 C C . ASP B 1 122 ? 12.312 -26.453 -10.797 1 63.25 122 ASP B C 1
ATOM 2962 O O . ASP B 1 122 ? 12.711 -26.25 -11.945 1 63.25 122 ASP B O 1
ATOM 2966 N N . ARG B 1 123 ? 11.055 -26.422 -10.578 1 72.44 123 ARG B N 1
ATOM 2967 C CA . ARG B 1 123 ? 10.203 -26.25 -11.758 1 72.44 123 ARG B CA 1
ATOM 2968 C C . ARG B 1 123 ? 9.891 -24.781 -12 1 72.44 123 ARG B C 1
ATOM 2970 O O . ARG B 1 123 ? 9.75 -24 -11.055 1 72.44 123 ARG B O 1
ATOM 2977 N N . SER B 1 124 ? 9.875 -24.469 -13.336 1 76.94 124 SER B N 1
ATOM 2978 C CA . SER B 1 124 ? 9.695 -23.094 -13.766 1 76.94 124 SER B CA 1
ATOM 2979 C C . SER B 1 124 ? 8.422 -22.484 -13.172 1 76.94 124 SER B C 1
ATOM 2981 O O . SER B 1 124 ? 8.438 -21.359 -12.68 1 76.94 124 SER B O 1
ATOM 2983 N N . ILE B 1 125 ? 7.34 -23.297 -13.156 1 80.94 125 ILE B N 1
ATOM 2984 C CA . ILE B 1 125 ? 6.062 -22.766 -12.68 1 80.94 125 ILE B CA 1
ATOM 2985 C C . ILE B 1 125 ? 6.129 -22.547 -11.172 1 80.94 125 ILE B C 1
ATOM 2987 O O . ILE B 1 125 ? 5.559 -21.578 -10.648 1 80.94 125 ILE B O 1
ATOM 2991 N N . VAL B 1 126 ? 6.832 -23.422 -10.531 1 82.12 126 VAL B N 1
ATOM 2992 C CA . VAL B 1 126 ? 6.988 -23.312 -9.086 1 82.12 126 VAL B CA 1
ATOM 2993 C C . VAL B 1 126 ? 7.824 -22.078 -8.75 1 82.12 126 VAL B C 1
ATOM 2995 O O . VAL B 1 126 ? 7.48 -21.312 -7.84 1 82.12 126 VAL B O 1
ATOM 2998 N N . SER B 1 127 ? 8.859 -21.922 -9.508 1 84.81 127 SER B N 1
ATOM 2999 C CA . SER B 1 127 ? 9.711 -20.75 -9.312 1 84.81 127 SER B CA 1
ATOM 3000 C C . SER B 1 127 ? 8.93 -19.453 -9.539 1 84.81 127 SER B C 1
ATOM 3002 O O . SER B 1 127 ? 9.094 -18.484 -8.797 1 84.81 127 SER B O 1
ATOM 3004 N N . TYR B 1 128 ? 8.109 -19.484 -10.477 1 87.44 128 TYR B N 1
ATOM 3005 C CA . TYR B 1 128 ? 7.309 -18.312 -10.781 1 87.44 128 TYR B CA 1
ATOM 3006 C C . TYR B 1 128 ? 6.348 -18 -9.641 1 87.44 128 TYR B C 1
ATOM 3008 O O . TYR B 1 128 ? 6.227 -16.844 -9.219 1 87.44 128 TYR B O 1
ATOM 3016 N N . ILE B 1 129 ? 5.688 -18.969 -9.156 1 88.56 129 ILE B N 1
ATOM 3017 C CA . ILE B 1 129 ? 4.73 -18.781 -8.07 1 88.56 129 ILE B CA 1
ATOM 3018 C C . ILE B 1 129 ? 5.457 -18.281 -6.824 1 88.56 129 ILE B C 1
ATOM 3020 O O . ILE B 1 129 ? 4.938 -17.438 -6.098 1 88.56 129 ILE B O 1
ATOM 3024 N N . GLN B 1 130 ? 6.652 -18.688 -6.605 1 87.56 130 GLN B N 1
ATOM 3025 C CA . GLN B 1 130 ? 7.449 -18.234 -5.473 1 87.56 130 GLN B CA 1
ATOM 3026 C C . GLN B 1 130 ? 7.797 -16.75 -5.613 1 87.56 130 GLN B C 1
ATOM 3028 O O . GLN B 1 130 ? 7.746 -16 -4.633 1 87.56 130 GLN B O 1
ATOM 3033 N N . GLU B 1 131 ? 8.109 -16.375 -6.75 1 88.44 131 GLU B N 1
ATOM 3034 C CA . GLU B 1 131 ? 8.422 -14.961 -6.988 1 88.44 131 GLU B CA 1
ATOM 3035 C C . GLU B 1 131 ? 7.18 -14.086 -6.828 1 88.44 131 GLU B C 1
ATOM 3037 O O . GLU B 1 131 ? 7.262 -12.969 -6.316 1 88.44 131 GLU B O 1
ATOM 3042 N N . LEU B 1 132 ? 6.043 -14.648 -7.266 1 92 132 LEU B N 1
ATOM 3043 C CA . LEU B 1 132 ? 4.793 -13.93 -7.051 1 92 132 LEU B CA 1
ATOM 3044 C C . LEU B 1 132 ? 4.527 -13.734 -5.562 1 92 132 LEU B C 1
ATOM 3046 O O . LEU B 1 132 ? 4.156 -12.641 -5.133 1 92 132 LEU B O 1
ATOM 3050 N N . ASN B 1 133 ? 4.754 -14.766 -4.875 1 91.5 133 ASN B N 1
ATOM 3051 C CA . ASN B 1 133 ? 4.539 -14.688 -3.434 1 91.5 133 ASN B CA 1
ATOM 3052 C C . ASN B 1 133 ? 5.473 -13.672 -2.781 1 91.5 133 ASN B C 1
ATOM 3054 O O . ASN B 1 133 ? 5.062 -12.922 -1.895 1 91.5 133 ASN B O 1
ATOM 3058 N N . GLN B 1 134 ? 6.672 -13.648 -3.166 1 90.06 134 GLN B N 1
ATOM 3059 C CA . GLN B 1 134 ? 7.621 -12.672 -2.646 1 90.06 134 GLN B CA 1
ATOM 3060 C C . GLN B 1 134 ? 7.195 -11.25 -3.004 1 90.06 134 GLN B C 1
ATOM 3062 O O . GLN B 1 134 ? 7.305 -10.336 -2.182 1 90.06 134 GLN B O 1
ATOM 3067 N N . HIS B 1 135 ? 6.781 -11.109 -4.203 1 92.88 135 HIS B N 1
ATOM 3068 C CA . HIS B 1 135 ? 6.27 -9.82 -4.656 1 92.88 135 HIS B CA 1
ATOM 3069 C C . HIS B 1 135 ? 5.086 -9.367 -3.809 1 92.88 135 HIS B C 1
ATOM 3071 O O . HIS B 1 135 ? 5.031 -8.219 -3.377 1 92.88 135 HIS B O 1
ATOM 3077 N N . ILE B 1 136 ? 4.195 -10.219 -3.598 1 93.56 136 ILE B N 1
ATOM 3078 C CA . ILE B 1 136 ? 3.029 -9.938 -2.77 1 93.56 136 ILE B CA 1
ATOM 3079 C C . ILE B 1 136 ? 3.479 -9.5 -1.378 1 93.56 136 ILE B C 1
ATOM 3081 O O . ILE B 1 136 ? 3.004 -8.484 -0.854 1 93.56 136 ILE B O 1
ATOM 3085 N N . ARG B 1 137 ? 4.391 -10.219 -0.837 1 92.75 137 ARG B N 1
ATOM 3086 C CA . ARG B 1 137 ? 4.879 -9.898 0.501 1 92.75 137 ARG B CA 1
ATOM 3087 C C . ARG B 1 137 ? 5.535 -8.523 0.531 1 92.75 137 ARG B C 1
ATOM 3089 O O . ARG B 1 137 ? 5.359 -7.762 1.487 1 92.75 137 ARG B O 1
ATOM 3096 N N . LEU B 1 138 ? 6.266 -8.203 -0.415 1 90.75 138 LEU B N 1
ATOM 3097 C CA . LEU B 1 138 ? 6.887 -6.887 -0.512 1 90.75 138 LEU B CA 1
ATOM 3098 C C . LEU B 1 138 ? 5.832 -5.789 -0.554 1 90.75 138 LEU B C 1
ATOM 3100 O O . LEU B 1 138 ? 5.973 -4.762 0.113 1 90.75 138 LEU B O 1
ATOM 3104 N N . GLN B 1 139 ? 4.84 -6.023 -1.285 1 91.44 139 GLN B N 1
ATOM 3105 C CA . GLN B 1 139 ? 3.752 -5.055 -1.383 1 91.44 139 GLN B CA 1
ATOM 3106 C C . GLN B 1 139 ? 3.02 -4.914 -0.051 1 91.44 139 GLN B C 1
ATOM 3108 O O . GLN B 1 139 ? 2.66 -3.805 0.35 1 91.44 139 GLN B O 1
ATOM 3113 N N . GLU B 1 140 ? 2.82 -6.012 0.561 1 91.19 140 GLU B N 1
ATOM 3114 C CA . GLU B 1 140 ? 2.201 -5.977 1.883 1 91.19 140 GLU B CA 1
ATOM 3115 C C . GLU B 1 140 ? 3.002 -5.105 2.846 1 91.19 140 GLU B C 1
ATOM 3117 O O . GLU B 1 140 ? 2.436 -4.258 3.539 1 91.19 140 GLU B O 1
ATOM 3122 N N . ASN B 1 141 ? 4.277 -5.293 2.824 1 89.12 141 ASN B N 1
ATOM 3123 C CA . ASN B 1 141 ? 5.145 -4.516 3.701 1 89.12 141 ASN B CA 1
ATOM 3124 C C . ASN B 1 141 ? 5.059 -3.023 3.393 1 89.12 141 ASN B C 1
ATOM 3126 O O . ASN B 1 141 ? 4.984 -2.199 4.305 1 89.12 141 ASN B O 1
ATOM 3130 N N . GLN B 1 142 ? 5.062 -2.773 2.184 1 88.62 142 GLN B N 1
ATOM 3131 C CA . GLN B 1 142 ? 4.961 -1.377 1.774 1 88.62 142 GLN B CA 1
ATOM 3132 C C . GLN B 1 142 ? 3.615 -0.78 2.182 1 88.62 142 GLN B C 1
ATOM 3134 O O . GLN B 1 142 ? 3.545 0.38 2.59 1 88.62 142 GLN B O 1
ATOM 3139 N N . MET B 1 143 ? 2.635 -1.514 2.014 1 88.06 143 MET B N 1
ATOM 3140 C CA . MET B 1 143 ? 1.304 -1.053 2.4 1 88.06 143 MET B CA 1
ATOM 3141 C C . MET B 1 143 ? 1.247 -0.747 3.893 1 88.06 143 MET B C 1
ATOM 3143 O O . MET B 1 143 ? 0.691 0.275 4.301 1 88.06 143 MET B O 1
ATOM 3147 N N . TYR B 1 144 ? 1.842 -1.571 4.625 1 86.25 144 TYR B N 1
ATOM 3148 C CA . TYR B 1 144 ? 1.856 -1.358 6.07 1 86.25 144 TYR B CA 1
ATOM 3149 C C . TYR B 1 144 ? 2.643 -0.102 6.426 1 86.25 144 TYR B C 1
ATOM 3151 O O . TYR B 1 144 ? 2.199 0.7 7.254 1 86.25 144 TYR B O 1
ATOM 3159 N N . GLU B 1 145 ? 3.686 0.052 5.844 1 86.19 145 GLU B N 1
ATOM 3160 C CA . GLU B 1 145 ? 4.504 1.235 6.082 1 86.19 145 GLU B CA 1
ATOM 3161 C C . GLU B 1 145 ? 3.768 2.51 5.684 1 86.19 145 GLU B C 1
ATOM 3163 O O . GLU B 1 145 ? 3.795 3.504 6.414 1 86.19 145 GLU B O 1
ATOM 3168 N N . SER B 1 146 ? 3.133 2.416 4.574 1 84.31 146 SER B N 1
ATOM 3169 C CA . SER B 1 146 ? 2.395 3.576 4.086 1 84.31 146 SER B CA 1
ATOM 3170 C C . SER B 1 146 ? 1.236 3.924 5.016 1 84.31 146 SER B C 1
ATOM 3172 O O . SER B 1 146 ? 0.946 5.102 5.242 1 84.31 146 SER B O 1
ATOM 3174 N N . MET B 1 147 ? 0.65 2.943 5.438 1 84.69 147 MET B N 1
ATOM 3175 C CA . MET B 1 147 ? -0.461 3.168 6.359 1 84.69 147 MET B CA 1
ATOM 3176 C C . MET B 1 147 ? 0.024 3.824 7.648 1 84.69 147 MET B C 1
ATOM 3178 O O . MET B 1 147 ? -0.633 4.719 8.18 1 84.69 147 MET B O 1
ATOM 3182 N N . ASP B 1 148 ? 1.126 3.422 8.102 1 86.31 148 ASP B N 1
ATOM 3183 C CA . ASP B 1 148 ? 1.711 4.004 9.305 1 86.31 148 ASP B CA 1
ATOM 3184 C C . ASP B 1 148 ? 2.094 5.465 9.07 1 86.31 148 ASP B C 1
ATOM 3186 O O . ASP B 1 148 ? 1.794 6.328 9.898 1 86.31 148 ASP B O 1
ATOM 3190 N N . THR B 1 149 ? 2.676 5.68 7.988 1 86.81 149 THR B N 1
ATOM 3191 C CA . THR B 1 149 ? 3.082 7.043 7.66 1 86.81 149 THR B CA 1
ATOM 3192 C C . THR B 1 149 ? 1.862 7.941 7.484 1 86.81 149 THR B C 1
ATOM 3194 O O . THR B 1 149 ? 1.878 9.102 7.895 1 86.81 149 THR B O 1
ATOM 3197 N N . LEU B 1 150 ? 0.938 7.402 6.883 1 86.38 150 LEU B N 1
ATOM 3198 C CA . LEU B 1 150 ? -0.289 8.164 6.68 1 86.38 150 LEU B CA 1
ATOM 3199 C C . LEU B 1 150 ? -0.95 8.492 8.016 1 86.38 150 LEU B C 1
ATOM 3201 O O . LEU B 1 150 ? -1.41 9.617 8.227 1 86.38 150 LEU B O 1
ATOM 3205 N N . GLN B 1 151 ? -0.985 7.57 8.805 1 85.38 151 GLN B N 1
ATOM 3206 C CA . GLN B 1 151 ? -1.545 7.805 10.125 1 85.38 151 GLN B CA 1
ATOM 3207 C C . GLN B 1 151 ? -0.784 8.906 10.859 1 85.38 151 GLN B C 1
ATOM 3209 O O . GLN B 1 151 ? -1.393 9.781 11.477 1 85.38 151 GLN B O 1
ATOM 3214 N N . LYS B 1 152 ? 0.441 8.891 10.828 1 89.06 152 LYS B N 1
ATOM 3215 C CA . LYS B 1 152 ? 1.269 9.906 11.469 1 89.06 152 LYS B CA 1
ATOM 3216 C C . LYS B 1 152 ? 1.021 11.289 10.859 1 89.06 152 LYS B C 1
ATOM 3218 O O . LYS B 1 152 ? 0.956 12.289 11.578 1 89.06 152 LYS B O 1
ATOM 3223 N N . ALA B 1 153 ? 0.89 11.258 9.625 1 89.12 153 ALA B N 1
ATOM 3224 C CA . ALA B 1 153 ? 0.622 12.523 8.938 1 89.12 153 ALA B CA 1
ATOM 3225 C C . ALA B 1 153 ? -0.729 13.094 9.359 1 89.12 153 ALA B C 1
ATOM 3227 O O . ALA B 1 153 ? -0.849 14.297 9.617 1 89.12 153 ALA B O 1
ATOM 3228 N N . MET B 1 154 ? -1.614 12.25 9.43 1 88 154 MET B N 1
ATOM 3229 C CA . MET B 1 154 ? -2.951 12.695 9.82 1 88 154 MET B CA 1
ATOM 3230 C C . MET B 1 154 ? -2.953 13.219 11.25 1 88 154 MET B C 1
ATOM 3232 O O . MET B 1 154 ? -3.617 14.211 11.547 1 88 154 MET B O 1
ATOM 3236 N N . MET B 1 155 ? -2.266 12.641 12.078 1 90.19 155 MET B N 1
ATOM 3237 C CA . MET B 1 155 ? -2.143 13.109 13.453 1 90.19 155 MET B CA 1
ATOM 3238 C C . MET B 1 155 ? -1.437 14.453 13.508 1 90.19 155 MET B C 1
ATOM 3240 O O . MET B 1 155 ? -1.823 15.336 14.281 1 90.19 155 MET B O 1
ATOM 3244 N N . ARG B 1 156 ? -0.476 14.594 12.742 1 93.06 156 ARG B N 1
ATOM 3245 C CA . ARG B 1 156 ? 0.256 15.859 12.688 1 93.06 156 ARG B CA 1
ATOM 3246 C C . ARG B 1 156 ? -0.642 16.984 12.195 1 93.06 156 ARG B C 1
ATOM 3248 O O . ARG B 1 156 ? -0.568 18.109 12.703 1 93.06 156 ARG B O 1
ATOM 3255 N N . ILE B 1 157 ? -1.423 16.672 11.297 1 92.19 157 ILE B N 1
ATOM 3256 C CA . ILE B 1 157 ? -2.357 17.672 10.789 1 92.19 157 ILE B CA 1
ATOM 3257 C C . ILE B 1 157 ? -3.279 18.125 11.914 1 92.19 157 ILE B C 1
ATOM 3259 O O . ILE B 1 157 ? -3.465 19.328 12.133 1 92.19 157 ILE B O 1
ATOM 3263 N N . GLU B 1 158 ? -3.811 17.219 12.586 1 91.19 158 GLU B N 1
ATOM 3264 C CA . GLU B 1 158 ? -4.695 17.547 13.703 1 91.19 158 GLU B CA 1
ATOM 3265 C C . GLU B 1 158 ? -3.971 18.391 14.75 1 91.19 158 GLU B C 1
ATOM 3267 O O . GLU B 1 158 ? -4.523 19.359 15.266 1 91.19 158 GLU B O 1
ATOM 3272 N N . GLU B 1 159 ? -2.816 18.016 15.008 1 93.88 159 GLU B N 1
ATOM 3273 C CA . GLU B 1 159 ? -2.016 18.719 16 1 93.88 159 GLU B CA 1
ATOM 3274 C C . GLU B 1 159 ? -1.758 20.172 15.578 1 93.88 159 GLU B C 1
ATOM 3276 O O . GLU B 1 159 ? -1.928 21.094 16.375 1 93.88 159 GLU B O 1
ATOM 3281 N N . VAL B 1 160 ? -1.358 20.266 14.383 1 95.44 160 VAL B N 1
ATOM 3282 C CA . VAL B 1 160 ? -0.999 21.609 13.914 1 95.44 160 VAL B CA 1
ATOM 3283 C C . VAL B 1 160 ? -2.254 22.453 13.781 1 95.44 160 VAL B C 1
ATOM 3285 O O . VAL B 1 160 ? -2.227 23.656 14.07 1 95.44 160 VAL B O 1
ATOM 3288 N N . GLU B 1 161 ? -3.297 21.906 13.438 1 94.19 161 GLU B N 1
ATOM 3289 C CA . GLU B 1 161 ? -4.559 22.641 13.367 1 94.19 161 GLU B CA 1
ATOM 3290 C C . GLU B 1 161 ? -5.016 23.078 14.75 1 94.19 161 GLU B C 1
ATOM 3292 O O . GLU B 1 161 ? -5.516 24.188 14.922 1 94.19 161 GLU B O 1
ATOM 3297 N N . GLU B 1 162 ? -4.84 22.25 15.672 1 94.88 162 GLU B N 1
ATOM 3298 C CA . GLU B 1 162 ? -5.172 22.609 17.047 1 94.88 162 GLU B CA 1
ATOM 3299 C C . GLU B 1 162 ? -4.266 23.734 17.547 1 94.88 162 GLU B C 1
ATOM 3301 O O . GLU B 1 162 ? -4.73 24.656 18.234 1 94.88 162 GLU B O 1
ATOM 3306 N N . LYS B 1 163 ? -3.074 23.672 17.25 1 95.25 163 LYS B N 1
ATOM 3307 C CA . LYS B 1 163 ? -2.137 24.719 17.641 1 95.25 163 LYS B CA 1
ATOM 3308 C C . LYS B 1 163 ? -2.502 26.047 16.969 1 95.25 163 LYS B C 1
ATOM 3310 O O . LYS B 1 163 ? -2.408 27.109 17.594 1 95.25 163 LYS B O 1
ATOM 3315 N N . LEU B 1 164 ? -2.822 25.938 15.773 1 95.5 164 LEU B N 1
ATOM 3316 C CA . LEU B 1 164 ? -3.244 27.141 15.062 1 95.5 164 LEU B CA 1
ATOM 3317 C C . LEU B 1 164 ? -4.461 27.766 15.727 1 95.5 164 LEU B C 1
ATOM 3319 O O . LEU B 1 164 ? -4.496 28.984 15.945 1 95.5 164 LEU B O 1
ATOM 3323 N N . LYS B 1 165 ? -5.352 26.969 15.992 1 94.94 165 LYS B N 1
ATOM 3324 C CA . LYS B 1 165 ? -6.551 27.453 16.656 1 94.94 165 LYS B CA 1
ATOM 3325 C C . LYS B 1 165 ? -6.207 28.062 18.016 1 94.94 165 LYS B C 1
ATOM 3327 O O . LYS B 1 165 ? -6.668 29.156 18.344 1 94.94 165 LYS B O 1
ATOM 3332 N N . SER B 1 166 ? -5.461 27.453 18.781 1 94.69 166 SER B N 1
ATOM 3333 C CA . SER B 1 166 ? -5.066 27.938 20.109 1 94.69 166 SER B CA 1
ATOM 3334 C C . SER B 1 166 ? -4.277 29.234 20 1 94.69 166 SER B C 1
ATOM 3336 O O . SER B 1 166 ? -4.449 30.141 20.828 1 94.69 166 SER B O 1
ATOM 3338 N N . THR B 1 167 ? -3.418 29.234 19.047 1 93.75 167 THR B N 1
ATOM 3339 C CA . THR B 1 167 ? -2.635 30.453 18.828 1 93.75 167 THR B CA 1
ATOM 3340 C C . THR B 1 167 ? -3.541 31.625 18.469 1 93.75 167 THR B C 1
ATOM 3342 O O . THR B 1 167 ? -3.385 32.719 19 1 93.75 167 THR B O 1
ATOM 3345 N N . ARG B 1 168 ? -4.469 31.438 17.719 1 93.06 168 ARG B N 1
ATOM 3346 C CA . ARG B 1 168 ? -5.418 32.469 17.328 1 93.06 168 ARG B CA 1
ATOM 3347 C C . ARG B 1 168 ? -6.227 32.969 18.531 1 93.06 168 ARG B C 1
ATOM 3349 O O . ARG B 1 168 ? -6.371 34.156 18.75 1 93.06 168 ARG B O 1
ATOM 3356 N N . ASP B 1 169 ? -6.715 32.094 19.266 1 93.75 169 ASP B N 1
ATOM 3357 C CA . ASP B 1 169 ? -7.512 32.406 20.438 1 93.75 169 ASP B CA 1
ATOM 3358 C C . ASP B 1 169 ? -6.691 33.219 21.453 1 93.75 169 ASP B C 1
ATOM 3360 O O . ASP B 1 169 ? -7.172 34.188 22.016 1 93.75 169 ASP B O 1
ATOM 3364 N N . GLY B 1 170 ? -5.5 32.781 21.656 1 92.31 170 GLY B N 1
ATOM 3365 C CA . GLY B 1 170 ? -4.621 33.469 22.578 1 92.31 170 GLY B CA 1
ATOM 3366 C C . GLY B 1 170 ? -4.305 34.906 22.156 1 92.31 170 GLY B C 1
ATOM 3367 O O . GLY B 1 170 ? -4.336 35.812 22.969 1 92.31 170 GLY B O 1
ATOM 3368 N N . TYR B 1 171 ? -4.113 35.062 20.922 1 91.56 171 TYR B N 1
ATOM 3369 C CA . TYR B 1 171 ? -3.799 36.406 20.406 1 91.56 171 TYR B CA 1
ATOM 3370 C C . TYR B 1 171 ? -5.023 37.312 20.453 1 91.56 171 TYR B C 1
ATOM 3372 O O . TYR B 1 171 ? -4.914 38.5 20.75 1 91.56 171 TYR B O 1
ATOM 3380 N N . GLU B 1 172 ? -6.125 36.781 20.141 1 90.81 172 GLU B N 1
ATOM 3381 C CA . GLU B 1 172 ? -7.355 37.562 20.188 1 90.81 172 GLU B CA 1
ATOM 3382 C C . GLU B 1 172 ? -7.633 38.094 21.609 1 90.81 172 GLU B C 1
ATOM 3384 O O . GLU B 1 172 ? -8.016 39.25 21.781 1 90.81 172 GLU B O 1
ATOM 3389 N N . GLU B 1 173 ? -7.367 37.312 22.578 1 92.75 173 GLU B N 1
ATOM 3390 C CA . GLU B 1 173 ? -7.555 37.719 23.969 1 92.75 173 GLU B CA 1
ATOM 3391 C C . GLU B 1 173 ? -6.574 38.812 24.359 1 92.75 173 GLU B C 1
ATOM 3393 O O . GLU B 1 173 ? -6.965 39.812 24.984 1 92.75 173 GLU B O 1
ATOM 3398 N N . GLU B 1 174 ? -5.359 38.625 23.984 1 91.38 174 GLU B N 1
ATOM 3399 C CA . GLU B 1 174 ? -4.332 39.625 24.312 1 91.38 174 GLU B CA 1
ATOM 3400 C C . GLU B 1 174 ? -4.602 40.969 23.609 1 91.38 174 GLU B C 1
ATOM 3402 O O . GLU B 1 174 ? -4.461 42.031 24.219 1 91.38 174 GLU B O 1
ATOM 3407 N N . MET B 1 175 ? -5.004 40.844 22.391 1 90.75 175 MET B N 1
ATOM 3408 C CA . MET B 1 175 ? -5.312 42.062 21.625 1 90.75 175 MET B CA 1
ATOM 3409 C C . MET B 1 175 ? -6.492 42.781 22.234 1 90.75 175 MET B C 1
ATOM 3411 O O . MET B 1 175 ? -6.469 44.031 22.344 1 90.75 175 MET B O 1
ATOM 3415 N N . THR B 1 176 ? -7.461 42.062 22.656 1 92.38 176 THR B N 1
ATOM 3416 C CA . THR B 1 176 ? -8.625 42.656 23.297 1 92.38 176 THR B CA 1
ATOM 3417 C C . THR B 1 176 ? -8.219 43.375 24.578 1 92.38 176 THR B C 1
ATOM 3419 O O . THR B 1 176 ? -8.641 44.531 24.812 1 92.38 176 THR B O 1
ATOM 3422 N N . THR B 1 177 ? -7.328 42.812 25.359 1 92.81 177 THR B N 1
ATOM 3423 C CA . THR B 1 177 ? -6.848 43.406 26.609 1 92.81 177 THR B CA 1
ATOM 3424 C C . THR B 1 177 ? -6.059 44.688 26.344 1 92.81 177 THR B C 1
ATOM 3426 O O . THR B 1 177 ? -6.246 45.688 27.031 1 92.81 177 THR B O 1
ATOM 3429 N N . LEU B 1 178 ? -5.277 44.688 25.312 1 91.31 178 LEU B N 1
ATOM 3430 C CA . LEU B 1 178 ? -4.453 45.844 24.984 1 91.31 178 LEU B CA 1
ATOM 3431 C C . LEU B 1 178 ? -5.309 46.969 24.438 1 91.31 178 LEU B C 1
ATOM 3433 O O . LEU B 1 178 ? -5.066 48.156 24.734 1 91.31 178 LEU B O 1
ATOM 3437 N N . LEU B 1 179 ? -6.27 46.656 23.75 1 91.69 179 LEU B N 1
ATOM 3438 C CA . LEU B 1 179 ? -7.176 47.656 23.203 1 91.69 179 LEU B CA 1
ATOM 3439 C C . LEU B 1 179 ? -8 48.312 24.297 1 91.69 179 LEU B C 1
ATOM 3441 O O . LEU B 1 179 ? -8.211 49.531 24.281 1 91.69 179 LEU B O 1
ATOM 3445 N N . GLU B 1 180 ? -8.406 47.531 25.312 1 91.62 180 GLU B N 1
ATOM 3446 C CA . GLU B 1 180 ? -9.133 48.094 26.453 1 91.62 180 GLU B CA 1
ATOM 3447 C C . GLU B 1 180 ? -8.25 49 27.266 1 91.62 180 GLU B C 1
ATOM 3449 O O . GLU B 1 180 ? -8.695 50.062 27.703 1 91.62 180 GLU B O 1
ATOM 3454 N N . LYS B 1 181 ? -7.043 48.688 27.391 1 91 181 LYS B N 1
ATOM 3455 C CA . LYS B 1 181 ? -6.086 49.531 28.094 1 91 181 LYS B CA 1
ATOM 3456 C C . LYS B 1 181 ? -5.848 50.844 27.344 1 91 181 LYS B C 1
ATOM 3458 O O . LYS B 1 181 ? -5.777 51.906 27.953 1 91 181 LYS B O 1
ATOM 3463 N N . ASN B 1 182 ? -5.688 50.719 26.078 1 87.62 182 ASN B N 1
ATOM 3464 C CA . ASN B 1 182 ? -5.52 51.906 25.25 1 87.62 182 ASN B CA 1
ATOM 3465 C C . ASN B 1 182 ? -6.723 52.844 25.344 1 87.62 182 ASN B C 1
ATOM 3467 O O . ASN B 1 182 ? -6.562 54.062 25.453 1 87.62 182 ASN B O 1
ATOM 3471 N N . ASP B 1 183 ? -7.895 52.312 25.359 1 90.25 183 ASP B N 1
ATOM 3472 C CA . ASP B 1 183 ? -9.117 53.094 25.484 1 90.25 183 ASP B CA 1
ATOM 3473 C C . ASP B 1 183 ? -9.18 53.812 26.844 1 90.25 183 ASP B C 1
ATOM 3475 O O . ASP B 1 183 ? -9.555 54.969 26.906 1 90.25 183 ASP B O 1
ATOM 3479 N N . ASP B 1 184 ? -8.703 53.125 27.859 1 91 184 ASP B N 1
ATOM 3480 C CA . ASP B 1 184 ? -8.672 53.688 29.203 1 91 184 ASP B CA 1
ATOM 3481 C C . ASP B 1 184 ? -7.676 54.844 29.297 1 91 184 ASP B C 1
ATOM 3483 O O . ASP B 1 184 ? -7.965 55.906 29.891 1 91 184 ASP B O 1
ATOM 3487 N N . LEU B 1 185 ? -6.629 54.688 28.578 1 89.31 185 LEU B N 1
ATOM 3488 C CA . LEU B 1 185 ? -5.602 55.719 28.578 1 89.31 185 LEU B CA 1
ATOM 3489 C C . LEU B 1 185 ? -6.055 56.938 27.781 1 89.31 185 LEU B C 1
ATOM 3491 O O . LEU B 1 185 ? -5.832 58.062 28.203 1 89.31 185 LEU B O 1
ATOM 3495 N N . ILE B 1 186 ? -6.758 56.625 26.75 1 88.56 186 ILE B N 1
ATOM 3496 C CA . ILE B 1 186 ? -7.27 57.719 25.922 1 88.56 186 ILE B CA 1
ATOM 3497 C C . ILE B 1 186 ? -8.328 58.5 26.688 1 88.56 186 ILE B C 1
ATOM 3499 O O . ILE B 1 186 ? -8.32 59.719 26.703 1 88.56 186 ILE B O 1
ATOM 3503 N N . LYS B 1 187 ? -9.148 57.844 27.5 1 89.75 187 LYS B N 1
ATOM 3504 C CA . LYS B 1 187 ? -10.172 58.5 28.312 1 89.75 187 LYS B CA 1
ATOM 3505 C C . LYS B 1 187 ? -9.547 59.344 29.422 1 89.75 187 LYS B C 1
ATOM 3507 O O . LYS B 1 187 ? -9.977 60.469 29.672 1 89.75 187 LYS B O 1
ATOM 3512 N N . LYS B 1 188 ? -8.523 58.938 29.953 1 87.12 188 LYS B N 1
ATOM 3513 C CA . LYS B 1 188 ? -7.82 59.688 31.016 1 87.12 188 LYS B CA 1
ATOM 3514 C C . LYS B 1 188 ? -7.145 60.938 30.453 1 87.12 188 LYS B C 1
ATOM 3516 O O . LYS B 1 188 ? -7.199 62 31.078 1 87.12 188 LYS B O 1
ATOM 3521 N N . LEU B 1 189 ? -6.672 60.812 29.312 1 85.19 189 LEU B N 1
ATOM 3522 C CA . LEU B 1 189 ? -6.027 61.969 28.672 1 85.19 189 LEU B CA 1
ATOM 3523 C C . LEU B 1 189 ? -7.055 63 28.281 1 85.19 189 LEU B C 1
ATOM 3525 O O . LEU B 1 189 ? -6.797 64.188 28.406 1 85.19 189 LEU B O 1
ATOM 3529 N N . GLU B 1 190 ? -8.164 62.562 27.875 1 83.62 190 GLU B N 1
ATOM 3530 C CA . GLU B 1 190 ? -9.234 63.469 27.5 1 83.62 190 GLU B CA 1
ATOM 3531 C C . GLU B 1 190 ? -9.719 64.25 28.719 1 83.62 190 GLU B C 1
ATOM 3533 O O . GLU B 1 190 ? -10.008 65.438 28.594 1 83.62 190 GLU B O 1
ATOM 3538 N N . VAL B 1 191 ? -9.711 63.75 29.875 1 81.56 191 VAL B N 1
ATOM 3539 C CA . VAL B 1 191 ? -10.125 64.438 31.094 1 81.56 191 VAL B CA 1
ATOM 3540 C C . VAL B 1 191 ? -9.117 65.5 31.453 1 81.56 191 VAL B C 1
ATOM 3542 O O . VAL B 1 191 ? -9.5 66.625 31.891 1 81.56 191 VAL B O 1
ATOM 3545 N N . PHE B 1 192 ? -7.914 65.438 31.188 1 75.38 192 PHE B N 1
ATOM 3546 C CA . PHE B 1 192 ? -6.875 66.375 31.5 1 75.38 192 PHE B CA 1
ATOM 3547 C C . PHE B 1 192 ? -6.848 67.5 30.469 1 75.38 192 PHE B C 1
ATOM 3549 O O . PHE B 1 192 ? -6.543 68.625 30.797 1 75.38 192 PHE B O 1
ATOM 3556 N N . MET B 1 193 ? -7.152 67.25 29.359 1 70.69 193 MET B N 1
ATOM 3557 C CA . MET B 1 193 ? -7.082 68.25 28.297 1 70.69 193 MET B CA 1
ATOM 3558 C C . MET B 1 193 ? -8.344 69.125 28.266 1 70.69 193 MET B C 1
ATOM 3560 O O . MET B 1 193 ? -8.328 70.25 27.734 1 70.69 193 MET B O 1
ATOM 3564 N N . THR B 1 194 ? -9.406 68.812 28.812 1 68.44 194 THR B N 1
ATOM 3565 C CA . THR B 1 194 ? -10.617 69.625 28.859 1 68.44 194 THR B CA 1
ATOM 3566 C C . THR B 1 194 ? -10.539 70.625 30 1 68.44 194 THR B C 1
ATOM 3568 O O . THR B 1 194 ? -10.242 70.25 31.141 1 68.44 194 THR B O 1
ATOM 3571 N N . GLU B 1 195 ? -10.078 72 29.688 1 55.06 195 GLU B N 1
ATOM 3572 C CA . GLU B 1 195 ? -10.078 73.188 30.578 1 55.06 195 GLU B CA 1
ATOM 3573 C C . GLU B 1 195 ? -11.227 73.125 31.594 1 55.06 195 GLU B C 1
ATOM 3575 O O . GLU B 1 195 ? -12.352 72.75 31.234 1 55.06 195 GLU B O 1
ATOM 3580 N N . PRO B 1 196 ? -10.859 73.188 32.875 1 49.88 196 PRO B N 1
ATOM 3581 C CA . PRO B 1 196 ? -12.023 73.438 33.719 1 49.88 196 PRO B CA 1
ATOM 3582 C C . PRO B 1 196 ? -12.906 74.562 33.219 1 49.88 196 PRO B C 1
ATOM 3584 O O . PRO B 1 196 ? -12.398 75.625 32.875 1 49.88 196 PRO B O 1
ATOM 3587 N N . THR B 1 197 ? -13.789 74.438 32.531 1 43.75 197 THR B N 1
ATOM 3588 C CA . THR B 1 197 ? -14.664 75.562 32.375 1 43.75 197 THR B CA 1
ATOM 3589 C C . THR B 1 197 ? -14.703 76.438 33.625 1 43.75 197 THR B C 1
ATOM 3591 O O . THR B 1 197 ? -15.141 75.938 34.688 1 43.75 197 THR B O 1
ATOM 3594 N N . ILE B 1 198 ? -13.844 77.438 33.781 1 44.56 198 ILE B N 1
ATOM 3595 C CA . ILE B 1 198 ? -14.07 78.562 34.719 1 44.56 198 ILE B CA 1
ATOM 3596 C C . ILE B 1 198 ? -15.531 79 34.656 1 44.56 198 ILE B C 1
ATOM 3598 O O . ILE B 1 198 ? -15.961 79.562 33.625 1 44.56 198 ILE B O 1
ATOM 3602 N N . GLY B 1 199 ? -16.422 78.375 35.156 1 42.66 199 GLY B N 1
ATOM 3603 C CA . GLY B 1 199 ? -17.641 79.125 35.375 1 42.66 199 GLY B CA 1
ATOM 3604 C C . GLY B 1 199 ? -17.391 80.562 35.781 1 42.66 199 GLY B C 1
ATOM 3605 O O . GLY B 1 199 ? -16.5 80.812 36.594 1 42.66 199 GLY B O 1
ATOM 3606 N N . GLY B 1 200 ? -17.609 81.5 34.938 1 42.62 200 GLY B N 1
ATOM 3607 C CA . GLY B 1 200 ? -17.578 82.938 35.094 1 42.62 200 GLY B CA 1
ATOM 3608 C C . GLY B 1 200 ? -18 83.438 36.469 1 42.62 200 GLY B C 1
ATOM 3609 O O . GLY B 1 200 ? -18.328 84.625 36.656 1 42.62 200 GLY B O 1
ATOM 3610 N N . ASP B 1 201 ? -18.641 82.688 37.375 1 42.44 201 ASP B N 1
ATOM 3611 C CA . ASP B 1 201 ? -18.891 83.562 38.531 1 42.44 201 ASP B CA 1
ATOM 3612 C C . ASP B 1 201 ? -17.594 83.812 39.281 1 42.44 201 ASP B C 1
ATOM 3614 O O . ASP B 1 201 ? -16.766 82.938 39.469 1 42.44 201 ASP B O 1
ATOM 3618 N N . GLU B 1 202 ? -17.203 85.188 39.5 1 45.62 202 GLU B N 1
ATOM 3619 C CA . GLU B 1 202 ? -16.109 86 40.062 1 45.62 202 GLU B CA 1
ATOM 3620 C C . GLU B 1 202 ? -15.391 85.25 41.188 1 45.62 202 GLU B C 1
ATOM 3622 O O . GLU B 1 202 ? -14.203 85.5 41.406 1 45.62 202 GLU B O 1
ATOM 3627 N N . ASP B 1 203 ? -16.031 85 42.344 1 41.16 203 ASP B N 1
ATOM 3628 C CA . ASP B 1 203 ? -15.367 85.062 43.625 1 41.16 203 ASP B CA 1
ATOM 3629 C C . ASP B 1 203 ? -14.648 83.75 43.969 1 41.16 203 ASP B C 1
ATOM 3631 O O . ASP B 1 203 ? -14.133 83.625 45.062 1 41.16 203 ASP B O 1
ATOM 3635 N N . VAL B 1 204 ? -15.148 82.625 43.531 1 41.41 204 VAL B N 1
ATOM 3636 C CA . VAL B 1 204 ? -14.555 81.562 44.281 1 41.41 204 VAL B CA 1
ATOM 3637 C C . VAL B 1 204 ? -13.328 81 43.531 1 41.41 204 VAL B C 1
ATOM 3639 O O . VAL B 1 204 ? -13.383 80.75 42.344 1 41.41 204 VAL B O 1
ATOM 3642 N N . PRO B 1 205 ? -12.148 81.125 44.094 1 41.72 205 PRO B N 1
ATOM 3643 C CA . PRO B 1 205 ? -10.906 80.625 43.531 1 41.72 205 PRO B CA 1
ATOM 3644 C C . PRO B 1 205 ? -11.062 79.188 43.031 1 41.72 205 PRO B C 1
ATOM 3646 O O . PRO B 1 205 ? -11.812 78.375 43.625 1 41.72 205 PRO B O 1
ATOM 3649 N N . PRO B 1 206 ? -10.977 79 41.812 1 39.5 206 PRO B N 1
ATOM 3650 C CA . PRO B 1 206 ? -11.094 77.625 41.312 1 39.5 206 PRO B CA 1
ATOM 3651 C C . PRO B 1 206 ? -10.312 76.625 42.156 1 39.5 206 PRO B C 1
ATOM 3653 O O . PRO B 1 206 ? -9.109 76.812 42.375 1 39.5 206 PRO B O 1
ATOM 3656 N N . SER B 1 207 ? -10.938 76.062 43.25 1 32.28 207 SER B N 1
ATOM 3657 C CA . SER B 1 207 ? -10.281 75 44.031 1 32.28 207 SER B CA 1
ATOM 3658 C C . SER B 1 207 ? -9.719 73.875 43.156 1 32.28 207 SER B C 1
ATOM 3660 O O . SER B 1 207 ? -10.406 73.375 42.25 1 32.28 207 SER B O 1
ATOM 3662 N N . LEU B 1 208 ? -8.445 73.875 42.969 1 35.38 208 LEU B N 1
ATOM 3663 C CA . LEU B 1 208 ? -7.648 72.812 42.438 1 35.38 208 LEU B CA 1
ATOM 3664 C C . LEU B 1 208 ? -8.266 71.438 42.812 1 35.38 208 LEU B C 1
ATOM 3666 O O . LEU B 1 208 ? -7.711 70.375 42.5 1 35.38 208 LEU B O 1
ATOM 3670 N N . LYS B 1 209 ? -9.32 71.5 43.594 1 35.81 209 LYS B N 1
ATOM 3671 C CA . LYS B 1 209 ? -9.836 70.25 44.156 1 35.81 209 LYS B CA 1
ATOM 3672 C C . LYS B 1 209 ? -10.414 69.375 43.062 1 35.81 209 LYS B C 1
ATOM 3674 O O . LYS B 1 209 ? -10.75 68.188 43.312 1 35.81 209 LYS B O 1
ATOM 3679 N N . SER B 1 210 ? -10.727 70 42 1 35.12 210 SER B N 1
ATOM 3680 C CA . SER B 1 210 ? -11.461 69.062 41.125 1 35.12 210 SER B CA 1
ATOM 3681 C C . SER B 1 210 ? -10.508 68.25 40.281 1 35.12 210 SER B C 1
ATOM 3683 O O . SER B 1 210 ? -10.914 67.625 39.281 1 35.12 210 SER B O 1
ATOM 3685 N N . PHE B 1 211 ? -9.203 68.438 40.5 1 34.69 211 PHE B N 1
ATOM 3686 C CA . PHE B 1 211 ? -8.359 67.5 39.812 1 34.69 211 PHE B CA 1
ATOM 3687 C C . PHE B 1 211 ? -8.453 66.125 40.469 1 34.69 211 PHE B C 1
ATOM 3689 O O . PHE B 1 211 ? -8.305 66 41.688 1 34.69 211 PHE B O 1
ATOM 3696 N N . ILE B 1 212 ? -9.195 65.25 39.969 1 31.8 212 ILE B N 1
ATOM 3697 C CA . ILE B 1 212 ? -9.117 63.875 40.375 1 31.8 212 ILE B CA 1
ATOM 3698 C C . ILE B 1 212 ? -7.664 63.406 40.312 1 31.8 212 ILE B C 1
ATOM 3700 O O . ILE B 1 212 ? -7.047 63.375 39.25 1 31.8 212 ILE B O 1
ATOM 3704 N N . ILE B 1 213 ? -6.875 63.625 41.344 1 30.5 213 ILE B N 1
ATOM 3705 C CA . ILE B 1 213 ? -5.645 62.875 41.469 1 30.5 213 ILE B CA 1
ATOM 3706 C C . ILE B 1 213 ? -5.957 61.375 41.344 1 30.5 213 ILE B C 1
ATOM 3708 O O . ILE B 1 213 ? -6.695 60.812 42.125 1 30.5 213 ILE B O 1
ATOM 3712 N N . ILE B 1 214 ? -5.949 60.844 40.156 1 31.75 214 ILE B N 1
ATOM 3713 C CA . ILE B 1 214 ? -5.926 59.406 40 1 31.75 214 ILE B CA 1
ATOM 3714 C C . ILE B 1 214 ? -4.68 58.844 40.688 1 31.75 214 ILE B C 1
ATOM 3716 O O . ILE B 1 214 ? -3.555 59.125 40.25 1 31.75 214 ILE B O 1
ATOM 3720 N N . ASP B 1 215 ? -4.59 58.719 42.062 1 31.09 215 ASP B N 1
ATOM 3721 C CA . ASP B 1 215 ? -3.59 57.938 42.781 1 31.09 215 ASP B CA 1
ATOM 3722 C C . ASP B 1 215 ? -3.469 56.531 42.188 1 31.09 215 ASP B C 1
ATOM 3724 O O . ASP B 1 215 ? -4.402 55.719 42.281 1 31.09 215 ASP B O 1
ATOM 3728 N N . ASP B 1 216 ? -2.77 56.406 41.156 1 33.53 216 ASP B N 1
ATOM 3729 C CA . ASP B 1 216 ? -2.35 55.094 40.688 1 33.53 216 ASP B CA 1
ATOM 3730 C C . ASP B 1 216 ? -1.535 54.344 41.75 1 33.53 216 ASP B C 1
ATOM 3732 O O . ASP B 1 216 ? -0.782 53.406 41.406 1 33.53 216 ASP B O 1
ATOM 3736 N N . THR B 1 217 ? -1.416 54.781 42.969 1 33.16 217 THR B N 1
ATOM 3737 C CA . THR B 1 217 ? -0.581 53.938 43.844 1 33.16 217 THR B CA 1
ATOM 3738 C C . THR B 1 217 ? -1.156 52.531 43.938 1 33.16 217 THR B C 1
ATOM 3740 O O . THR B 1 217 ? -0.625 51.688 44.656 1 33.16 217 THR B O 1
ATOM 3743 N N . ASP B 1 218 ? -2.383 52.344 43.656 1 35.22 218 ASP B N 1
ATOM 3744 C CA . ASP B 1 218 ? -2.816 51 44 1 35.22 218 ASP B CA 1
ATOM 3745 C C . ASP B 1 218 ? -2.111 49.938 43.156 1 35.22 218 ASP B C 1
ATOM 3747 O O . ASP B 1 218 ? -2.602 48.812 43 1 35.22 218 ASP B O 1
ATOM 3751 N N . PHE B 1 219 ? -1.207 50.375 42.344 1 34.19 219 PHE B N 1
ATOM 3752 C CA . PHE B 1 219 ? -0.571 49.219 41.719 1 34.19 219 PHE B CA 1
ATOM 3753 C C . PHE B 1 219 ? 0.31 48.469 42.688 1 34.19 219 PHE B C 1
ATOM 3755 O O . PHE B 1 219 ? 1.384 47.969 42.344 1 34.19 219 PHE B O 1
ATOM 3762 N N . GLY B 1 220 ? 0.23 48.781 44 1 28.17 220 GLY B N 1
ATOM 3763 C CA . GLY B 1 220 ? 1.118 47.875 44.75 1 28.17 220 GLY B CA 1
ATOM 3764 C C . GLY B 1 220 ? 0.832 46.406 44.531 1 28.17 220 GLY B C 1
ATOM 3765 O O . GLY B 1 220 ? -0.322 46.031 44.312 1 28.17 220 GLY B O 1
ATOM 3766 N N . PRO B 1 221 ? 1.815 45.688 43.875 1 32.19 221 PRO B N 1
ATOM 3767 C CA . PRO B 1 221 ? 1.579 44.25 43.938 1 32.19 221 PRO B CA 1
ATOM 3768 C C . PRO B 1 221 ? 1.118 43.781 45.312 1 32.19 221 PRO B C 1
ATOM 3770 O O . PRO B 1 221 ? 1.575 44.312 46.344 1 32.19 221 PRO B O 1
ATOM 3773 N N . ASP B 1 222 ? -0.096 43.625 45.625 1 29.8 222 ASP B N 1
ATOM 3774 C CA . ASP B 1 222 ? -0.406 42.844 46.812 1 29.8 222 ASP B CA 1
ATOM 3775 C C . ASP B 1 222 ? 0.59 41.719 47 1 29.8 222 ASP B C 1
ATOM 3777 O O . ASP B 1 222 ? 0.704 40.844 46.125 1 29.8 222 ASP B O 1
ATOM 3781 N N . GLU B 1 223 ? 1.709 41.969 47.719 1 28.56 223 GLU B N 1
ATOM 3782 C CA . GLU B 1 223 ? 2.547 40.906 48.25 1 28.56 223 GLU B CA 1
ATOM 3783 C C . GLU B 1 223 ? 1.701 39.812 48.906 1 28.56 223 GLU B C 1
ATOM 3785 O O . GLU B 1 223 ? 1.173 40 50 1 28.56 223 GLU B O 1
ATOM 3790 N N . LYS B 1 224 ? 0.806 39.25 48.188 1 29.12 224 LYS B N 1
ATOM 3791 C CA . LYS B 1 224 ? 0.172 38.094 48.812 1 29.12 224 LYS B CA 1
ATOM 3792 C C . LYS B 1 224 ? 1.198 37.219 49.531 1 29.12 224 LYS B C 1
ATOM 3794 O O . LYS B 1 224 ? 2.369 37.188 49.156 1 29.12 224 LYS B O 1
ATOM 3799 N N . ASP B 1 225 ? 0.917 36.781 50.812 1 26.55 225 ASP B N 1
ATOM 3800 C CA . ASP B 1 225 ? 1.445 35.844 51.781 1 26.55 225 ASP B CA 1
ATOM 3801 C C . ASP B 1 225 ? 1.953 34.562 51.062 1 26.55 225 ASP B C 1
ATOM 3803 O O . ASP B 1 225 ? 1.292 34.031 50.188 1 26.55 225 ASP B O 1
ATOM 3807 N N . ASP B 1 226 ? 3.301 34.344 51.094 1 27.5 226 ASP B N 1
ATOM 3808 C CA . ASP B 1 226 ? 4.145 33.156 50.844 1 27.5 226 ASP B CA 1
ATOM 3809 C C . ASP B 1 226 ? 3.549 31.922 51.5 1 27.5 226 ASP B C 1
ATOM 3811 O O . ASP B 1 226 ? 4.219 30.891 51.625 1 27.5 226 ASP B O 1
ATOM 3815 N N . ASP B 1 227 ? 2.396 31.922 52.156 1 24.38 227 ASP B N 1
ATOM 3816 C CA . ASP B 1 227 ? 2.332 30.734 53 1 24.38 227 ASP B CA 1
ATOM 3817 C C . ASP B 1 227 ? 2.443 29.453 52.188 1 24.38 227 ASP B C 1
ATOM 3819 O O . ASP B 1 227 ? 2.242 28.359 52.688 1 24.38 227 ASP B O 1
ATOM 3823 N N . TYR B 1 228 ? 2.418 29.406 50.906 1 25.28 228 TYR B N 1
ATOM 3824 C CA . TYR B 1 228 ? 2.047 28.016 50.625 1 25.28 228 TYR B CA 1
ATOM 3825 C C . TYR B 1 228 ? 3.15 27.062 51.062 1 25.28 228 TYR B C 1
ATOM 3827 O O . TYR B 1 228 ? 4.113 26.844 50.312 1 25.28 228 TYR B O 1
ATOM 3835 N N . VAL B 1 229 ? 3.74 27.109 52.25 1 22.62 229 VAL B N 1
ATOM 3836 C CA . VAL B 1 229 ? 4.703 26.047 52.5 1 22.62 229 VAL B CA 1
ATOM 3837 C C . VAL B 1 229 ? 4.012 24.688 52.344 1 22.62 229 VAL B C 1
ATOM 3839 O O . VAL B 1 229 ? 4.668 23.641 52.406 1 22.62 229 VAL B O 1
ATOM 3842 N N . ASP B 1 230 ? 2.783 24.438 52 1 21.62 230 ASP B N 1
ATOM 3843 C CA . ASP B 1 230 ? 2.453 23.109 52.5 1 21.62 230 ASP B CA 1
ATOM 3844 C C . ASP B 1 230 ? 3.402 22.062 51.938 1 21.62 230 ASP B C 1
ATOM 3846 O O . ASP B 1 230 ? 3.699 22.062 50.719 1 21.62 230 ASP B O 1
ATOM 3850 N N . GLU B 1 231 ? 4.293 21.312 52.812 1 20.92 231 GLU B N 1
ATOM 3851 C CA . GLU B 1 231 ? 5.125 20.109 52.812 1 20.92 231 GLU B CA 1
ATOM 3852 C C . GLU B 1 231 ? 4.375 18.922 52.25 1 20.92 231 GLU B C 1
ATOM 3854 O O . GLU B 1 231 ? 4.883 17.797 52.25 1 20.92 231 GLU B O 1
ATOM 3859 N N . ALA B 1 232 ? 3.158 18.984 51.719 1 20.5 232 ALA B N 1
ATOM 3860 C CA . ALA B 1 232 ? 2.551 17.656 51.75 1 20.5 232 ALA B CA 1
ATOM 3861 C C . ALA B 1 232 ? 3.43 16.625 51.031 1 20.5 232 ALA B C 1
ATOM 3863 O O . ALA B 1 232 ? 3.938 16.891 49.938 1 20.5 232 ALA B O 1
ATOM 3864 N N . GLY B 1 233 ? 3.986 15.594 51.812 1 20.12 233 GLY B N 1
ATOM 3865 C CA . GLY B 1 233 ? 4.68 14.32 51.75 1 20.12 233 GLY B CA 1
ATOM 3866 C C . GLY B 1 233 ? 4.078 13.352 50.75 1 20.12 233 GLY B C 1
ATOM 3867 O O . GLY B 1 233 ? 4.387 12.156 50.781 1 20.12 233 GLY B O 1
ATOM 3868 N N . ALA B 1 234 ? 3.166 13.766 49.875 1 19.19 234 ALA B N 1
ATOM 3869 C CA . ALA B 1 234 ? 2.457 12.562 49.438 1 19.19 234 ALA B CA 1
ATOM 3870 C C . ALA B 1 234 ? 3.43 11.5 48.938 1 19.19 234 ALA B C 1
ATOM 3872 O O . ALA B 1 234 ? 4.383 11.812 48.219 1 19.19 234 ALA B O 1
ATOM 3873 N N . ASP B 1 235 ? 3.352 10.297 49.562 1 19.41 235 ASP B N 1
ATOM 3874 C CA . ASP B 1 235 ? 3.9 8.945 49.531 1 19.41 235 ASP B CA 1
ATOM 3875 C C . ASP B 1 235 ? 3.793 8.344 48.125 1 19.41 235 ASP B C 1
ATOM 3877 O O . ASP B 1 235 ? 2.697 8.234 47.594 1 19.41 235 ASP B O 1
ATOM 3881 N N . ILE B 1 236 ? 4.539 8.719 47.188 1 18.98 236 ILE B N 1
ATOM 3882 C CA . ILE B 1 236 ? 4.629 7.871 46 1 18.98 236 ILE B CA 1
ATOM 3883 C C . ILE B 1 236 ? 4.816 6.414 46.438 1 18.98 236 ILE B C 1
ATOM 3885 O O . ILE B 1 236 ? 5.801 6.078 47.094 1 18.98 236 ILE B O 1
ATOM 3889 N N . MET B 1 237 ? 3.746 5.562 46.625 1 18.44 237 MET B N 1
ATOM 3890 C CA . MET B 1 237 ? 3.662 4.125 46.844 1 18.44 237 MET B CA 1
ATOM 3891 C C . MET B 1 237 ? 4.527 3.365 45.844 1 18.44 237 MET B C 1
ATOM 3893 O O . MET B 1 237 ? 4.535 3.686 44.656 1 18.44 237 MET B O 1
ATOM 3897 N N . GLU B 1 238 ? 5.547 2.576 46.281 1 20.38 238 GLU B N 1
ATOM 3898 C CA . GLU B 1 238 ? 6.473 1.514 45.906 1 20.38 238 GLU B CA 1
ATOM 3899 C C . GLU B 1 238 ? 5.727 0.284 45.406 1 20.38 238 GLU B C 1
ATOM 3901 O O . GLU B 1 238 ? 6.34 -0.744 45.094 1 20.38 238 GLU B O 1
ATOM 3906 N N . SER B 1 239 ? 4.535 0.268 44.844 1 19.14 239 SER B N 1
ATOM 3907 C CA . SER B 1 239 ? 3.973 -1.078 44.812 1 19.14 239 SER B CA 1
ATOM 3908 C C . SER B 1 239 ? 4.941 -2.08 44.219 1 19.14 239 SER B C 1
ATOM 3910 O O . SER B 1 239 ? 5.559 -1.799 43.188 1 19.14 239 SER B O 1
ATOM 3912 N N . SER B 1 240 ? 5.332 -3.172 45 1 20.23 240 SER B N 1
ATOM 3913 C CA . SER B 1 240 ? 5.984 -4.477 45.062 1 20.23 240 SER B CA 1
ATOM 3914 C C . SER B 1 240 ? 5.34 -5.445 44.062 1 20.23 240 SER B C 1
ATOM 3916 O O . SER B 1 240 ? 4.645 -6.379 44.469 1 20.23 240 SER B O 1
ATOM 3918 N N . ALA B 1 241 ? 4.637 -5.152 42.969 1 19.91 241 ALA B N 1
ATOM 3919 C CA . ALA B 1 241 ? 3.967 -6.363 42.5 1 19.91 241 ALA B CA 1
ATOM 3920 C C . ALA B 1 241 ? 4.965 -7.504 42.312 1 19.91 241 ALA B C 1
ATOM 3922 O O . ALA B 1 241 ? 5.895 -7.395 41.5 1 19.91 241 ALA B O 1
ATOM 3923 N N . ASP B 1 242 ? 5.145 -8.508 43.281 1 19.28 242 ASP B N 1
ATOM 3924 C CA . ASP B 1 242 ? 5.719 -9.828 43.531 1 19.28 242 ASP B CA 1
ATOM 3925 C C . ASP B 1 242 ? 5.258 -10.82 42.469 1 19.28 242 ASP B C 1
ATOM 3927 O O . ASP B 1 242 ? 5.93 -11.82 42.188 1 19.28 242 ASP B O 1
ATOM 3931 N N . GLN B 1 243 ? 3.887 -10.969 42.062 1 20.7 243 GLN B N 1
ATOM 3932 C CA . GLN B 1 243 ? 3.447 -12.359 42.188 1 20.7 243 GLN B CA 1
ATOM 3933 C C . GLN B 1 243 ? 4.363 -13.297 41.406 1 20.7 243 GLN B C 1
ATOM 3935 O O . GLN B 1 243 ? 4.957 -12.898 40.406 1 20.7 2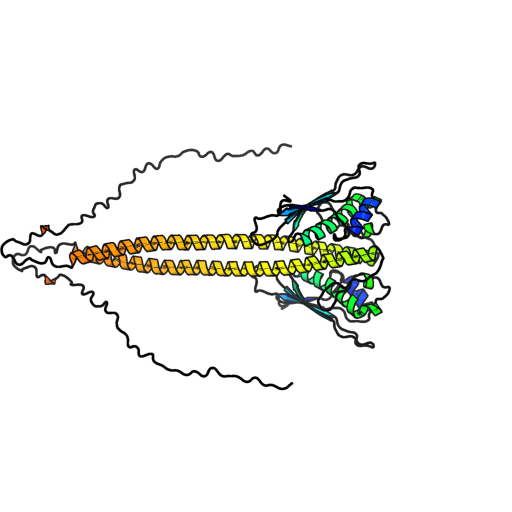43 GLN B O 1
ATOM 3940 N N . ASN B 1 244 ? 4.195 -14.789 41.75 1 22.16 244 ASN B N 1
ATOM 3941 C CA . ASN B 1 244 ? 4.504 -16.219 41.75 1 22.16 244 ASN B CA 1
ATOM 3942 C C . ASN B 1 244 ? 4.344 -16.828 40.375 1 22.16 244 ASN B C 1
ATOM 3944 O O . ASN B 1 244 ? 5.02 -17.797 40.031 1 22.16 244 ASN B O 1
ATOM 3948 N N . PHE B 1 245 ? 3.438 -16.781 39.375 1 24.22 245 PHE B N 1
ATOM 3949 C CA . PHE B 1 245 ? 3.588 -18.062 38.688 1 24.22 245 PHE B CA 1
ATOM 3950 C C . PHE B 1 245 ? 4.852 -18.078 37.844 1 24.22 245 PHE B C 1
ATOM 3952 O O . PHE B 1 245 ? 5.266 -17.047 37.312 1 24.22 245 PHE B O 1
#

Secondary structure (DSSP, 8-state):
---TT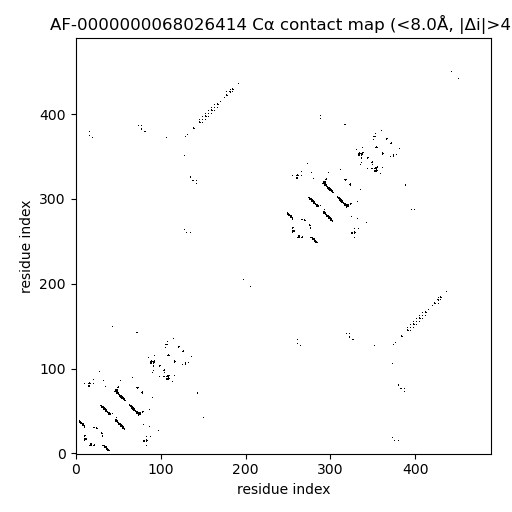EEEE---TTSTTHHHHHHHHHHHT-PPPEEEEEEETTSSSS-EEEEEEEE---SSSSP-PPEEEEEEESSHHHHHHHHHHHHHHHHHHHTTTTTTTSGGGTS--B-TTS-B-------HHHHHHHHHHHHHHHHHHHHHHHHHHHHHHHHHHHHHHHHHHHHHHHHHHHHHHHHHHHHHHHHHHHHHHS-----S-TTS---GGG------TT--------TT-----------------/---TTEEEE---TTSTTHHHHHHHHHHHT-PPPEEEEEEETTSSS--EEEEEEEE---SSSSP-PPEEEEEEESSHHHHHHHHHHHHHHHHHHHTTTTTTTSGGGTS--B-TTSPBPPP----HHHHHHHHHHHHHHHHHHHHHHHHHHHHHHHHHHHHHHHHHHHHHHHHHHHHHHHHHHHHHHHHHHHHHHS-----S-TTS---GGGS-----GGG--------TT----------------

Nearest PDB structures (foldseek):
  7lhd-assembly1_GB  TM=4.414E-01  e=1.436E+00  Qubevirus durum
  8y3t-assembly1_B  TM=3.436E-01  e=2.077E+00  Emesvirus zinderi
  7ui9-assembly1_q  TM=2.439E-01  e=1.194E+00  Saccharomyces cerevisiae S288C
  7lhd-assembly1_GB  TM=3.354E-01  e=1.728E+00  Qubevirus durum
  5xll-assembly1_A  TM=3.746E-01  e=5.998E+00  Mycobacterium tuberculosis H37Rv

Foldseek 3Di:
DPPPFKDKDFQDPPFACSVVQVVLCVLVVWDTKMKMWGFDPPQPPWQKIKIKIWTCFDPDPVTDHIQIDIDMDTHPNVVRNVNSLLVLQDSLARCVVSCPPHPSVLQFHADNVSHTDDDPDPDPVSVVNSVVSVVVVVVVVVRRVVVVVVVVVSVVVVVVVVVVVVVVVVVVVVVVVVVVVVVVVVVVVVVVPPPPPPPPPPPDDPPPPVPPPPCPVVPPPPPPPCPPPDDDDPPPPDDDPDPDD/DPPPFKDKDWQDPPFACSVVQVVLCVLVVWDTKMKMWGFDCPQPPFQKIKIKIWTCFDPDPVTDHIQIDIDMDGHPNVVRNVNNLLVLQPSLARCVVSCPPHPSVLQFHADNVSDTDDDPDPDPVSVVNSVVSVVVVVVVVVRVVVVVVVVVVSVVVVVVVVVVVVVVVVVVVVVVVVVVVVVVVVVVVVVVPPPPPPPPPPDDPPPPVVPPPPPPVVVPPPPPDPPPPPPPPPDPDPPPPDDDD

Solvent-accessible surface area (backbone atoms only — not comparable to full-atom values): 28534 Å² total; per-residue (Å²): 126,84,51,91,46,52,49,77,46,59,68,36,85,85,34,60,61,10,57,58,51,52,51,51,25,59,74,68,62,34,51,73,47,38,42,37,34,36,56,46,68,85,44,81,89,51,66,34,26,40,38,39,40,41,29,52,35,30,90,51,89,75,66,45,77,61,50,72,54,72,50,74,30,61,43,62,70,54,34,51,39,49,51,38,52,50,47,51,14,34,51,27,44,80,43,42,78,80,32,61,95,42,73,58,53,51,73,34,26,18,50,98,85,68,44,76,51,90,72,95,50,90,45,69,67,45,46,49,43,47,49,50,50,52,50,46,51,53,50,51,52,44,46,52,50,48,51,52,51,36,51,52,41,53,50,48,37,52,51,50,52,49,48,36,50,51,52,49,54,53,49,54,52,52,50,52,54,52,51,53,50,41,54,52,48,52,52,55,47,52,59,69,67,54,70,77,75,72,66,80,70,86,80,64,71,80,66,76,69,75,58,76,75,77,73,66,67,77,63,56,71,75,76,68,81,68,81,63,67,84,77,80,76,78,75,73,84,81,76,75,84,78,79,80,120,126,83,52,92,47,52,48,78,48,59,69,36,84,85,33,58,61,10,58,58,50,54,52,51,26,57,74,68,62,33,49,74,48,37,40,37,34,34,57,45,68,85,43,81,89,49,66,34,27,41,37,38,40,42,29,51,35,28,90,53,89,77,66,44,76,61,51,73,54,71,50,74,29,64,43,63,70,55,33,52,39,47,51,36,53,51,49,51,15,33,51,26,44,79,41,42,79,80,32,60,95,42,73,59,52,50,73,32,27,18,50,96,86,67,44,78,51,88,74,95,51,91,44,70,68,46,47,49,43,49,48,49,52,51,50,48,50,53,49,52,53,45,48,52,51,48,52,50,52,36,49,52,41,53,50,48,37,54,51,50,49,50,50,38,52,51,51,49,54,54,49,52,53,52,51,51,54,53,50,51,51,41,51,51,47,52,53,55,48,52,61,68,68,52,70,74,74,73,65,81,71,86,78,64,74,81,64,75,70,75,58,75,75,77,75,69,67,76,67,55,74,76,80,70,82,76,66,78,59,81,73,82,70,81,75,83,79,72,83,72,90,71,87,77,134

pLDDT: mean 75.08, std 25.12, range [18.08, 97.5]

Sequence (490 aa):
MVDKRSKLTQPDEDTPFGRHLKEATKYLNIGLPSFTGTFIATLQEEERWKIRVQVPGRTFMPVTKPIEFSFSARPWGVGKSMAAQITMGRIGEVYHQDLEDTIYQICGRRDNQGEIVITRRDRSIVSYIQELNQHIRLQENQMYESMDTLQKAMMRIEEVEEKLKSTRDGYEEEMTTLLEKNDDLIKKLEVFMTEPTIGGDEDVPPSLKSFIIIDDTDFGPDEKDDDYVDEAGADIMESSADQNFMVDKRSKLTQPDEDTPFGRHLKEATKYLNIGLPSFTGTFIATLQEEERWKIRVQVPGRTFMPVTKPIEFSFSARPWGVGKSMAAQITMGRIGEVYHQDLEDTIYQICGRRDNQGEIVITRRDRSIVSYIQELNQHIRLQENQMYESMDTLQKAMMRIEEVEEKLKSTRDGYEEEMTTLLEKNDDLIKKLEVFMTEPTIGGDEDVPPSLKSFIIIDDTDFGPDEKDDDYVDEAGADIMESSADQNF